Protein AF-A0A9D7N0B2-F1 (afdb_monomer)

Mean predicted aligned error: 19.79 Å

Structure (mmCIF, N/CA/C/O backbone):
data_AF-A0A9D7N0B2-F1
#
_entry.id   AF-A0A9D7N0B2-F1
#
loop_
_atom_site.group_PDB
_atom_site.id
_atom_site.type_symbol
_atom_site.label_atom_id
_atom_site.label_alt_id
_atom_site.label_comp_id
_atom_site.label_asym_id
_atom_site.label_entity_id
_atom_site.label_seq_id
_atom_site.pdbx_PDB_ins_code
_atom_site.Cartn_x
_atom_site.Cartn_y
_atom_site.Cartn_z
_atom_site.occupancy
_atom_site.B_iso_or_equiv
_atom_site.auth_seq_id
_atom_site.auth_comp_id
_atom_site.auth_asym_id
_atom_site.auth_atom_id
_atom_site.pdbx_PDB_model_num
ATOM 1 N N . MET A 1 1 ? 35.897 -63.608 -64.713 1.00 40.75 1 MET A N 1
ATOM 2 C CA . MET A 1 1 ? 35.285 -63.707 -63.374 1.00 40.75 1 MET A CA 1
ATOM 3 C C . MET A 1 1 ? 35.822 -62.547 -62.561 1.00 40.75 1 MET A C 1
ATOM 5 O O . MET A 1 1 ? 36.974 -62.600 -62.170 1.00 40.75 1 MET A O 1
ATOM 9 N N . ASN A 1 2 ? 35.048 -61.471 -62.440 1.00 35.47 2 ASN A N 1
ATOM 10 C CA . ASN A 1 2 ? 35.310 -60.375 -61.511 1.00 35.47 2 ASN A CA 1
ATOM 11 C C . ASN A 1 2 ? 33.965 -60.043 -60.868 1.00 35.47 2 ASN A C 1
ATOM 13 O O . ASN A 1 2 ? 33.025 -59.672 -61.572 1.00 35.47 2 ASN A O 1
ATOM 17 N N . ASP A 1 3 ? 33.890 -60.266 -59.560 1.00 38.62 3 ASP A N 1
ATOM 18 C CA . ASP A 1 3 ? 32.718 -60.034 -58.727 1.00 38.62 3 ASP A CA 1
ATOM 19 C C . ASP A 1 3 ? 32.386 -58.541 -58.666 1.00 38.62 3 ASP A C 1
ATOM 21 O O . ASP A 1 3 ? 33.162 -57.717 -58.181 1.00 38.62 3 ASP A O 1
ATOM 25 N N . LEU A 1 4 ? 31.195 -58.195 -59.150 1.00 36.88 4 LEU A N 1
ATOM 26 C CA . LEU A 1 4 ? 30.564 -56.902 -58.924 1.00 36.88 4 LEU A CA 1
ATOM 27 C C . LEU A 1 4 ? 29.876 -56.945 -57.556 1.00 36.88 4 LEU A C 1
ATOM 29 O O . LEU A 1 4 ? 28.749 -57.423 -57.440 1.00 36.88 4 LEU A O 1
ATOM 33 N N . GLN A 1 5 ? 30.536 -56.434 -56.515 1.00 37.59 5 GLN A N 1
ATOM 34 C CA . GLN A 1 5 ? 29.836 -56.126 -55.267 1.00 37.59 5 GLN A CA 1
ATOM 35 C C . GLN A 1 5 ? 28.959 -54.870 -55.433 1.00 37.59 5 GLN A C 1
ATOM 37 O O . GLN A 1 5 ? 29.428 -53.858 -55.968 1.00 37.59 5 GLN A O 1
ATOM 42 N N . PRO A 1 6 ? 27.703 -54.885 -54.947 1.00 41.22 6 PRO A N 1
ATOM 43 C CA . PRO A 1 6 ? 26.848 -53.707 -54.957 1.00 41.22 6 PRO A CA 1
ATOM 44 C C . PRO A 1 6 ? 27.367 -52.672 -53.949 1.00 41.22 6 PRO A C 1
ATOM 46 O O . PRO A 1 6 ? 27.469 -52.936 -52.752 1.00 41.22 6 PRO A O 1
ATOM 49 N N . ARG A 1 7 ? 27.694 -51.464 -54.426 1.00 41.88 7 ARG A N 1
ATOM 50 C CA . ARG A 1 7 ? 27.991 -50.320 -53.549 1.00 41.88 7 ARG A CA 1
ATOM 51 C C . ARG A 1 7 ? 26.720 -49.926 -52.778 1.00 41.88 7 ARG A C 1
ATOM 53 O O . ARG A 1 7 ? 25.690 -49.723 -53.422 1.00 41.88 7 ARG A O 1
ATOM 60 N N . PRO A 1 8 ? 26.773 -49.745 -51.446 1.00 41.94 8 PRO A N 1
ATOM 61 C CA . PRO A 1 8 ? 25.618 -49.284 -50.688 1.00 41.94 8 PRO A CA 1
ATOM 62 C C . PRO A 1 8 ? 25.255 -47.847 -51.085 1.00 41.94 8 PRO A C 1
ATOM 64 O O . PRO A 1 8 ? 26.123 -46.984 -51.260 1.00 41.94 8 PRO A O 1
ATOM 67 N N . ALA A 1 9 ? 23.956 -47.603 -51.250 1.00 43.56 9 ALA A N 1
ATOM 68 C CA . ALA A 1 9 ? 23.396 -46.310 -51.612 1.00 43.56 9 ALA A CA 1
ATOM 69 C C . ALA A 1 9 ? 23.718 -45.260 -50.532 1.00 43.56 9 ALA A C 1
ATOM 71 O O . ALA A 1 9 ? 23.203 -45.308 -49.419 1.00 43.56 9 ALA A O 1
ATOM 72 N N . ARG A 1 10 ? 24.572 -44.283 -50.870 1.00 46.19 10 ARG A N 1
ATOM 73 C CA . ARG A 1 10 ? 24.994 -43.177 -49.985 1.00 46.19 10 ARG A CA 1
ATOM 74 C C . ARG A 1 10 ? 23.886 -42.157 -49.676 1.00 46.19 10 ARG A C 1
ATOM 76 O O . ARG A 1 10 ? 24.123 -41.240 -48.897 1.00 46.19 10 ARG A O 1
ATOM 83 N N . SER A 1 11 ? 22.687 -42.310 -50.243 1.00 44.72 11 SER A N 1
ATOM 84 C CA . SER A 1 11 ? 21.535 -41.453 -49.935 1.00 44.72 11 SER A CA 1
ATOM 85 C C . SER A 1 11 ? 20.990 -41.659 -48.517 1.00 44.72 11 SER A C 1
ATOM 87 O O . SER A 1 11 ? 20.357 -40.751 -47.995 1.00 44.72 11 SER A O 1
ATOM 89 N N . SER A 1 12 ? 21.275 -42.788 -47.852 1.00 46.91 12 SER A N 1
ATOM 90 C CA . SER A 1 12 ? 20.785 -43.052 -46.487 1.00 46.91 12 SER A CA 1
ATOM 91 C C . SER A 1 12 ? 21.533 -42.285 -45.385 1.00 46.91 12 SER A C 1
ATOM 93 O O . SER A 1 12 ? 20.970 -42.046 -44.319 1.00 46.91 12 SER A O 1
ATOM 95 N N . LEU A 1 13 ? 22.779 -41.858 -45.627 1.00 47.47 13 LEU A N 1
ATOM 96 C CA . LEU A 1 13 ? 23.629 -41.209 -44.615 1.00 47.47 13 LEU A CA 1
ATOM 97 C C . LEU A 1 13 ? 23.282 -39.730 -44.391 1.00 47.47 13 LEU A C 1
ATOM 99 O O . LEU A 1 13 ? 23.236 -39.285 -43.248 1.00 47.47 13 LEU A O 1
ATOM 103 N N . LEU A 1 14 ? 22.971 -38.986 -45.458 1.00 48.66 14 LEU A N 1
ATOM 104 C CA . LEU A 1 14 ? 22.492 -37.598 -45.354 1.00 48.66 14 LEU A CA 1
ATOM 105 C C . LEU A 1 14 ? 21.114 -37.531 -44.684 1.00 48.66 14 LEU A C 1
ATOM 107 O O . LEU A 1 14 ? 20.872 -36.653 -43.861 1.00 48.66 14 LEU A O 1
ATOM 111 N N . SER A 1 15 ? 20.242 -38.505 -44.962 1.00 49.19 15 SER A N 1
ATOM 112 C CA . SER A 1 15 ? 18.968 -38.646 -44.252 1.00 49.19 15 SER A CA 1
ATOM 113 C C . SER A 1 15 ? 19.166 -38.938 -42.761 1.00 49.19 15 SER A C 1
ATOM 115 O O . SER A 1 15 ? 18.426 -38.399 -41.947 1.00 49.19 15 SER A O 1
ATOM 117 N N . GLY A 1 16 ? 20.183 -39.724 -42.386 1.00 46.81 16 GLY A N 1
ATOM 118 C CA . GLY A 1 16 ? 20.489 -40.038 -40.986 1.00 46.81 16 GLY A CA 1
ATOM 119 C C . GLY A 1 16 ? 20.983 -38.842 -40.161 1.00 46.81 16 GLY A C 1
ATOM 120 O O . GLY A 1 16 ? 20.564 -38.685 -39.019 1.00 46.81 16 GLY A O 1
ATOM 121 N N . ILE A 1 17 ? 21.820 -37.970 -40.735 1.00 52.50 17 ILE A N 1
ATOM 122 C CA . ILE A 1 17 ? 22.352 -36.779 -40.041 1.00 52.50 17 ILE A CA 1
ATOM 123 C C . ILE A 1 17 ? 21.248 -35.741 -39.807 1.00 52.50 17 ILE A C 1
ATOM 125 O O . ILE A 1 17 ? 21.120 -35.210 -38.705 1.00 52.50 17 ILE A O 1
ATOM 129 N N . VAL A 1 18 ? 20.401 -35.506 -40.815 1.00 53.38 18 VAL A N 1
ATOM 130 C CA . VAL A 1 18 ? 19.249 -34.597 -40.694 1.00 53.38 18 VAL A CA 1
ATOM 131 C C . VAL A 1 18 ? 18.245 -35.124 -39.663 1.00 53.38 18 VAL A C 1
ATOM 133 O O . VAL A 1 18 ? 17.747 -34.353 -38.846 1.00 53.38 18 VAL A O 1
ATOM 136 N N . LEU A 1 19 ? 17.992 -36.437 -39.640 1.00 49.47 19 LEU A N 1
ATOM 137 C CA . LEU A 1 19 ? 17.089 -37.054 -38.664 1.00 49.47 19 LEU A CA 1
ATOM 138 C C . LEU A 1 19 ? 17.655 -37.003 -37.232 1.00 49.47 19 LEU A C 1
ATOM 140 O O . LEU A 1 19 ? 16.914 -36.725 -36.293 1.00 49.47 19 LEU A O 1
ATOM 144 N N . GLY A 1 20 ? 18.964 -37.214 -37.061 1.00 49.22 20 GLY A N 1
ATOM 145 C CA . GLY A 1 20 ? 19.634 -37.122 -35.760 1.00 49.22 20 GLY A CA 1
ATOM 146 C C . GLY A 1 20 ? 19.585 -35.713 -35.159 1.00 49.22 20 GLY A C 1
ATOM 147 O O . GLY A 1 20 ? 19.283 -35.558 -33.976 1.00 49.22 20 GLY A O 1
ATOM 148 N N . PHE A 1 21 ? 19.797 -34.679 -35.981 1.00 54.00 21 PHE A N 1
ATOM 149 C CA . PHE A 1 21 ? 19.705 -33.284 -35.537 1.00 54.00 21 PHE A CA 1
ATOM 150 C C . PHE A 1 21 ? 18.267 -32.864 -35.191 1.00 54.00 21 PHE A C 1
ATOM 152 O O . PHE A 1 21 ? 18.066 -32.190 -34.182 1.00 54.00 21 PHE A O 1
ATOM 159 N N . LEU A 1 22 ? 17.270 -33.321 -35.962 1.00 51.69 22 LEU A N 1
ATOM 160 C CA . LEU A 1 22 ? 15.845 -33.091 -35.673 1.00 51.69 22 LEU A CA 1
ATOM 161 C C . LEU A 1 22 ? 15.399 -33.742 -34.354 1.00 51.69 22 LEU A C 1
ATOM 163 O O . LEU A 1 22 ? 14.592 -33.169 -33.618 1.00 51.69 22 LEU A O 1
ATOM 167 N N . CYS A 1 23 ? 15.937 -34.917 -34.017 1.00 50.69 23 CYS A N 1
ATOM 168 C CA . CYS A 1 23 ? 15.671 -35.558 -32.729 1.00 50.69 23 CYS A CA 1
ATOM 169 C C . CYS A 1 23 ? 16.274 -34.768 -31.555 1.00 50.69 23 CYS A C 1
ATOM 171 O O . CYS A 1 23 ? 15.611 -34.604 -30.532 1.00 50.69 23 CYS A O 1
ATOM 173 N N . ALA A 1 24 ? 17.492 -34.234 -31.695 1.00 50.62 24 ALA A N 1
ATOM 174 C CA . ALA A 1 24 ? 18.149 -33.467 -30.633 1.00 50.62 24 ALA A CA 1
ATOM 175 C C . ALA A 1 24 ? 17.425 -32.142 -30.319 1.00 50.62 24 ALA A C 1
ATOM 177 O O . ALA A 1 24 ? 17.219 -31.814 -29.148 1.00 50.62 24 ALA A O 1
ATOM 178 N N . THR A 1 25 ? 16.971 -31.409 -31.343 1.00 56.22 25 THR A N 1
ATOM 179 C CA . THR A 1 25 ? 16.183 -30.178 -31.155 1.00 56.22 25 THR A CA 1
ATOM 180 C C . THR A 1 25 ? 14.800 -30.462 -30.569 1.00 56.22 25 THR A C 1
ATOM 182 O O . THR A 1 25 ? 14.360 -29.737 -29.677 1.00 56.22 25 THR A O 1
ATOM 185 N N . SER A 1 26 ? 14.156 -31.562 -30.973 1.00 52.78 26 SER A N 1
ATOM 186 C CA . SER A 1 26 ? 12.862 -31.990 -30.415 1.00 52.78 26 SER A CA 1
ATOM 187 C C . SER A 1 26 ? 12.951 -32.357 -28.927 1.00 52.78 26 SER A C 1
ATOM 189 O O . SER A 1 26 ? 12.040 -32.058 -28.158 1.00 52.78 26 SER A O 1
ATOM 191 N N . ILE A 1 27 ? 14.060 -32.964 -28.486 1.00 58.53 27 ILE A N 1
ATOM 192 C CA . ILE A 1 27 ? 14.282 -33.307 -27.070 1.00 58.53 27 ILE A CA 1
ATOM 193 C C . ILE A 1 27 ? 14.502 -32.043 -26.224 1.00 58.53 27 ILE A C 1
ATOM 195 O O . ILE A 1 27 ? 13.954 -31.943 -25.124 1.00 58.53 27 ILE A O 1
ATOM 199 N N . ALA A 1 28 ? 15.248 -31.059 -26.735 1.00 57.25 28 ALA A N 1
ATOM 200 C CA . ALA A 1 28 ? 15.424 -29.771 -26.061 1.00 57.25 28 ALA A CA 1
ATOM 201 C C . ALA A 1 28 ? 14.095 -28.998 -25.954 1.00 57.25 28 ALA A C 1
ATOM 203 O O . ALA A 1 28 ? 13.775 -28.466 -24.890 1.00 57.25 28 ALA A O 1
ATOM 204 N N . ALA A 1 29 ? 13.281 -29.012 -27.014 1.00 57.47 29 ALA A N 1
ATOM 205 C CA . ALA A 1 29 ? 11.943 -28.424 -27.017 1.00 57.47 29 ALA A CA 1
ATOM 206 C C . ALA A 1 29 ? 11.010 -29.106 -26.000 1.00 57.47 29 ALA A C 1
ATOM 208 O O . ALA A 1 29 ? 10.336 -28.427 -25.226 1.00 57.47 29 ALA A O 1
ATOM 209 N N . ALA A 1 30 ? 11.027 -30.442 -25.923 1.00 59.38 30 ALA A N 1
ATOM 210 C CA . ALA A 1 30 ? 10.241 -31.197 -24.948 1.00 59.38 30 ALA A CA 1
ATOM 211 C C . ALA A 1 30 ? 10.636 -30.878 -23.492 1.00 59.38 30 ALA A C 1
ATOM 213 O O . ALA A 1 30 ? 9.767 -30.804 -22.623 1.00 59.38 30 ALA A O 1
ATOM 214 N N . GLY A 1 31 ? 11.924 -30.633 -23.223 1.00 64.19 31 GLY A N 1
ATOM 215 C CA . GLY A 1 31 ? 12.406 -30.200 -21.907 1.00 64.19 31 GLY A CA 1
ATOM 216 C C . GLY A 1 31 ? 11.875 -28.823 -21.494 1.00 64.19 31 GLY A C 1
ATOM 217 O O . GLY A 1 31 ? 11.436 -28.648 -20.358 1.00 64.19 31 GLY A O 1
ATOM 218 N N . VAL A 1 32 ? 11.843 -27.866 -22.427 1.00 60.53 32 VAL A N 1
ATOM 219 C CA . VAL A 1 32 ? 11.310 -26.512 -22.190 1.00 60.53 32 VAL A CA 1
ATOM 220 C C . VAL A 1 32 ? 9.793 -26.537 -21.979 1.00 60.53 32 VAL A C 1
ATOM 222 O O . VAL A 1 32 ? 9.297 -25.874 -21.071 1.00 60.53 32 VAL A O 1
ATOM 225 N N . VAL A 1 33 ? 9.060 -27.348 -22.749 1.00 61.97 33 VAL A N 1
ATOM 226 C CA . VAL A 1 33 ? 7.603 -27.519 -22.595 1.00 61.97 33 VAL A CA 1
ATOM 227 C C . VAL A 1 33 ? 7.253 -28.204 -21.270 1.00 61.97 33 VAL A C 1
ATOM 229 O O . VAL A 1 33 ? 6.319 -27.788 -20.591 1.00 61.97 33 VAL A O 1
ATOM 232 N N . ALA A 1 34 ? 8.018 -29.216 -20.848 1.00 59.62 34 ALA A N 1
ATOM 233 C CA . ALA A 1 34 ? 7.812 -29.859 -19.549 1.00 59.62 34 ALA A CA 1
ATOM 234 C C . ALA A 1 34 ? 8.101 -28.906 -18.374 1.00 59.62 34 ALA A C 1
ATOM 236 O O . ALA A 1 34 ? 7.413 -28.951 -17.354 1.00 59.62 34 ALA A O 1
ATOM 237 N N . TRP A 1 35 ? 9.091 -28.019 -18.522 1.00 58.81 35 TRP A N 1
ATOM 238 C CA . TRP A 1 35 ? 9.401 -26.992 -17.528 1.00 58.81 35 TRP A CA 1
ATOM 239 C C . TRP A 1 35 ? 8.330 -25.891 -17.474 1.00 58.81 35 TRP A C 1
ATOM 241 O O . TRP A 1 35 ? 7.915 -25.504 -16.380 1.00 58.81 35 TRP A O 1
ATOM 251 N N . SER A 1 36 ? 7.805 -25.446 -18.625 1.00 51.31 36 SER A N 1
ATOM 252 C CA . SER A 1 36 ? 6.712 -24.462 -18.662 1.00 51.31 36 SER A CA 1
ATOM 253 C C . SER A 1 36 ? 5.400 -25.034 -18.116 1.00 51.31 36 SER A C 1
ATOM 255 O O . SER A 1 36 ? 4.722 -24.354 -17.351 1.00 51.31 36 SER A O 1
ATOM 257 N N . ALA A 1 37 ? 5.084 -26.304 -18.396 1.00 58.19 37 ALA A N 1
ATOM 258 C CA . ALA A 1 37 ? 3.922 -26.987 -17.824 1.00 58.19 37 ALA A CA 1
ATOM 259 C C . ALA A 1 37 ? 4.006 -27.093 -16.289 1.00 58.19 37 ALA A C 1
ATOM 261 O O . ALA A 1 37 ? 2.995 -26.933 -15.606 1.00 58.19 37 ALA A O 1
ATOM 262 N N . GLY A 1 38 ? 5.209 -27.299 -15.737 1.00 58.12 38 GLY A N 1
ATOM 263 C CA . GLY A 1 38 ? 5.448 -27.276 -14.291 1.00 58.12 38 GLY A CA 1
ATOM 264 C C . GLY A 1 38 ? 5.229 -25.896 -13.659 1.00 58.12 38 GLY A C 1
ATOM 265 O O . GLY A 1 38 ? 4.615 -25.799 -12.600 1.00 58.12 38 GLY A O 1
ATOM 266 N N . LEU A 1 39 ? 5.664 -24.823 -14.329 1.00 51.84 39 LEU A N 1
ATOM 267 C CA . LEU A 1 39 ? 5.427 -23.439 -13.891 1.00 51.84 39 LEU A CA 1
ATOM 268 C C . LEU A 1 39 ? 3.943 -23.050 -13.976 1.00 51.84 39 LEU A C 1
ATOM 270 O O . LEU A 1 39 ? 3.420 -22.401 -13.071 1.00 51.84 39 LEU A O 1
ATOM 274 N N . HIS A 1 40 ? 3.245 -23.517 -15.013 1.00 49.47 40 HIS A N 1
ATOM 275 C CA . HIS A 1 40 ? 1.824 -23.249 -15.219 1.00 49.47 40 HIS A CA 1
ATOM 276 C C . HIS A 1 40 ? 0.934 -23.955 -14.178 1.00 49.47 40 HIS A C 1
ATOM 278 O O . HIS A 1 40 ? -0.111 -23.418 -13.803 1.00 49.47 40 HIS A O 1
ATOM 284 N N . TRP A 1 41 ? 1.354 -25.123 -13.669 1.00 51.00 41 TRP A N 1
ATOM 285 C CA . TRP A 1 41 ? 0.679 -25.834 -12.571 1.00 51.00 41 TRP A CA 1
ATOM 286 C C . TRP A 1 41 ? 0.817 -25.110 -11.218 1.00 51.00 41 TRP A C 1
ATOM 288 O O . TRP A 1 41 ? -0.034 -25.265 -10.348 1.00 51.00 41 TRP A O 1
ATOM 298 N N . LEU A 1 42 ? 1.845 -24.268 -11.061 1.00 51.69 42 LEU A N 1
ATOM 299 C CA . LEU A 1 42 ? 2.083 -23.433 -9.875 1.00 51.69 42 LEU A CA 1
ATOM 300 C C . LEU A 1 42 ? 1.391 -22.058 -9.940 1.00 51.69 42 LEU A C 1
ATOM 302 O O . LEU A 1 42 ? 1.614 -21.221 -9.069 1.00 51.69 42 LEU A O 1
ATOM 306 N N . GLY A 1 43 ? 0.572 -21.792 -10.965 1.00 41.06 43 GLY A N 1
ATOM 307 C CA . GLY A 1 43 ? -0.137 -20.515 -11.120 1.00 41.06 43 GLY A CA 1
ATOM 308 C C . GLY A 1 43 ? 0.766 -19.317 -11.442 1.00 41.06 43 GLY A C 1
ATOM 309 O O . GLY A 1 43 ? 0.287 -18.185 -11.496 1.00 41.06 43 GLY A O 1
ATOM 310 N N . ALA A 1 44 ? 2.059 -19.544 -11.685 1.00 54.59 44 ALA A N 1
ATOM 311 C CA . ALA A 1 44 ? 2.965 -18.522 -12.182 1.00 54.59 44 ALA A CA 1
ATOM 312 C C . ALA A 1 44 ? 2.735 -18.369 -13.692 1.00 54.59 44 ALA A C 1
ATOM 314 O O . ALA A 1 44 ? 2.921 -19.322 -14.450 1.00 54.59 44 ALA A O 1
ATOM 315 N N . GLY A 1 45 ? 2.305 -17.184 -14.135 1.00 54.12 45 GLY A N 1
ATOM 316 C CA . GLY A 1 45 ? 2.208 -16.873 -15.564 1.00 54.12 45 GLY A CA 1
ATOM 317 C C . GLY A 1 45 ? 3.530 -17.156 -16.289 1.00 54.12 45 GLY A C 1
ATOM 318 O O . GLY A 1 45 ? 4.603 -17.072 -15.686 1.00 54.12 45 GLY A O 1
ATOM 319 N N . GLU A 1 46 ? 3.462 -17.514 -17.577 1.00 63.59 46 GLU A N 1
ATOM 320 C CA . GLU A 1 46 ? 4.660 -17.813 -18.369 1.00 63.59 46 GLU A CA 1
ATOM 321 C C . GLU A 1 46 ? 5.663 -16.650 -18.294 1.00 63.59 46 GLU A C 1
ATOM 323 O O . GLU A 1 46 ? 5.355 -15.506 -18.631 1.00 63.59 46 GLU A O 1
ATOM 328 N N . SER A 1 47 ? 6.883 -16.943 -17.835 1.00 66.75 47 SER A N 1
ATOM 329 C CA . SER A 1 47 ? 7.951 -15.946 -17.760 1.00 66.75 47 SER A CA 1
ATOM 330 C C . SER A 1 47 ? 8.252 -15.386 -19.161 1.00 66.75 47 SER A C 1
ATOM 332 O O . SER A 1 47 ? 8.386 -16.172 -20.104 1.00 66.75 47 SER A O 1
ATOM 334 N N . PRO A 1 48 ? 8.457 -14.063 -19.324 1.00 61.69 48 PRO A N 1
ATOM 335 C CA . PRO A 1 48 ? 8.819 -13.453 -20.608 1.00 61.69 48 PRO A CA 1
ATOM 336 C C . PRO A 1 48 ? 10.042 -14.099 -21.279 1.00 61.69 48 PRO A C 1
ATOM 338 O O . PRO A 1 48 ? 10.137 -14.129 -22.504 1.00 61.69 48 PRO A O 1
ATOM 341 N N . ALA A 1 49 ? 10.962 -14.659 -20.485 1.00 56.88 49 ALA A N 1
ATOM 342 C CA . ALA A 1 49 ? 12.120 -15.392 -20.991 1.00 56.88 49 ALA A CA 1
ATOM 343 C C . ALA A 1 49 ? 11.731 -16.717 -21.674 1.00 56.88 49 ALA A C 1
ATOM 345 O O . ALA A 1 49 ? 12.338 -17.087 -22.676 1.00 56.88 49 ALA A O 1
ATOM 346 N N . VAL A 1 50 ? 10.705 -17.411 -21.169 1.00 62.75 50 VAL A N 1
ATOM 347 C CA . VAL A 1 50 ? 10.172 -18.648 -21.768 1.00 62.75 50 VAL A CA 1
ATOM 348 C C . VAL A 1 50 ? 9.456 -18.334 -23.078 1.00 62.75 50 VAL A C 1
ATOM 350 O O . VAL A 1 50 ? 9.660 -19.036 -24.067 1.00 62.75 50 VAL A O 1
ATOM 353 N N . VAL A 1 51 ? 8.692 -17.238 -23.114 1.00 70.81 51 VAL A N 1
ATOM 354 C CA . VAL A 1 51 ? 8.014 -16.763 -24.329 1.00 70.81 51 VAL A CA 1
ATOM 355 C C . VAL A 1 51 ? 9.028 -16.396 -25.423 1.00 70.81 51 VAL A C 1
ATOM 357 O O . VAL A 1 51 ? 8.875 -16.827 -26.566 1.00 70.81 51 VAL A O 1
ATOM 360 N N . ASP A 1 52 ? 10.102 -15.665 -25.091 1.00 68.88 52 ASP A N 1
ATOM 361 C CA . ASP A 1 52 ? 11.145 -15.323 -26.073 1.00 68.88 52 ASP A CA 1
ATOM 362 C C . ASP A 1 52 ? 11.906 -16.564 -26.566 1.00 68.88 52 ASP A C 1
ATOM 364 O O . ASP A 1 52 ? 12.207 -16.682 -27.755 1.00 68.88 52 ASP A O 1
ATOM 368 N N . LEU A 1 53 ? 12.188 -17.522 -25.678 1.00 63.03 53 LEU A N 1
ATOM 369 C CA . LEU A 1 53 ? 12.904 -18.746 -26.036 1.00 63.03 53 LEU A CA 1
ATOM 370 C C . LEU A 1 53 ? 12.065 -19.651 -26.946 1.00 63.03 53 LEU A C 1
ATOM 372 O O . LEU A 1 53 ? 12.590 -20.172 -27.929 1.00 63.03 53 LEU A O 1
ATOM 376 N N . ARG A 1 54 ? 10.757 -19.764 -26.681 1.00 75.94 54 ARG A N 1
ATOM 377 C CA . ARG A 1 54 ? 9.803 -20.464 -27.550 1.00 75.94 54 ARG A CA 1
ATOM 378 C C . ARG A 1 54 ? 9.753 -19.841 -28.944 1.00 75.94 54 ARG A C 1
ATOM 380 O O . ARG A 1 54 ? 9.912 -20.557 -29.927 1.00 75.94 54 ARG A O 1
ATOM 387 N N . ARG A 1 55 ? 9.642 -18.511 -29.028 1.00 80.88 55 ARG A N 1
ATOM 388 C CA . ARG A 1 55 ? 9.650 -17.784 -30.307 1.00 80.88 55 ARG A CA 1
ATOM 389 C C . ARG A 1 55 ? 10.918 -18.062 -31.121 1.00 80.88 55 ARG A C 1
ATOM 391 O O . ARG A 1 55 ? 10.835 -18.340 -32.312 1.00 80.88 55 ARG A O 1
ATOM 398 N N . ARG A 1 56 ? 12.099 -18.035 -30.492 1.0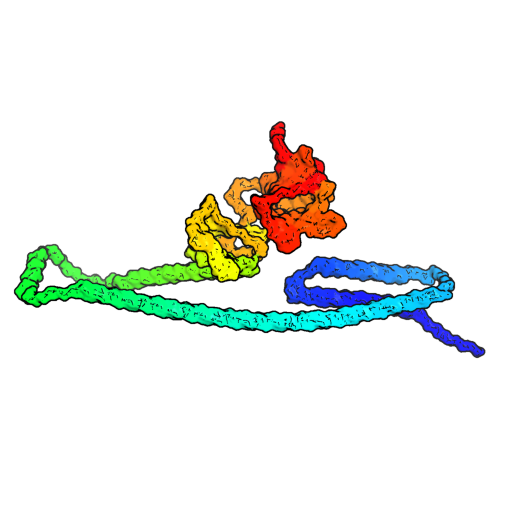0 73.06 56 ARG A N 1
ATOM 399 C CA . ARG A 1 56 ? 13.374 -18.335 -31.178 1.00 73.06 56 ARG A CA 1
ATOM 400 C C . ARG A 1 56 ? 13.449 -19.773 -31.688 1.00 73.06 56 ARG A C 1
ATOM 402 O O . ARG A 1 56 ? 14.117 -20.028 -32.689 1.00 73.06 56 ARG A O 1
ATOM 409 N N . LEU A 1 57 ? 12.809 -20.705 -30.986 1.00 71.94 57 LEU A N 1
ATOM 410 C CA . LEU A 1 57 ? 12.772 -22.114 -31.362 1.00 71.94 57 LEU A CA 1
ATOM 411 C C . LEU A 1 57 ? 11.842 -22.331 -32.565 1.00 71.94 57 LEU A C 1
ATOM 413 O O . LEU A 1 57 ? 12.245 -22.980 -33.526 1.00 71.94 57 LEU A O 1
ATOM 417 N N . GLU A 1 58 ? 10.678 -21.679 -32.573 1.00 79.19 58 GLU A N 1
ATOM 418 C CA . GLU A 1 58 ? 9.759 -21.646 -33.720 1.00 79.19 58 GLU A CA 1
ATOM 419 C C . GLU A 1 58 ? 10.424 -21.007 -34.960 1.00 79.19 58 GLU A C 1
ATOM 421 O O . GLU A 1 58 ? 10.366 -21.565 -36.057 1.00 79.19 58 GLU A O 1
ATOM 426 N N . GLU A 1 59 ? 11.155 -19.895 -34.796 1.00 79.88 59 GLU A N 1
ATOM 427 C CA . GLU A 1 59 ? 11.930 -19.266 -35.883 1.00 79.88 59 GLU A CA 1
ATOM 428 C C . GLU A 1 59 ? 13.035 -20.187 -36.436 1.00 79.88 59 GLU A C 1
ATOM 430 O O . GLU A 1 59 ? 13.299 -20.205 -37.642 1.00 79.88 59 GLU A O 1
ATOM 435 N N . GLN A 1 60 ? 13.701 -20.956 -35.568 1.00 74.62 60 GLN A N 1
ATOM 436 C CA . GLN A 1 60 ? 14.701 -21.948 -35.971 1.00 74.62 60 GLN A CA 1
ATOM 437 C C . GLN A 1 60 ? 14.061 -23.083 -36.774 1.00 74.62 60 GLN A C 1
ATOM 439 O O . GLN A 1 60 ? 14.547 -23.398 -37.860 1.00 74.62 60 GLN A O 1
ATOM 444 N N . GLU A 1 61 ? 12.969 -23.670 -36.283 1.00 78.12 61 GLU A N 1
ATOM 445 C CA . GLU A 1 61 ? 12.239 -24.730 -36.989 1.00 78.12 61 GLU A CA 1
ATOM 446 C C . GLU A 1 61 ? 11.776 -24.272 -38.375 1.00 78.12 61 GLU A C 1
ATOM 448 O O . GLU A 1 61 ? 11.939 -25.001 -39.358 1.00 78.12 61 GLU A O 1
ATOM 453 N N . GLN A 1 62 ? 11.287 -23.035 -38.482 1.00 80.81 62 GLN A N 1
ATOM 454 C CA . GLN A 1 62 ? 10.849 -22.458 -39.749 1.00 80.81 62 GLN A CA 1
ATOM 455 C C . GLN A 1 62 ? 12.009 -22.292 -40.743 1.00 80.81 62 GLN A C 1
ATOM 457 O O . GLN A 1 62 ? 11.892 -22.709 -41.897 1.00 80.81 62 GLN A O 1
ATOM 462 N N . ARG A 1 63 ? 13.173 -21.794 -40.295 1.00 75.38 63 ARG A N 1
ATOM 463 C CA . ARG A 1 63 ? 14.386 -21.720 -41.135 1.00 75.38 63 ARG A CA 1
ATOM 464 C C . ARG A 1 63 ? 14.837 -23.094 -41.625 1.00 75.38 63 ARG A C 1
ATOM 466 O O . ARG A 1 63 ? 15.244 -23.239 -42.776 1.00 75.38 63 ARG A O 1
ATOM 473 N N . TRP A 1 64 ? 14.761 -24.121 -40.781 1.00 74.00 64 TRP A N 1
ATOM 474 C CA . TRP A 1 64 ? 15.131 -25.480 -41.182 1.00 74.00 64 TRP A CA 1
ATOM 475 C C . TRP A 1 64 ? 14.139 -26.090 -42.171 1.00 74.00 64 TRP A C 1
ATOM 477 O O . TRP A 1 64 ? 14.558 -26.773 -43.110 1.00 74.00 64 TRP A O 1
ATOM 487 N N . ALA A 1 65 ? 12.845 -25.809 -42.017 1.00 75.88 65 ALA A N 1
ATOM 488 C CA . ALA A 1 65 ? 11.831 -26.200 -42.988 1.00 75.88 65 ALA A CA 1
ATOM 489 C C . ALA A 1 65 ? 12.092 -25.564 -44.367 1.00 75.88 65 ALA A C 1
ATOM 491 O O . ALA A 1 65 ? 12.000 -26.256 -45.384 1.00 75.88 65 ALA A O 1
ATOM 492 N N . GLU A 1 66 ? 12.499 -24.292 -44.409 1.00 76.62 66 GLU A N 1
ATOM 493 C CA . GLU A 1 66 ? 12.888 -23.595 -45.643 1.00 76.62 66 GLU A CA 1
ATOM 494 C C . GLU A 1 66 ? 14.129 -24.217 -46.298 1.00 76.62 66 GLU A C 1
ATOM 496 O O . GLU A 1 66 ? 14.117 -24.500 -47.498 1.00 76.62 66 GLU A O 1
ATOM 501 N N . VAL A 1 67 ? 15.175 -24.518 -45.520 1.00 72.56 67 VAL A N 1
ATOM 502 C CA . VAL A 1 67 ? 16.384 -25.199 -46.022 1.00 72.56 67 VAL A CA 1
ATOM 503 C C . VAL A 1 67 ? 16.045 -26.587 -46.576 1.00 72.56 67 VAL A C 1
ATOM 505 O O . VAL A 1 67 ? 16.511 -26.963 -47.654 1.00 72.56 67 VAL A O 1
ATOM 508 N N . ALA A 1 68 ? 15.189 -27.345 -45.887 1.00 71.19 68 ALA A N 1
ATOM 509 C CA . ALA A 1 68 ? 14.743 -28.657 -46.345 1.00 71.19 68 ALA A CA 1
ATOM 510 C C . ALA A 1 68 ? 13.876 -28.579 -47.615 1.00 71.19 68 ALA A C 1
ATOM 512 O O . ALA A 1 68 ? 13.929 -29.488 -48.446 1.00 71.19 68 ALA A O 1
ATOM 513 N N . ALA A 1 69 ? 13.081 -27.520 -47.789 1.00 72.88 69 ALA A N 1
ATOM 514 C CA . ALA A 1 69 ? 12.303 -27.279 -49.004 1.00 72.88 69 ALA A CA 1
ATOM 515 C C . ALA A 1 69 ? 13.198 -26.863 -50.188 1.00 72.88 69 ALA A C 1
ATOM 517 O O . ALA A 1 69 ? 13.035 -27.376 -51.300 1.00 72.88 69 ALA A O 1
ATOM 518 N N . ALA A 1 70 ? 14.197 -26.010 -49.943 1.00 70.94 70 ALA A N 1
ATOM 519 C CA . ALA A 1 70 ? 15.202 -25.624 -50.932 1.00 70.94 70 ALA A CA 1
ATOM 520 C C . ALA A 1 70 ? 16.030 -26.834 -51.404 1.00 70.94 70 ALA A C 1
ATOM 522 O O . ALA A 1 70 ? 16.249 -27.020 -52.599 1.00 70.94 70 ALA A O 1
ATOM 523 N N . ALA A 1 71 ? 16.410 -27.727 -50.487 1.00 68.25 71 ALA A N 1
ATOM 524 C CA . ALA A 1 71 ? 17.143 -28.947 -50.823 1.00 68.25 71 ALA A CA 1
ATOM 525 C C . ALA A 1 71 ? 16.342 -29.914 -51.718 1.00 68.25 71 ALA A C 1
ATOM 527 O O . ALA A 1 71 ? 16.926 -30.604 -52.550 1.00 68.25 71 ALA A O 1
ATOM 528 N N . ARG A 1 72 ? 15.006 -29.957 -51.589 1.00 73.12 72 ARG A N 1
ATOM 529 C CA . ARG A 1 72 ? 14.134 -30.799 -52.434 1.00 73.12 72 ARG A CA 1
ATOM 530 C C . ARG A 1 72 ? 13.930 -30.250 -53.844 1.00 73.12 72 ARG A C 1
ATOM 532 O O . ARG A 1 72 ? 13.566 -31.011 -54.734 1.00 73.12 72 ARG A O 1
ATOM 539 N N . THR A 1 73 ? 14.121 -28.947 -54.035 1.00 69.19 73 THR A N 1
ATOM 540 C CA . THR A 1 73 ? 13.896 -28.257 -55.316 1.00 69.19 73 THR A CA 1
ATOM 541 C C . THR A 1 73 ? 15.185 -28.029 -56.106 1.00 69.19 73 THR A C 1
ATOM 543 O O . THR A 1 73 ? 15.123 -27.622 -57.265 1.00 69.19 73 THR A O 1
ATOM 546 N N . ALA A 1 74 ? 16.347 -28.344 -55.525 1.00 59.50 74 ALA A N 1
ATOM 547 C CA . ALA A 1 74 ? 17.628 -28.274 -56.211 1.00 59.50 74 ALA A CA 1
ATOM 548 C C . ALA A 1 74 ? 17.698 -29.312 -57.360 1.00 59.50 74 ALA A C 1
ATOM 550 O O . ALA A 1 74 ? 17.570 -30.515 -57.111 1.00 59.50 74 ALA A O 1
ATOM 551 N N . PRO A 1 75 ? 17.898 -28.887 -58.623 1.00 51.75 75 PRO A N 1
ATOM 552 C CA . PRO A 1 75 ? 17.979 -29.795 -59.762 1.00 51.75 75 PRO A CA 1
ATOM 553 C C . PRO A 1 75 ? 19.209 -30.704 -59.647 1.00 51.75 75 PRO A C 1
ATOM 555 O O . PRO A 1 75 ? 20.319 -30.248 -59.385 1.00 51.75 75 PRO A O 1
ATOM 558 N N . ALA A 1 76 ? 19.015 -32.003 -59.888 1.00 54.53 76 ALA A N 1
ATOM 559 C CA . ALA A 1 76 ? 20.014 -33.070 -59.751 1.00 54.53 76 ALA A CA 1
ATOM 560 C C . ALA A 1 76 ? 21.174 -33.026 -60.778 1.00 54.53 76 ALA A C 1
ATOM 562 O O . ALA A 1 76 ? 21.822 -34.042 -61.030 1.00 54.53 76 ALA A O 1
ATOM 563 N N . SER A 1 77 ? 21.447 -31.876 -61.392 1.00 51.19 77 SER A N 1
ATOM 564 C CA . SER A 1 77 ? 22.416 -31.724 -62.475 1.00 51.19 77 SER A CA 1
ATOM 565 C C . SER A 1 77 ? 23.450 -30.646 -62.155 1.00 51.19 77 SER A C 1
ATOM 567 O O . SER A 1 77 ? 23.270 -29.486 -62.513 1.00 51.19 77 SER A O 1
ATOM 569 N N . ALA A 1 78 ? 24.550 -31.040 -61.518 1.00 46.19 78 ALA A N 1
ATOM 570 C CA . ALA A 1 78 ? 25.851 -30.397 -61.689 1.00 46.19 78 ALA A CA 1
ATOM 571 C C . ALA A 1 78 ? 26.942 -31.318 -61.122 1.00 46.19 78 ALA A C 1
ATOM 573 O O . ALA A 1 78 ? 26.988 -31.593 -59.928 1.00 46.19 78 ALA A O 1
ATOM 574 N N . GLU A 1 79 ? 27.738 -31.854 -62.044 1.00 47.88 79 GLU A N 1
ATOM 575 C CA . GLU A 1 79 ? 29.135 -32.286 -61.928 1.00 47.88 79 GLU A CA 1
ATOM 576 C C . GLU A 1 79 ? 29.670 -32.662 -60.535 1.00 47.88 79 GLU A C 1
ATOM 578 O O . GLU A 1 79 ? 29.905 -31.828 -59.666 1.00 47.88 79 GLU A O 1
ATOM 583 N N . ARG A 1 80 ? 29.972 -33.960 -60.380 1.00 49.28 80 ARG A N 1
ATOM 584 C CA . ARG A 1 80 ? 30.794 -34.508 -59.293 1.00 49.28 80 ARG A CA 1
ATOM 585 C C . ARG A 1 80 ? 32.162 -33.812 -59.258 1.00 49.28 80 ARG A C 1
ATOM 587 O O . ARG A 1 80 ? 32.952 -34.043 -60.172 1.00 49.28 80 ARG A O 1
ATOM 594 N N . PRO A 1 81 ? 32.521 -33.103 -58.177 1.00 45.94 81 PRO A N 1
ATOM 595 C CA . PRO A 1 81 ? 33.912 -32.823 -57.895 1.00 45.94 81 PRO A CA 1
ATOM 596 C C . PRO A 1 81 ? 34.510 -34.042 -57.184 1.00 45.94 81 PRO A C 1
ATOM 598 O O . PRO A 1 81 ? 34.055 -34.452 -56.113 1.00 45.94 81 PRO A O 1
ATOM 601 N N . GLU A 1 82 ? 35.552 -34.626 -57.769 1.00 50.84 82 GLU A N 1
ATOM 602 C CA . GLU A 1 82 ? 36.484 -35.503 -57.062 1.00 50.84 82 GLU A CA 1
ATOM 603 C C . GLU A 1 82 ? 37.186 -34.700 -55.951 1.00 50.84 82 GLU A C 1
ATOM 605 O O . GLU A 1 82 ? 38.258 -34.134 -56.129 1.00 50.84 82 GLU A O 1
ATOM 610 N N . ARG A 1 83 ? 36.552 -34.609 -54.779 1.00 49.25 83 ARG A N 1
ATOM 611 C CA . ARG A 1 83 ? 37.174 -34.165 -53.524 1.00 49.25 83 ARG A CA 1
ATOM 612 C C . ARG A 1 83 ? 37.012 -35.264 -52.475 1.00 49.25 83 ARG A C 1
ATOM 614 O O . ARG A 1 83 ? 36.180 -35.184 -51.580 1.00 49.25 83 ARG A O 1
ATOM 621 N N . ALA A 1 84 ? 37.807 -36.319 -52.611 1.00 56.53 84 ALA A N 1
ATOM 622 C CA . ALA A 1 84 ? 38.082 -37.300 -51.562 1.00 56.53 84 ALA A CA 1
ATOM 623 C C . ALA A 1 84 ? 39.538 -37.058 -51.136 1.00 56.53 84 ALA A C 1
ATOM 625 O O . ALA A 1 84 ? 40.415 -37.313 -51.960 1.00 56.53 84 ALA A O 1
ATOM 626 N N . PRO A 1 85 ? 39.814 -36.426 -49.971 1.00 52.72 85 PRO A N 1
ATOM 627 C CA . PRO A 1 85 ? 39.694 -37.080 -48.656 1.00 52.72 85 PRO A CA 1
ATOM 628 C C . PRO A 1 85 ? 39.242 -36.174 -47.476 1.00 52.72 85 PRO A C 1
ATOM 630 O O . PRO A 1 85 ? 39.153 -36.650 -46.350 1.00 52.72 85 PRO A O 1
ATOM 633 N N . LEU A 1 86 ? 38.921 -34.890 -47.693 1.00 52.94 86 LEU A N 1
ATOM 634 C CA . LEU A 1 86 ? 38.572 -33.943 -46.610 1.00 52.94 86 LEU A CA 1
ATOM 635 C C . LEU A 1 86 ? 37.224 -34.247 -45.927 1.00 52.94 86 LEU A C 1
ATOM 637 O O . LEU A 1 86 ? 37.037 -33.926 -44.757 1.00 52.94 86 LEU A O 1
ATOM 641 N N . ALA A 1 87 ? 36.323 -34.950 -46.619 1.00 59.91 87 ALA A N 1
ATOM 642 C CA . ALA A 1 87 ? 35.011 -35.318 -46.092 1.00 59.91 87 ALA A CA 1
ATOM 643 C C . ALA A 1 87 ? 35.059 -36.336 -44.936 1.00 59.91 87 ALA A C 1
ATOM 645 O O . ALA A 1 87 ? 34.091 -36.429 -44.186 1.00 59.91 87 ALA A O 1
ATOM 646 N N . SER A 1 88 ? 36.146 -37.108 -44.762 1.00 71.38 88 SER A N 1
ATOM 647 C CA . SER A 1 88 ? 36.219 -38.050 -43.632 1.00 71.38 88 SER A CA 1
ATOM 648 C C . SER A 1 88 ? 36.576 -37.344 -42.322 1.00 71.38 88 SER A C 1
ATOM 650 O O . SER A 1 88 ? 35.995 -37.672 -41.294 1.00 71.38 88 SER A O 1
ATOM 652 N N . ALA A 1 89 ? 37.461 -36.341 -42.363 1.00 77.31 89 ALA A N 1
ATOM 653 C CA . ALA A 1 89 ? 37.854 -35.569 -41.185 1.00 77.31 89 ALA A CA 1
ATOM 654 C C . ALA A 1 89 ? 36.700 -34.697 -40.665 1.00 77.31 89 ALA A C 1
ATOM 656 O O . ALA A 1 89 ? 36.488 -34.599 -39.458 1.00 77.31 89 ALA A O 1
ATOM 657 N N . GLU A 1 90 ? 35.916 -34.106 -41.569 1.00 79.69 90 GLU A N 1
ATOM 658 C CA . GLU A 1 90 ? 34.711 -33.355 -41.198 1.00 79.69 90 GLU A CA 1
ATOM 659 C C . GLU A 1 90 ? 33.645 -34.269 -40.579 1.00 79.69 90 GLU A C 1
ATOM 661 O O . GLU A 1 90 ? 33.078 -33.926 -39.544 1.00 79.69 90 GLU A O 1
ATOM 666 N N . LEU A 1 91 ? 33.438 -35.469 -41.134 1.00 80.75 91 LEU A N 1
ATOM 667 C CA . LEU A 1 91 ? 32.501 -36.453 -40.586 1.00 80.75 91 LEU A CA 1
ATOM 668 C C . LEU A 1 91 ? 32.927 -36.951 -39.194 1.00 80.75 91 LEU A C 1
ATOM 670 O O . LEU A 1 91 ? 32.089 -37.106 -38.306 1.00 80.75 91 LEU A O 1
ATOM 674 N N . GLU A 1 92 ? 34.220 -37.204 -38.982 1.00 85.44 92 GLU A N 1
ATOM 675 C CA . GLU A 1 92 ? 34.758 -37.572 -37.666 1.00 85.44 92 GLU A CA 1
ATOM 676 C C . GLU A 1 92 ? 34.620 -36.424 -36.658 1.00 85.44 92 GLU A C 1
ATOM 678 O O . GLU A 1 92 ? 34.228 -36.654 -35.512 1.00 85.44 92 GLU A O 1
ATOM 683 N N . ALA A 1 93 ? 34.854 -35.178 -37.085 1.00 84.81 93 ALA A N 1
ATOM 684 C CA . ALA A 1 93 ? 34.643 -34.003 -36.248 1.00 84.81 93 ALA A CA 1
ATOM 685 C C . ALA A 1 93 ? 33.162 -33.810 -35.879 1.00 84.81 93 ALA A C 1
ATOM 687 O O . ALA A 1 93 ? 32.862 -33.460 -34.737 1.00 84.81 93 ALA A O 1
ATOM 688 N N . GLU A 1 94 ? 32.231 -34.057 -36.803 1.00 82.62 94 GLU A N 1
ATOM 689 C CA . GLU A 1 94 ? 30.793 -34.012 -36.523 1.00 82.62 94 GLU A CA 1
ATOM 690 C C . GLU A 1 94 ? 30.349 -35.120 -35.569 1.00 82.62 94 GLU A C 1
ATOM 692 O O . GLU A 1 94 ? 29.625 -34.833 -34.618 1.00 82.62 94 GLU A O 1
ATOM 697 N N . ARG A 1 95 ? 30.840 -36.354 -35.739 1.00 87.81 95 ARG A N 1
ATOM 698 C CA . ARG A 1 95 ? 30.589 -37.444 -34.779 1.00 87.81 95 ARG A CA 1
ATOM 699 C C . ARG A 1 95 ? 31.099 -37.091 -33.386 1.00 87.81 95 ARG A C 1
ATOM 701 O O . ARG A 1 95 ? 30.357 -37.214 -32.419 1.00 87.81 95 ARG A O 1
ATOM 708 N N . ALA A 1 96 ? 32.312 -36.548 -33.287 1.00 89.25 96 ALA A N 1
ATOM 709 C CA . ALA A 1 96 ? 32.871 -36.109 -32.011 1.00 89.25 96 ALA A CA 1
ATOM 710 C C . ALA A 1 96 ? 32.089 -34.941 -31.376 1.00 89.25 96 ALA A C 1
ATOM 712 O O . ALA A 1 96 ? 32.083 -34.803 -30.152 1.00 89.25 96 ALA A O 1
ATOM 713 N N . ARG A 1 97 ? 31.447 -34.076 -32.177 1.00 88.56 97 ARG A N 1
ATOM 714 C CA . ARG A 1 97 ? 30.532 -33.036 -31.671 1.00 88.56 97 ARG A CA 1
ATOM 715 C C . ARG A 1 97 ? 29.212 -33.637 -31.192 1.00 88.56 97 ARG A C 1
ATOM 717 O O . ARG A 1 97 ? 28.740 -33.230 -30.136 1.00 88.56 97 ARG A O 1
ATOM 724 N N . ALA A 1 98 ? 28.656 -34.600 -31.926 1.00 82.88 98 ALA A N 1
ATOM 725 C CA . ALA A 1 98 ? 27.430 -35.298 -31.548 1.00 82.88 98 ALA A CA 1
ATOM 726 C C . ALA A 1 98 ? 27.605 -36.073 -30.233 1.00 82.88 98 ALA A C 1
ATOM 728 O O . ALA A 1 98 ? 26.809 -35.893 -29.321 1.00 82.88 98 ALA A O 1
ATOM 729 N N . GLU A 1 99 ? 28.700 -36.822 -30.078 1.00 92.12 99 GLU A N 1
ATOM 730 C CA . GLU A 1 99 ? 29.013 -37.537 -28.831 1.00 92.12 99 GLU A CA 1
ATOM 731 C C . GLU A 1 99 ? 29.200 -36.585 -27.639 1.00 92.12 99 GLU A C 1
ATOM 733 O O . GLU A 1 99 ? 28.780 -36.886 -26.524 1.00 92.12 99 GLU A O 1
ATOM 738 N N . ARG A 1 100 ? 29.815 -35.411 -27.850 1.00 91.56 100 ARG A N 1
ATOM 739 C CA . ARG A 1 100 ? 29.922 -34.384 -26.798 1.00 91.56 100 ARG A CA 1
ATOM 740 C C . ARG A 1 100 ? 28.563 -33.801 -26.424 1.00 91.56 100 ARG A C 1
ATOM 742 O O . ARG A 1 100 ? 28.323 -33.566 -25.245 1.00 91.56 100 ARG A O 1
ATOM 749 N N . ALA A 1 101 ? 27.700 -33.562 -27.409 1.00 83.25 101 ALA A N 1
ATOM 750 C CA . ALA A 1 101 ? 26.349 -33.074 -27.166 1.00 83.25 101 ALA A CA 1
ATOM 751 C C . ALA A 1 101 ? 25.509 -34.111 -26.404 1.00 83.25 101 ALA A C 1
ATOM 753 O O . ALA A 1 101 ? 24.814 -33.745 -25.465 1.00 83.25 101 ALA A O 1
ATOM 754 N N . GLU A 1 102 ? 25.623 -35.395 -26.750 1.00 89.00 102 GLU A N 1
ATOM 755 C CA . GLU A 1 102 ? 24.941 -36.490 -26.053 1.00 89.00 102 GLU A CA 1
ATOM 756 C C . GLU A 1 102 ? 25.386 -36.590 -24.587 1.00 89.00 102 GLU A C 1
ATOM 758 O O . GLU A 1 102 ? 24.541 -36.569 -23.694 1.00 89.00 102 GLU A O 1
ATOM 763 N N . ARG A 1 103 ? 26.700 -36.546 -24.314 1.00 93.00 103 ARG A N 1
ATOM 764 C CA . ARG A 1 103 ? 27.217 -36.509 -22.931 1.00 93.00 103 ARG A CA 1
ATOM 765 C C . ARG A 1 103 ? 26.714 -35.299 -22.146 1.00 93.00 103 ARG A C 1
ATOM 767 O O . ARG A 1 103 ? 26.315 -35.452 -21.000 1.00 93.00 103 ARG A O 1
ATOM 774 N N . ALA A 1 104 ? 26.687 -34.116 -22.761 1.00 86.06 104 ALA A N 1
ATOM 775 C CA . ALA A 1 104 ? 26.169 -32.913 -22.111 1.00 86.06 104 ALA A CA 1
ATOM 776 C C . ALA A 1 104 ? 24.666 -33.025 -21.785 1.00 86.06 104 ALA A C 1
ATOM 778 O O . ALA A 1 104 ? 24.218 -32.521 -20.757 1.00 86.06 104 ALA A O 1
ATOM 779 N N . VAL A 1 105 ? 23.882 -33.699 -22.636 1.00 87.00 105 VAL A N 1
ATOM 780 C CA . VAL A 1 105 ? 22.460 -33.975 -22.371 1.00 87.00 105 VAL A CA 1
ATOM 781 C C . VAL A 1 105 ? 22.297 -34.950 -21.206 1.00 87.00 105 VAL A C 1
ATOM 783 O O . VAL A 1 105 ? 21.432 -34.731 -20.358 1.00 87.00 105 VAL A O 1
ATOM 786 N N . ASP A 1 106 ? 23.118 -35.994 -21.132 1.00 90.94 106 ASP A N 1
ATOM 787 C CA . ASP A 1 106 ? 23.065 -36.956 -20.029 1.00 90.94 106 ASP A CA 1
ATOM 788 C C . ASP A 1 106 ? 23.516 -36.338 -18.695 1.00 90.94 106 ASP A C 1
ATOM 790 O O . ASP A 1 106 ? 22.857 -36.548 -17.675 1.00 90.94 106 ASP A O 1
ATOM 794 N N . GLU A 1 107 ? 24.552 -35.494 -18.698 1.00 90.81 107 GLU A N 1
ATOM 795 C CA . GLU A 1 107 ? 24.961 -34.698 -17.529 1.00 90.81 107 GLU A CA 1
ATOM 796 C C . GLU A 1 107 ? 23.838 -33.753 -17.072 1.00 90.81 107 GLU A C 1
ATOM 798 O O . GLU A 1 107 ? 23.499 -33.709 -15.888 1.00 90.81 107 GLU A O 1
ATOM 803 N N . ALA A 1 108 ? 23.194 -33.048 -18.009 1.00 82.25 108 ALA A N 1
ATOM 804 C CA . ALA A 1 108 ? 22.067 -32.170 -17.700 1.00 82.25 108 ALA A CA 1
ATOM 805 C C . ALA A 1 108 ? 20.857 -32.941 -17.143 1.00 82.25 108 ALA A C 1
ATOM 807 O O . ALA A 1 108 ? 20.168 -32.451 -16.247 1.00 82.25 108 ALA A O 1
ATOM 808 N N . ARG A 1 109 ? 20.598 -34.159 -17.638 1.00 89.56 109 ARG A N 1
ATOM 809 C CA . ARG A 1 109 ? 19.563 -35.048 -17.087 1.00 89.56 109 ARG A CA 1
ATOM 810 C C . ARG A 1 109 ? 19.898 -35.490 -15.668 1.00 89.56 109 ARG A C 1
ATOM 812 O O . ARG A 1 109 ? 18.999 -35.472 -14.832 1.00 89.56 109 ARG A O 1
ATOM 819 N N . GLY A 1 110 ? 21.156 -35.840 -15.395 1.00 93.56 110 GLY A N 1
ATOM 820 C CA . GLY A 1 110 ? 21.633 -36.167 -14.049 1.00 93.56 110 GLY A CA 1
ATOM 821 C C . GLY A 1 110 ? 21.396 -35.017 -13.068 1.00 93.56 110 GLY A C 1
ATOM 822 O O . GLY A 1 110 ? 20.690 -35.192 -12.078 1.00 93.56 110 GLY A O 1
ATOM 823 N N . ALA A 1 111 ? 21.860 -33.813 -13.413 1.00 87.12 111 ALA A N 1
ATOM 824 C CA . ALA A 1 111 ? 21.654 -32.613 -12.599 1.00 87.12 111 ALA A CA 1
ATOM 825 C C . ALA A 1 111 ? 20.161 -32.288 -12.383 1.00 87.12 111 ALA A C 1
ATOM 827 O O . ALA A 1 111 ? 19.753 -31.868 -11.302 1.00 87.12 111 ALA A O 1
ATOM 828 N N . ALA A 1 112 ? 19.310 -32.511 -13.391 1.00 83.19 112 ALA A N 1
ATOM 829 C CA . ALA A 1 112 ? 17.869 -32.300 -13.261 1.00 83.19 112 ALA A CA 1
ATOM 830 C C . ALA A 1 112 ? 17.195 -33.293 -12.295 1.00 83.19 112 ALA A C 1
ATOM 832 O O . ALA A 1 112 ? 16.203 -32.937 -11.655 1.00 83.19 112 ALA A O 1
ATOM 833 N N . VAL A 1 113 ? 17.697 -34.527 -12.189 1.00 94.38 113 VAL A N 1
ATOM 834 C CA . VAL A 1 113 ? 17.219 -35.506 -11.198 1.00 94.38 113 VAL A CA 1
ATOM 835 C C . VAL A 1 113 ? 17.643 -35.084 -9.792 1.00 94.38 113 VAL A C 1
ATOM 837 O O . VAL A 1 113 ? 16.786 -35.022 -8.913 1.00 94.38 113 VAL A O 1
ATOM 840 N N . GLU A 1 114 ? 18.905 -34.692 -9.601 1.00 92.31 114 GLU A N 1
ATOM 841 C CA . GLU A 1 114 ? 19.412 -34.204 -8.308 1.00 92.31 114 GLU A CA 1
ATOM 842 C C . GLU A 1 114 ? 18.616 -32.990 -7.802 1.00 92.31 114 GLU A C 1
ATOM 844 O O . GLU A 1 114 ? 18.140 -32.983 -6.665 1.00 92.31 114 GLU A O 1
ATOM 849 N N . LEU A 1 115 ? 18.363 -32.003 -8.670 1.00 88.88 115 LEU A N 1
ATOM 850 C CA . LEU A 1 115 ? 17.553 -30.829 -8.329 1.00 88.88 115 LEU A CA 1
ATOM 851 C C . LEU A 1 115 ? 16.106 -31.192 -7.962 1.00 88.88 115 LEU A C 1
ATOM 853 O O . LEU A 1 115 ? 15.509 -30.553 -7.095 1.00 88.88 115 LEU A O 1
ATOM 857 N N . ARG A 1 116 ? 15.517 -32.218 -8.592 1.00 90.44 116 ARG A N 1
ATOM 858 C CA . ARG A 1 116 ? 14.174 -32.702 -8.225 1.00 90.44 116 ARG A CA 1
ATOM 859 C C . ARG A 1 116 ? 14.165 -33.371 -6.856 1.00 90.44 116 ARG A C 1
ATOM 861 O O . ARG A 1 116 ? 13.208 -33.181 -6.108 1.00 90.44 116 ARG A O 1
ATOM 868 N N . GLU A 1 117 ? 15.205 -34.122 -6.516 1.00 95.50 117 GLU A N 1
ATOM 869 C CA . GLU A 1 117 ? 15.347 -34.735 -5.192 1.00 95.50 117 GLU A CA 1
ATOM 870 C C . GLU A 1 117 ? 15.600 -33.688 -4.098 1.00 95.50 117 GLU A C 1
ATOM 872 O O . GLU A 1 117 ? 15.055 -33.790 -2.999 1.00 95.50 117 GLU A O 1
ATOM 877 N N . GLU A 1 118 ? 16.383 -32.644 -4.378 1.00 92.44 118 GLU A N 1
ATOM 878 C CA . GLU A 1 118 ? 16.530 -31.487 -3.485 1.00 92.44 118 GLU A CA 1
ATOM 879 C C . GLU A 1 118 ? 15.216 -30.721 -3.300 1.00 92.44 118 GLU A C 1
ATOM 881 O O . GLU A 1 118 ? 14.847 -30.387 -2.172 1.00 92.44 118 GLU A O 1
ATOM 886 N N . LEU A 1 119 ? 14.458 -30.503 -4.377 1.00 89.94 119 LEU A N 1
ATOM 887 C CA . LEU A 1 119 ? 13.141 -29.873 -4.301 1.00 89.94 119 LEU A CA 1
ATOM 888 C C . LEU A 1 119 ? 12.154 -30.716 -3.477 1.00 89.94 119 LEU A C 1
ATOM 890 O O . LEU A 1 119 ? 11.401 -30.176 -2.672 1.00 89.94 119 LEU A O 1
ATOM 894 N N . ALA A 1 120 ? 12.171 -32.041 -3.634 1.00 92.56 120 ALA A N 1
ATOM 895 C CA . ALA A 1 120 ? 11.339 -32.937 -2.835 1.00 92.56 120 ALA A CA 1
ATOM 896 C C . ALA A 1 120 ? 11.717 -32.892 -1.343 1.00 92.56 120 ALA A C 1
ATOM 898 O O . ALA A 1 120 ? 10.831 -32.851 -0.490 1.00 92.56 120 ALA A O 1
ATOM 899 N N . ARG A 1 121 ? 13.018 -32.837 -1.024 1.00 95.56 121 ARG A N 1
ATOM 900 C CA . ARG A 1 121 ? 13.512 -32.704 0.358 1.00 95.56 121 ARG A CA 1
ATOM 901 C C . ARG A 1 121 ? 13.116 -31.376 0.994 1.00 95.56 121 ARG A C 1
ATOM 903 O O . ARG A 1 121 ? 12.619 -31.372 2.114 1.00 95.56 121 ARG A O 1
ATOM 910 N N . THR A 1 122 ? 13.298 -30.264 0.285 1.00 89.00 122 THR A N 1
ATOM 911 C CA . THR A 1 122 ? 12.913 -28.937 0.796 1.00 89.00 122 THR A CA 1
ATOM 912 C C . THR A 1 122 ? 11.401 -28.816 0.959 1.00 89.00 122 THR A C 1
ATOM 914 O O . THR A 1 122 ? 10.941 -28.249 1.945 1.00 89.00 122 THR A O 1
ATOM 917 N N . LYS A 1 123 ? 10.612 -29.417 0.060 1.00 90.38 123 LYS A N 1
ATOM 918 C CA . LYS A 1 123 ? 9.156 -29.491 0.214 1.00 90.38 123 LYS A CA 1
ATOM 919 C C . LYS A 1 123 ? 8.743 -30.268 1.468 1.00 90.38 123 LYS A C 1
ATOM 921 O O . LYS A 1 123 ? 7.913 -29.769 2.216 1.00 90.38 123 LYS A O 1
ATOM 926 N N . ALA A 1 124 ? 9.342 -31.433 1.723 1.00 93.38 124 ALA A N 1
ATOM 927 C CA . ALA A 1 124 ? 9.070 -32.201 2.940 1.00 93.38 124 ALA A CA 1
ATOM 928 C C . ALA A 1 124 ? 9.433 -31.409 4.211 1.00 93.38 124 ALA A C 1
ATOM 930 O O . ALA A 1 124 ? 8.648 -31.360 5.148 1.00 93.38 124 ALA A O 1
ATOM 931 N N . GLN A 1 125 ? 10.568 -30.699 4.209 1.00 93.62 125 GLN A N 1
ATOM 932 C CA . GLN A 1 125 ? 10.954 -29.820 5.322 1.00 93.62 125 GLN A CA 1
ATOM 933 C C . GLN A 1 125 ? 9.952 -28.682 5.562 1.00 93.62 125 GLN A C 1
ATOM 935 O O . GLN A 1 125 ? 9.696 -28.324 6.707 1.00 93.62 125 GLN A O 1
ATOM 940 N N . LEU A 1 126 ? 9.387 -28.100 4.499 1.00 88.19 126 LEU A N 1
ATOM 941 C CA . LEU A 1 126 ? 8.352 -27.072 4.627 1.00 88.19 126 LEU A CA 1
ATOM 942 C C . LEU A 1 126 ? 7.040 -27.640 5.179 1.00 88.19 126 LEU A C 1
ATOM 944 O O . LEU A 1 126 ? 6.384 -26.964 5.965 1.00 88.19 126 LEU A O 1
ATOM 948 N N . GLU A 1 127 ? 6.664 -28.861 4.792 1.00 92.31 127 GLU A N 1
ATOM 949 C CA . GLU A 1 127 ? 5.487 -29.552 5.338 1.00 92.31 127 GLU A CA 1
ATOM 950 C C . GLU A 1 127 ? 5.663 -29.862 6.836 1.00 92.31 127 GLU A C 1
ATOM 952 O O . GLU A 1 127 ? 4.743 -29.610 7.614 1.00 92.31 127 GLU A O 1
ATOM 957 N N . ASP A 1 128 ? 6.855 -30.299 7.258 1.00 94.81 128 ASP A N 1
ATOM 958 C CA . ASP A 1 128 ? 7.182 -30.518 8.675 1.00 94.81 128 ASP A CA 1
ATOM 959 C C . ASP A 1 128 ? 7.124 -29.206 9.484 1.00 94.81 128 ASP A C 1
ATOM 961 O O . ASP A 1 128 ? 6.463 -29.143 10.522 1.00 94.81 128 ASP A O 1
ATOM 965 N N . LEU A 1 129 ? 7.746 -28.127 8.986 1.00 91.56 129 LEU A N 1
ATOM 966 C CA . LEU A 1 129 ? 7.711 -26.807 9.635 1.00 91.56 129 LEU A CA 1
ATOM 967 C C . LEU A 1 129 ? 6.292 -26.233 9.722 1.00 91.56 129 LEU A C 1
ATOM 969 O O . LEU A 1 129 ? 5.947 -25.584 10.708 1.00 91.56 129 LEU A O 1
ATOM 973 N N . GLN A 1 130 ? 5.455 -26.468 8.709 1.00 89.38 130 GLN A N 1
ATOM 974 C CA . GLN A 1 130 ? 4.050 -26.068 8.754 1.00 89.38 130 GLN A CA 1
ATOM 975 C C . GLN A 1 130 ? 3.301 -26.811 9.870 1.00 89.38 130 GLN A C 1
ATOM 977 O O . GLN A 1 130 ? 2.515 -26.189 10.585 1.00 89.38 130 GLN A O 1
ATOM 982 N N . GLY A 1 131 ? 3.588 -28.102 10.069 1.00 93.12 131 GLY A N 1
ATOM 983 C CA . GLY A 1 131 ? 3.057 -28.879 11.190 1.00 93.12 131 GLY A CA 1
ATOM 984 C C . GLY A 1 131 ? 3.448 -28.297 12.553 1.00 93.12 131 GLY A C 1
ATOM 985 O O . GLY A 1 131 ? 2.585 -28.122 13.413 1.00 93.12 131 GLY A O 1
ATOM 986 N N . GLU A 1 132 ? 4.715 -27.913 12.736 1.00 95.25 132 GLU A N 1
ATOM 987 C CA . GLU A 1 132 ? 5.183 -27.253 13.968 1.00 95.25 132 GLU A CA 1
ATOM 988 C C . GLU A 1 132 ? 4.478 -25.905 14.210 1.00 95.25 132 GLU A C 1
ATOM 990 O O . GLU A 1 132 ? 4.075 -25.595 15.337 1.00 95.25 132 GLU A O 1
ATOM 995 N N . ILE A 1 133 ? 4.286 -25.100 13.158 1.00 87.12 133 ILE A N 1
ATOM 996 C CA . ILE A 1 133 ? 3.556 -23.825 13.243 1.00 87.12 133 ILE A CA 1
ATOM 997 C C . ILE A 1 133 ? 2.111 -24.065 13.694 1.00 87.12 133 ILE A C 1
ATOM 999 O O . ILE A 1 133 ? 1.637 -23.383 14.607 1.00 87.12 133 ILE A O 1
ATOM 1003 N N . ASP A 1 134 ? 1.422 -25.042 13.106 1.00 88.56 134 ASP A N 1
ATOM 1004 C CA . ASP A 1 134 ? 0.037 -25.365 13.452 1.00 88.56 134 ASP A CA 1
ATOM 1005 C C . ASP A 1 134 ? -0.082 -25.835 14.917 1.00 88.56 134 ASP A C 1
ATOM 1007 O O . ASP A 1 134 ? -0.987 -25.405 15.645 1.00 88.56 134 ASP A O 1
ATOM 1011 N N . GLU A 1 135 ? 0.872 -26.637 15.406 1.00 94.06 135 GLU A N 1
ATOM 1012 C CA . GLU A 1 135 ? 0.955 -27.028 16.820 1.00 94.06 135 GLU A CA 1
ATOM 1013 C C . GLU A 1 135 ? 1.141 -25.818 17.748 1.00 94.06 135 GLU A C 1
ATOM 1015 O O . GLU A 1 135 ? 0.449 -25.697 18.770 1.00 94.06 135 GLU A O 1
ATOM 1020 N N . HIS A 1 136 ? 2.023 -24.881 17.385 1.00 90.75 136 HIS A N 1
ATOM 1021 C CA . HIS A 1 136 ? 2.242 -23.650 18.144 1.00 90.75 136 HIS A CA 1
ATOM 1022 C C . HIS A 1 136 ? 1.012 -22.735 18.161 1.00 90.75 136 HIS A C 1
ATOM 1024 O O . HIS A 1 136 ? 0.701 -22.152 19.206 1.00 90.75 136 HIS A O 1
ATOM 1030 N N . VAL A 1 137 ? 0.273 -22.637 17.053 1.00 86.81 137 VAL A N 1
ATOM 1031 C CA . VAL A 1 137 ? -0.984 -21.876 16.978 1.00 86.81 137 VAL A CA 1
ATOM 1032 C C . VAL A 1 137 ? -2.030 -22.472 17.923 1.00 86.81 137 VAL A C 1
ATOM 1034 O O . VAL A 1 137 ? -2.645 -21.740 18.706 1.00 86.81 137 VAL A O 1
ATOM 1037 N N . VAL A 1 138 ? -2.189 -23.799 17.937 1.00 92.00 138 VAL A N 1
ATOM 1038 C CA . VAL A 1 138 ? -3.106 -24.483 18.864 1.00 92.00 138 VAL A CA 1
ATOM 1039 C C . VAL A 1 138 ? -2.671 -24.297 20.321 1.00 92.00 138 VAL A C 1
ATOM 1041 O O . VAL A 1 138 ? -3.510 -24.049 21.194 1.00 92.00 138 VAL A O 1
ATOM 1044 N N . ALA A 1 139 ? -1.371 -24.392 20.612 1.00 92.12 139 ALA A N 1
ATOM 1045 C CA . ALA A 1 139 ? -0.836 -24.165 21.953 1.00 92.12 139 ALA A CA 1
ATOM 1046 C C . ALA A 1 139 ? -1.091 -22.727 22.435 1.00 92.12 139 ALA A C 1
ATOM 1048 O O . ALA A 1 139 ? -1.513 -22.524 23.577 1.00 92.12 139 ALA A O 1
ATOM 1049 N N . ARG A 1 140 ? -0.912 -21.734 21.557 1.00 92.81 140 ARG A N 1
ATOM 1050 C CA . ARG A 1 140 ? -1.195 -20.326 21.850 1.00 92.81 140 ARG A CA 1
ATOM 1051 C C . ARG A 1 140 ? -2.679 -20.081 22.112 1.00 92.81 140 ARG A C 1
ATOM 1053 O O . ARG A 1 140 ? -3.006 -19.452 23.113 1.00 92.81 140 ARG A O 1
ATOM 1060 N N . ALA A 1 141 ? -3.574 -20.639 21.296 1.00 86.94 141 ALA A N 1
ATOM 1061 C CA . ALA A 1 141 ? -5.017 -20.519 21.512 1.00 86.94 141 ALA A CA 1
ATOM 1062 C C . ALA A 1 141 ? -5.453 -21.112 22.869 1.00 86.94 141 ALA A C 1
ATOM 1064 O O . ALA A 1 141 ? -6.276 -20.531 23.582 1.00 86.94 141 ALA A O 1
ATOM 1065 N N . LYS A 1 142 ? -4.857 -22.244 23.280 1.00 92.25 142 LYS A N 1
ATOM 1066 C CA . LYS A 1 142 ? -5.076 -22.830 24.617 1.00 92.25 142 LYS A CA 1
ATOM 1067 C C . LYS A 1 142 ? -4.566 -21.920 25.736 1.00 92.25 142 LYS A C 1
ATOM 1069 O O . LYS A 1 142 ? -5.244 -21.782 26.754 1.00 92.25 142 LYS A O 1
ATOM 1074 N N . LEU A 1 143 ? -3.400 -21.296 25.556 1.00 94.31 143 LEU A N 1
ATOM 1075 C CA . LEU A 1 143 ? -2.849 -20.344 26.521 1.00 94.31 143 LEU A CA 1
ATOM 1076 C C . LEU A 1 143 ? -3.770 -19.126 26.6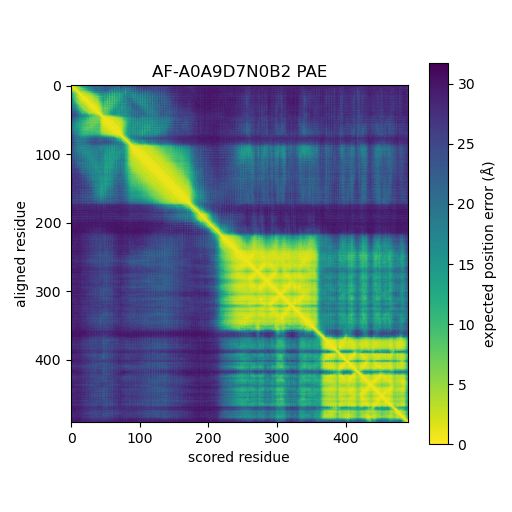75 1.00 94.31 143 LEU A C 1
ATOM 1078 O O . LEU A 1 143 ? -4.126 -18.784 27.801 1.00 94.31 143 LEU A O 1
ATOM 1082 N N . GLU A 1 144 ? -4.202 -18.520 25.570 1.00 88.94 144 GLU A N 1
ATOM 1083 C CA . GLU A 1 144 ? -5.103 -17.361 25.563 1.00 88.94 144 GLU A CA 1
ATOM 1084 C C . GLU A 1 144 ? -6.443 -17.697 26.237 1.00 88.94 144 GLU A C 1
ATOM 1086 O O . GLU A 1 144 ? -6.876 -16.975 27.134 1.00 88.94 144 GLU A O 1
ATOM 1091 N N . SER A 1 145 ? -7.035 -18.859 25.932 1.00 91.25 145 SER A N 1
ATOM 1092 C CA . SER A 1 145 ? -8.235 -19.353 26.625 1.00 91.25 145 SER A CA 1
ATOM 1093 C C . SER A 1 145 ? -8.017 -19.517 28.137 1.00 91.25 145 SER A C 1
ATOM 1095 O O . SER A 1 145 ? -8.865 -19.115 28.939 1.00 91.25 145 SER A O 1
ATOM 1097 N N . SER A 1 146 ? -6.862 -20.048 28.554 1.00 93.88 146 SER A N 1
ATOM 1098 C CA . SER A 1 146 ? -6.530 -20.192 29.977 1.00 93.88 146 SER A CA 1
ATOM 1099 C C . SER A 1 146 ? -6.339 -18.840 30.682 1.00 93.88 146 SER A C 1
ATOM 1101 O O . SER A 1 146 ? -6.756 -18.687 31.833 1.00 93.88 146 SER A O 1
ATOM 1103 N N . GLN A 1 147 ? -5.770 -17.844 29.992 1.00 93.00 147 GLN A N 1
ATOM 1104 C CA . GLN A 1 147 ? -5.592 -16.485 30.504 1.00 93.00 147 GLN A CA 1
ATOM 1105 C C . GLN A 1 147 ? -6.934 -15.764 30.646 1.00 93.00 147 GLN A C 1
ATOM 1107 O O . GLN A 1 147 ? -7.188 -15.175 31.696 1.00 93.00 147 GLN A O 1
ATOM 1112 N N . SER A 1 148 ? -7.825 -15.872 29.657 1.00 89.44 148 SER A N 1
ATOM 1113 C CA . SER A 1 148 ? -9.189 -15.339 29.743 1.00 89.44 148 SER A CA 1
ATOM 1114 C C . SER A 1 148 ? -9.954 -15.945 30.921 1.00 89.44 148 SER A C 1
ATOM 1116 O O . SER A 1 148 ? -10.502 -15.207 31.736 1.00 89.44 148 SER A O 1
ATOM 1118 N N . ALA A 1 149 ? -9.902 -17.270 31.098 1.00 92.00 149 ALA A N 1
ATOM 1119 C CA . ALA A 1 149 ? -10.541 -17.934 32.235 1.00 92.00 149 ALA A CA 1
ATOM 1120 C C . ALA A 1 149 ? -9.947 -17.501 33.593 1.00 92.00 149 ALA A C 1
ATOM 1122 O O . ALA A 1 149 ? -10.658 -17.438 34.598 1.00 92.00 149 ALA A O 1
ATOM 1123 N N . MET A 1 150 ? -8.644 -17.202 33.652 1.00 94.81 150 MET A N 1
ATOM 1124 C CA . MET A 1 150 ? -8.001 -16.672 34.858 1.00 94.81 150 MET A CA 1
ATOM 1125 C C . MET A 1 150 ? -8.462 -15.240 35.162 1.00 94.81 150 MET A C 1
ATOM 1127 O O . MET A 1 150 ? -8.776 -14.942 36.315 1.00 94.81 150 MET A O 1
ATOM 1131 N N . LEU A 1 151 ? -8.553 -14.381 34.143 1.00 92.56 151 LEU A N 1
ATOM 1132 C CA . LEU A 1 151 ? -9.041 -13.006 34.274 1.00 92.56 151 LEU A CA 1
ATOM 1133 C C . LEU A 1 151 ? -10.511 -12.963 34.703 1.00 92.56 151 LEU A C 1
ATOM 1135 O O . LEU A 1 151 ? -10.853 -12.212 35.612 1.00 92.56 151 LEU A O 1
ATOM 1139 N N . GLU A 1 152 ? -11.367 -13.814 34.135 1.00 93.38 152 GLU A N 1
ATOM 1140 C CA . GLU A 1 152 ? -12.771 -13.934 34.550 1.00 93.38 152 GLU A CA 1
ATOM 1141 C C . GLU A 1 152 ? -12.900 -14.358 36.018 1.00 93.38 152 GLU A C 1
ATOM 1143 O O . GLU A 1 152 ? -13.707 -13.801 36.764 1.00 93.38 152 GLU A O 1
ATOM 1148 N N . ARG A 1 153 ? -12.071 -15.309 36.472 1.00 96.56 153 ARG A N 1
ATOM 1149 C CA . ARG A 1 153 ? -12.036 -15.718 37.885 1.00 96.56 153 ARG A CA 1
ATOM 1150 C C . ARG A 1 153 ? -11.556 -14.593 38.798 1.00 96.56 153 ARG A C 1
ATOM 1152 O O . ARG A 1 153 ? -12.117 -14.439 39.882 1.00 96.56 153 ARG A O 1
ATOM 1159 N N . ALA A 1 154 ? -10.547 -13.829 38.380 1.00 93.69 154 ALA A N 1
ATOM 1160 C CA . ALA A 1 154 ? -10.038 -12.689 39.137 1.00 93.69 154 ALA A CA 1
ATOM 1161 C C . ALA A 1 154 ? -11.098 -11.585 39.261 1.00 93.69 154 ALA A C 1
ATOM 1163 O O . ALA A 1 154 ? -11.383 -11.140 40.371 1.00 93.69 154 ALA A O 1
ATOM 1164 N N . LEU A 1 155 ? -11.762 -11.234 38.155 1.00 93.44 155 LEU A N 1
ATOM 1165 C CA . LEU A 1 155 ? -12.839 -10.245 38.135 1.00 93.44 155 LEU A CA 1
ATOM 1166 C C . LEU A 1 155 ? -14.031 -10.688 38.997 1.00 93.44 155 LEU A C 1
ATOM 1168 O O . LEU A 1 155 ? -14.555 -9.912 39.792 1.00 93.44 155 LEU A O 1
ATOM 1172 N N . ALA A 1 156 ? -14.437 -11.958 38.902 1.00 93.88 156 ALA A N 1
ATOM 1173 C CA . ALA A 1 156 ? -15.503 -12.502 39.739 1.00 93.88 156 ALA A CA 1
ATOM 1174 C C . ALA A 1 156 ? -15.135 -12.495 41.234 1.00 93.88 156 ALA A C 1
ATOM 1176 O O . ALA A 1 156 ? -16.006 -12.294 42.083 1.00 93.88 156 ALA A O 1
ATOM 1177 N N . ALA A 1 157 ? -13.863 -12.717 41.578 1.00 94.81 157 ALA A N 1
ATOM 1178 C CA . ALA A 1 157 ? -13.384 -12.619 42.954 1.00 94.81 157 ALA A CA 1
ATOM 1179 C C . ALA A 1 157 ? -13.406 -11.169 43.464 1.00 94.81 157 ALA A C 1
ATOM 1181 O O . ALA A 1 157 ? -13.871 -10.932 44.578 1.00 94.81 157 ALA A O 1
ATOM 1182 N N . GLU A 1 158 ? -12.983 -10.210 42.640 1.00 96.56 158 GLU A N 1
ATOM 1183 C CA . GLU A 1 158 ? -13.025 -8.779 42.953 1.00 96.56 158 GLU A CA 1
ATOM 1184 C C . GLU A 1 158 ? -14.464 -8.283 43.152 1.00 96.56 158 GLU A C 1
ATOM 1186 O O . GLU A 1 158 ? -14.762 -7.626 44.148 1.00 96.56 158 GLU A O 1
ATOM 1191 N N . MET A 1 159 ? -15.397 -8.677 42.278 1.00 94.12 159 MET A N 1
ATOM 1192 C CA . MET A 1 159 ? -16.817 -8.345 42.433 1.00 94.12 159 MET A CA 1
ATOM 1193 C C . MET A 1 159 ? -17.400 -8.874 43.749 1.00 94.12 159 MET A C 1
ATOM 1195 O O . MET A 1 159 ? -18.101 -8.140 44.443 1.00 94.12 159 MET A O 1
ATOM 1199 N N . ARG A 1 160 ? -17.081 -10.121 44.127 1.00 96.69 160 ARG A N 1
ATOM 1200 C CA . ARG A 1 160 ? -17.514 -10.692 45.416 1.00 96.69 160 ARG A CA 1
ATOM 1201 C C . ARG A 1 160 ? -16.912 -9.952 46.607 1.00 96.69 160 ARG A C 1
ATOM 1203 O O . ARG A 1 160 ? -17.573 -9.841 47.636 1.00 96.69 160 ARG A O 1
ATOM 1210 N N . GLN A 1 161 ? -15.671 -9.481 46.492 1.00 94.50 161 GLN A N 1
ATOM 1211 C CA . GLN A 1 161 ? -15.029 -8.700 47.545 1.00 94.50 161 GLN A CA 1
ATOM 1212 C C . GLN A 1 161 ? -15.703 -7.333 47.697 1.00 94.50 161 GLN A C 1
ATOM 1214 O O . GLN A 1 161 ? -16.130 -6.996 48.796 1.00 94.50 161 GLN A O 1
ATOM 1219 N N . ASN A 1 162 ? -15.927 -6.619 46.592 1.00 93.00 162 ASN A N 1
ATOM 1220 C CA . ASN A 1 162 ? -16.650 -5.346 46.590 1.00 93.00 162 ASN A CA 1
ATOM 1221 C C . ASN A 1 162 ? -18.071 -5.480 47.161 1.00 93.00 162 ASN A C 1
ATOM 1223 O O . ASN A 1 162 ? -18.541 -4.604 47.885 1.00 93.00 162 ASN A O 1
ATOM 1227 N N . GLU A 1 163 ? -18.768 -6.579 46.860 1.00 95.19 163 GLU A N 1
ATOM 1228 C CA . GLU A 1 163 ? -20.093 -6.853 47.418 1.00 95.19 163 GLU A CA 1
ATOM 1229 C C . GLU A 1 163 ? -20.040 -7.104 48.932 1.00 95.19 163 GLU A C 1
ATOM 1231 O O . GLU A 1 163 ? -20.860 -6.558 49.671 1.00 95.19 163 GLU A O 1
ATOM 1236 N N . ARG A 1 164 ? -19.044 -7.860 49.416 1.00 95.81 164 ARG A N 1
ATOM 1237 C CA . ARG A 1 164 ? -18.810 -8.037 50.859 1.00 95.81 164 ARG A CA 1
ATOM 1238 C C . ARG A 1 164 ? -18.505 -6.719 51.555 1.00 95.81 164 ARG A C 1
ATOM 1240 O O . ARG A 1 164 ? -19.096 -6.458 52.598 1.00 95.81 164 ARG A O 1
ATOM 1247 N N . ASP A 1 165 ? -17.640 -5.893 50.978 1.00 94.19 165 ASP A N 1
ATOM 1248 C CA . ASP A 1 165 ? -17.262 -4.599 51.549 1.00 94.19 165 ASP A CA 1
ATOM 1249 C C . ASP A 1 165 ? -18.474 -3.657 51.601 1.00 94.19 165 ASP A C 1
ATOM 1251 O O . ASP A 1 165 ? -18.717 -2.992 52.609 1.00 94.19 165 ASP A O 1
ATOM 1255 N N . ARG A 1 166 ? -19.317 -3.673 50.559 1.00 94.38 166 ARG A N 1
ATOM 1256 C CA . ARG A 1 166 ? -20.579 -2.924 50.522 1.00 94.38 166 ARG A CA 1
ATOM 1257 C C . ARG A 1 166 ? -21.572 -3.400 51.584 1.00 94.38 166 ARG A C 1
ATOM 1259 O O . ARG A 1 166 ? -22.181 -2.565 52.250 1.00 94.38 166 ARG A O 1
ATOM 1266 N N . LEU A 1 167 ? -21.746 -4.712 51.749 1.00 93.31 167 LEU A N 1
ATOM 1267 C CA . LEU A 1 167 ? -22.604 -5.276 52.797 1.00 93.31 167 LEU A CA 1
ATOM 1268 C C . LEU A 1 167 ? -22.063 -4.957 54.199 1.00 93.31 167 LEU A C 1
ATOM 1270 O O . LEU A 1 167 ? -22.849 -4.630 55.086 1.00 93.31 167 LEU A O 1
ATOM 1274 N N . GLY A 1 168 ? -20.740 -4.981 54.381 1.00 92.81 168 GLY A N 1
ATOM 1275 C CA . GLY A 1 168 ? -20.070 -4.547 55.607 1.00 92.81 168 GLY A CA 1
ATOM 1276 C C . GLY A 1 168 ? -20.378 -3.086 55.937 1.00 92.81 168 GLY A C 1
ATOM 1277 O O . GLY A 1 168 ? -20.900 -2.801 57.013 1.00 92.81 168 GLY A O 1
ATOM 1278 N N . ALA A 1 169 ? -20.184 -2.180 54.976 1.00 90.12 169 ALA A N 1
ATOM 1279 C CA . ALA A 1 169 ? -20.493 -0.759 55.133 1.00 90.12 169 ALA A CA 1
ATOM 1280 C C . ALA A 1 169 ? -21.985 -0.499 55.416 1.00 90.12 169 ALA A C 1
ATOM 1282 O O . ALA A 1 169 ? -22.320 0.341 56.249 1.00 90.12 169 ALA A O 1
ATOM 1283 N N . MET A 1 170 ? -22.896 -1.241 54.770 1.00 87.62 170 MET A N 1
ATOM 1284 C CA . MET A 1 170 ? -24.331 -1.166 55.079 1.00 87.62 170 MET A CA 1
ATOM 1285 C C . MET A 1 170 ? -24.640 -1.663 56.496 1.00 87.62 170 MET A C 1
ATOM 1287 O O . MET A 1 170 ? -25.488 -1.081 57.165 1.00 87.62 170 MET A O 1
ATOM 1291 N N . SER A 1 171 ? -23.960 -2.709 56.974 1.00 86.62 171 SER A N 1
ATOM 1292 C CA . SER A 1 171 ? -24.142 -3.205 58.344 1.00 86.62 171 SER A CA 1
ATOM 1293 C C . SER A 1 171 ? -23.637 -2.216 59.400 1.00 86.62 171 SER A C 1
ATOM 1295 O O . SER A 1 171 ? -24.277 -2.071 60.437 1.00 86.62 171 SER A O 1
ATOM 1297 N N . GLU A 1 172 ? -22.560 -1.476 59.114 1.00 83.38 172 GLU A N 1
ATOM 1298 C CA . GLU A 1 172 ? -22.054 -0.407 59.986 1.00 83.38 172 GLU A CA 1
ATOM 1299 C C . GLU A 1 172 ? -22.931 0.854 59.943 1.00 83.38 172 GLU A C 1
ATOM 1301 O O . GLU A 1 172 ? -23.087 1.525 60.964 1.00 83.38 172 GLU A O 1
ATOM 1306 N N . SER A 1 173 ? -23.550 1.176 58.797 1.00 75.31 173 SER A N 1
ATOM 1307 C CA . SER A 1 173 ? -24.461 2.327 58.692 1.00 75.31 173 SER A CA 1
ATOM 1308 C C . SER A 1 173 ? -25.815 2.084 59.359 1.00 75.31 173 SER A C 1
ATOM 1310 O O . SER A 1 173 ? -26.523 3.040 59.681 1.00 75.31 173 SER A O 1
ATOM 1312 N N . VAL A 1 174 ? -26.198 0.822 59.577 1.00 70.94 174 VAL A N 1
ATOM 1313 C CA . VAL A 1 174 ? -27.315 0.468 60.458 1.00 70.94 174 VAL A CA 1
ATOM 1314 C C . VAL A 1 174 ? -26.813 0.578 61.898 1.00 70.94 174 VAL A C 1
ATOM 1316 O O . VAL A 1 174 ? -26.540 -0.406 62.580 1.00 70.94 174 VAL A O 1
ATOM 1319 N N . ALA A 1 175 ? -26.684 1.819 62.371 1.00 56.53 175 ALA A N 1
ATOM 1320 C CA . ALA A 1 175 ? -26.560 2.088 63.794 1.00 56.53 175 ALA A CA 1
ATOM 1321 C C . ALA A 1 175 ? -27.695 1.357 64.539 1.00 56.53 175 ALA A C 1
ATOM 1323 O O . ALA A 1 175 ? -28.817 1.295 64.017 1.00 56.53 175 ALA A O 1
ATOM 1324 N N . PRO A 1 176 ? -27.450 0.809 65.744 1.00 52.34 176 PRO A N 1
ATOM 1325 C CA . PRO A 1 176 ? -28.513 0.209 66.531 1.00 52.34 176 PRO A CA 1
ATOM 1326 C C . PRO A 1 176 ? -29.575 1.281 66.752 1.00 52.34 176 PRO A C 1
ATOM 1328 O O . PRO A 1 176 ? -29.326 2.278 67.433 1.00 52.34 176 PRO A O 1
ATOM 1331 N N . ALA A 1 177 ? -30.745 1.093 66.135 1.00 47.09 177 ALA A N 1
ATOM 1332 C CA . ALA A 1 177 ? -31.904 1.918 66.415 1.00 47.09 177 ALA A CA 1
ATOM 1333 C C . ALA A 1 177 ? -32.039 1.995 67.945 1.00 47.09 177 ALA A C 1
ATOM 1335 O O . ALA A 1 177 ? -31.972 0.946 68.603 1.00 47.09 177 ALA A O 1
ATOM 1336 N N . PRO A 1 178 ? -32.143 3.201 68.536 1.00 46.66 178 PRO A N 1
ATOM 1337 C CA . PRO A 1 178 ? -32.302 3.323 69.973 1.00 46.66 178 PRO A CA 1
ATOM 1338 C C . PRO A 1 178 ? -33.483 2.447 70.379 1.00 46.66 178 PRO A C 1
ATOM 1340 O O . PRO A 1 178 ? -34.538 2.491 69.742 1.00 46.66 178 PRO A O 1
ATOM 1343 N N . ARG A 1 179 ? -33.254 1.592 71.385 1.00 45.78 179 ARG A N 1
ATOM 1344 C CA . ARG A 1 179 ? -34.253 0.694 71.969 1.00 45.78 179 ARG A CA 1
ATOM 1345 C C . ARG A 1 179 ? -35.607 1.394 72.002 1.00 45.78 179 ARG A C 1
ATOM 1347 O O . ARG A 1 179 ? -35.774 2.412 72.669 1.00 45.78 179 ARG A O 1
ATOM 1354 N N . VAL A 1 180 ? -36.553 0.830 71.263 1.00 45.12 180 VAL A N 1
ATOM 1355 C CA . VAL A 1 180 ? -37.947 1.255 71.236 1.00 45.12 180 VAL A CA 1
ATOM 1356 C C . VAL A 1 180 ? -38.573 0.885 72.582 1.00 45.12 180 VAL A C 1
ATOM 1358 O O . VAL A 1 180 ? -39.220 -0.144 72.722 1.00 45.12 180 VAL A O 1
ATOM 1361 N N . GLU A 1 181 ? -38.354 1.722 73.592 1.00 45.00 181 GLU A N 1
ATOM 1362 C CA . GLU A 1 181 ? -39.142 1.751 74.833 1.00 45.00 181 GLU A CA 1
ATOM 1363 C C . GLU A 1 181 ? -40.333 2.723 74.724 1.00 45.00 181 GLU A C 1
ATOM 1365 O O . GLU A 1 181 ? -40.980 3.056 75.710 1.00 45.00 181 GLU A O 1
ATOM 1370 N N . THR A 1 182 ? -40.684 3.176 73.516 1.00 48.22 182 THR A N 1
ATOM 1371 C CA . THR A 1 182 ? -41.756 4.165 73.301 1.00 48.22 182 THR A CA 1
ATOM 1372 C C . THR A 1 182 ? -42.700 3.756 72.164 1.00 48.22 182 THR A C 1
ATOM 1374 O O . THR A 1 182 ? -42.895 4.469 71.189 1.00 48.22 182 THR A O 1
ATOM 1377 N N . LEU A 1 183 ? -43.333 2.586 72.297 1.00 43.00 183 LEU A N 1
ATOM 1378 C CA . LEU A 1 183 ? -44.513 2.182 71.512 1.00 43.00 183 LEU A CA 1
ATOM 1379 C C . LEU A 1 183 ? -45.728 1.974 72.433 1.00 43.00 183 LEU A C 1
ATOM 1381 O O . LEU A 1 183 ? -46.329 0.908 72.482 1.00 43.00 183 LEU A O 1
ATOM 1385 N N . MET A 1 184 ? -46.093 3.024 73.172 1.00 47.12 184 MET A N 1
ATOM 1386 C CA . MET A 1 184 ? -47.418 3.167 73.803 1.00 47.12 184 MET A CA 1
ATOM 1387 C C . MET A 1 184 ? -48.102 4.503 73.442 1.00 47.12 184 MET A C 1
ATOM 1389 O O . MET A 1 184 ? -49.008 4.943 74.138 1.00 47.12 184 MET A O 1
ATOM 1393 N N . GLY A 1 185 ? -47.691 5.164 72.350 1.00 46.44 185 GLY A N 1
ATOM 1394 C CA . GLY A 1 185 ? -48.263 6.458 71.930 1.00 46.44 185 GLY A CA 1
ATOM 1395 C C . GLY A 1 185 ? -48.804 6.526 70.497 1.00 46.44 185 GLY A C 1
ATOM 1396 O O . GLY A 1 185 ? -49.523 7.457 70.161 1.00 46.44 185 GLY A O 1
ATOM 1397 N N . SER A 1 186 ? -48.508 5.552 69.635 1.00 46.66 186 SER A N 1
ATOM 1398 C CA . SER A 1 186 ? -48.740 5.639 68.179 1.00 46.66 186 SER A CA 1
ATOM 1399 C C . SER A 1 186 ? -50.151 5.254 67.713 1.00 46.66 186 SER A C 1
ATOM 1401 O O . SER A 1 186 ? -50.370 5.081 66.517 1.00 46.66 186 SER A O 1
ATOM 1403 N N . SER A 1 187 ? -51.120 5.139 68.626 1.00 50.88 187 SER A N 1
ATOM 1404 C CA . SER A 1 187 ? -52.532 4.941 68.261 1.00 50.88 187 SER A CA 1
ATOM 1405 C C . SER A 1 187 ? -53.230 6.250 67.874 1.00 50.88 187 SER A C 1
ATOM 1407 O O . SER A 1 187 ? -54.197 6.203 67.123 1.00 50.88 187 SER A O 1
ATOM 1409 N N . SER A 1 188 ? -52.760 7.413 68.342 1.00 53.09 188 SER A N 1
ATOM 1410 C CA . SER A 1 188 ? -53.434 8.694 68.074 1.00 53.09 188 SER A CA 1
ATOM 1411 C C . SER A 1 188 ? -53.086 9.294 66.708 1.00 53.09 188 SER A C 1
ATOM 1413 O O . SER A 1 188 ? -53.905 9.990 66.117 1.00 53.09 188 SER A O 1
ATOM 1415 N N . PHE A 1 189 ? -51.909 8.984 66.157 1.00 52.97 189 PHE A N 1
ATOM 1416 C CA . PHE A 1 189 ? -51.448 9.566 64.891 1.00 52.97 189 PHE A CA 1
ATOM 1417 C C . PHE A 1 189 ? -52.174 8.987 63.662 1.00 52.97 189 PHE A C 1
ATOM 1419 O O . PHE A 1 189 ? -52.465 9.709 62.712 1.00 52.97 189 PHE A O 1
ATOM 1426 N N . LEU A 1 190 ? -52.544 7.700 63.692 1.00 55.47 190 LEU A N 1
ATOM 1427 C CA . LEU A 1 190 ? -53.381 7.099 62.642 1.00 55.47 190 LEU A CA 1
ATOM 1428 C C . LEU A 1 190 ? -54.851 7.550 62.738 1.00 55.47 190 LEU A C 1
ATOM 1430 O O . LEU A 1 190 ? -55.543 7.602 61.723 1.00 55.47 190 LEU A O 1
ATOM 1434 N N . GLU A 1 191 ? -55.312 7.944 63.928 1.00 56.16 191 GLU A N 1
ATOM 1435 C CA . GLU A 1 191 ? -56.661 8.482 64.155 1.00 56.16 191 GLU A CA 1
ATOM 1436 C C . GLU A 1 191 ? -56.793 9.950 63.699 1.00 56.16 191 GLU A C 1
ATOM 1438 O O . GLU A 1 191 ? -57.855 10.384 63.251 1.00 56.16 191 GLU A O 1
ATOM 1443 N N . GLU A 1 192 ? -55.698 10.713 63.748 1.00 55.50 192 GLU A N 1
ATOM 1444 C CA . GLU A 1 192 ? -55.636 12.113 63.313 1.00 55.50 192 GLU A CA 1
ATOM 1445 C C . GLU A 1 192 ? -55.521 12.260 61.783 1.00 55.50 192 GLU A C 1
ATOM 1447 O O . GLU A 1 192 ? -56.068 13.201 61.202 1.00 55.50 192 GLU A O 1
ATOM 1452 N N . ILE A 1 193 ? -54.918 11.278 61.099 1.00 58.62 193 ILE A N 1
ATOM 1453 C CA . ILE A 1 193 ? -54.916 11.200 59.627 1.00 58.62 193 ILE A CA 1
ATOM 1454 C C . ILE A 1 193 ? -56.311 10.822 59.094 1.00 58.62 193 ILE A C 1
ATOM 1456 O O . ILE A 1 193 ? -56.742 11.354 58.072 1.00 58.62 193 ILE A O 1
ATOM 1460 N N . ALA A 1 194 ? -57.067 9.984 59.812 1.00 57.78 194 ALA A N 1
ATOM 1461 C CA . ALA A 1 194 ? -58.429 9.603 59.425 1.00 57.78 194 ALA A CA 1
ATOM 1462 C C . ALA A 1 194 ? -59.463 10.744 59.563 1.00 57.78 194 ALA A C 1
ATOM 1464 O O . ALA A 1 194 ? -60.481 10.728 58.874 1.00 57.78 194 ALA A O 1
ATOM 1465 N N . LYS A 1 195 ? -59.211 11.755 60.410 1.00 56.94 195 LYS A N 1
ATOM 1466 C CA . LYS A 1 195 ? -60.121 12.902 60.627 1.00 56.94 195 LYS A CA 1
ATOM 1467 C C . LYS A 1 195 ? -59.966 14.052 59.627 1.00 56.94 195 LYS A C 1
ATOM 1469 O O . LYS A 1 195 ? -60.855 14.894 59.558 1.00 56.94 195 LYS A O 1
ATOM 1474 N N . ASN A 1 196 ? -58.880 14.090 58.854 1.00 56.00 196 ASN A N 1
ATOM 1475 C CA . ASN A 1 196 ? -58.570 15.196 57.937 1.00 56.00 196 ASN A CA 1
ATOM 1476 C C . ASN A 1 196 ? -58.822 14.877 56.451 1.00 56.00 196 ASN A C 1
ATOM 1478 O O . ASN A 1 196 ? -58.402 15.639 55.582 1.00 56.00 196 ASN A O 1
ATOM 1482 N N . ILE A 1 197 ? -59.526 13.782 56.139 1.00 55.34 197 ILE A N 1
ATOM 1483 C CA . ILE A 1 197 ? -59.978 13.484 54.773 1.00 55.34 197 ILE A CA 1
ATOM 1484 C C . ILE A 1 197 ? -61.392 14.072 54.593 1.00 55.34 197 ILE A C 1
ATOM 1486 O O . ILE A 1 197 ? -62.331 13.578 55.219 1.00 55.34 197 ILE A O 1
ATOM 1490 N N . PRO A 1 198 ? -61.583 15.127 53.777 1.00 53.53 198 PRO A N 1
ATOM 1491 C CA . PRO A 1 198 ? -62.898 15.723 53.553 1.00 53.53 198 PRO A CA 1
ATOM 1492 C C . PRO A 1 198 ? -63.845 14.749 52.814 1.00 53.53 198 PRO A C 1
ATOM 1494 O O . PRO A 1 198 ? -63.415 14.078 51.873 1.00 53.53 198 PRO A O 1
ATOM 1497 N N . PRO A 1 199 ? -65.140 14.679 53.186 1.00 51.62 199 PRO A N 1
ATOM 1498 C CA . PRO A 1 199 ? -66.083 13.661 52.702 1.00 51.62 199 PRO A CA 1
ATOM 1499 C C . PRO A 1 199 ? -66.570 13.821 51.243 1.00 51.62 199 PRO A C 1
ATOM 1501 O O . PRO A 1 199 ? -67.468 13.099 50.825 1.00 51.62 199 PRO A O 1
ATOM 1504 N N . GLU A 1 200 ? -65.981 14.709 50.437 1.00 50.50 200 GLU A N 1
ATOM 1505 C CA . GLU A 1 200 ? -66.451 15.019 49.070 1.00 50.50 200 GLU A CA 1
ATOM 1506 C C . GLU A 1 200 ? -65.564 14.462 47.938 1.00 50.50 200 GLU A C 1
ATOM 1508 O O . GLU A 1 200 ? -65.802 14.745 46.767 1.00 50.50 200 GLU A O 1
ATOM 1513 N N . VAL A 1 201 ? -64.578 13.610 48.247 1.00 50.59 201 VAL A N 1
ATOM 1514 C CA . VAL A 1 201 ? -63.703 12.961 47.237 1.00 50.59 201 VAL A CA 1
ATOM 1515 C C . VAL A 1 201 ? -64.058 11.478 47.015 1.00 50.59 201 VAL A C 1
ATOM 1517 O O . VAL A 1 201 ? -63.317 10.726 46.390 1.00 50.59 201 VAL A O 1
ATOM 1520 N N . LEU A 1 202 ? -65.223 11.032 47.491 1.00 45.75 202 LEU A N 1
ATOM 1521 C CA . LEU A 1 202 ? -65.782 9.714 47.177 1.00 45.75 202 LEU A CA 1
ATOM 1522 C C . LEU A 1 202 ? -66.900 9.882 46.146 1.00 45.75 202 LEU A C 1
ATOM 1524 O O . LEU A 1 202 ? -68.083 9.934 46.475 1.00 45.75 202 LEU A O 1
ATOM 1528 N N . GLY A 1 203 ? -66.502 9.997 44.878 1.00 50.03 203 GLY A N 1
ATOM 1529 C CA . GLY A 1 203 ? -67.427 9.857 43.757 1.00 50.03 203 GLY A CA 1
ATOM 1530 C C . GLY A 1 203 ? -68.126 8.487 43.784 1.00 50.03 203 GLY A C 1
ATOM 1531 O O . GLY A 1 203 ? -67.600 7.537 44.373 1.00 50.03 203 GLY A O 1
ATOM 1532 N N . PRO A 1 204 ? -69.315 8.366 43.167 1.00 55.34 204 PRO A N 1
ATOM 1533 C CA . PRO A 1 204 ? -70.059 7.114 43.144 1.00 55.34 204 PRO A CA 1
ATOM 1534 C C . PRO A 1 204 ? -69.204 5.993 42.534 1.00 55.34 204 PRO A C 1
ATOM 1536 O O . PRO A 1 204 ? -68.453 6.247 41.586 1.00 55.34 204 PRO A O 1
ATOM 1539 N N . PRO A 1 205 ? -69.306 4.756 43.056 1.00 52.97 205 PRO A N 1
ATOM 1540 C CA . PRO A 1 205 ? -68.559 3.631 42.519 1.00 52.97 2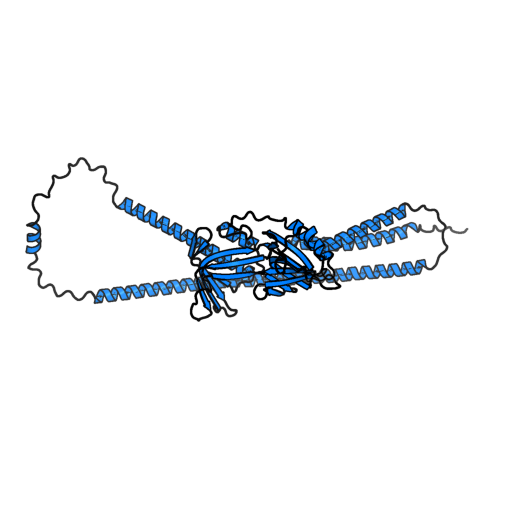05 PRO A CA 1
ATOM 1541 C C . PRO A 1 205 ? -68.888 3.475 41.028 1.00 52.97 205 PRO A C 1
ATOM 1543 O O . PRO A 1 205 ? -70.067 3.544 40.658 1.00 52.97 205 PRO A O 1
ATOM 1546 N N . PRO A 1 206 ? -67.884 3.285 40.154 1.00 51.25 206 PRO A N 1
ATOM 1547 C CA . PRO A 1 206 ? -68.145 3.021 38.752 1.00 51.25 206 PRO A CA 1
ATOM 1548 C C . PRO A 1 206 ? -69.017 1.770 38.643 1.00 51.25 206 PRO A C 1
ATOM 1550 O O . PRO A 1 206 ? -68.743 0.732 39.245 1.00 51.25 206 PRO A O 1
ATOM 1553 N N . SER A 1 207 ? -70.108 1.909 37.898 1.00 46.31 207 SER A N 1
ATOM 1554 C CA . SER A 1 207 ? -71.064 0.851 37.613 1.00 46.31 207 SER A CA 1
ATOM 1555 C C . SER A 1 207 ? -70.352 -0.386 37.056 1.00 46.31 207 SER A C 1
ATOM 1557 O O . SER A 1 207 ? -69.478 -0.280 36.194 1.00 46.31 207 SER A O 1
ATOM 1559 N N . ALA A 1 208 ? -70.763 -1.557 37.540 1.00 49.84 208 ALA A N 1
ATOM 1560 C CA . ALA A 1 208 ? -70.164 -2.870 37.302 1.00 49.84 208 ALA A CA 1
ATOM 1561 C C . ALA A 1 208 ? -70.253 -3.405 35.850 1.00 49.84 208 ALA A C 1
ATOM 1563 O O . ALA A 1 208 ? -69.977 -4.577 35.627 1.00 49.84 208 ALA A O 1
ATOM 1564 N N . ASP A 1 209 ? -70.561 -2.562 34.859 1.00 42.97 209 ASP A N 1
ATOM 1565 C CA . ASP A 1 209 ? -70.760 -2.955 33.451 1.00 42.97 209 ASP A CA 1
ATOM 1566 C C . ASP A 1 209 ? -69.649 -2.478 32.493 1.00 42.97 209 ASP A C 1
ATOM 1568 O O . ASP A 1 209 ? -69.788 -2.526 31.272 1.00 42.97 209 ASP A O 1
ATOM 1572 N N . ARG A 1 210 ? -68.493 -2.050 33.017 1.00 44.78 210 ARG A N 1
ATOM 1573 C CA . ARG A 1 210 ? -67.280 -1.771 32.216 1.00 44.78 210 ARG A CA 1
ATOM 1574 C C . ARG A 1 210 ? -66.054 -2.544 32.712 1.00 44.78 210 ARG A C 1
ATOM 1576 O O . ARG A 1 210 ? -64.969 -1.994 32.848 1.00 44.78 210 ARG A O 1
ATOM 1583 N N . ALA A 1 211 ? -66.223 -3.837 32.972 1.00 43.81 211 ALA A N 1
ATOM 1584 C CA . ALA A 1 211 ? -65.150 -4.738 33.403 1.00 43.81 211 ALA A CA 1
ATOM 1585 C C . ALA A 1 211 ? -64.675 -5.699 32.293 1.00 43.81 211 ALA A C 1
ATOM 1587 O O . ALA A 1 211 ? -64.349 -6.846 32.584 1.00 43.81 211 ALA A O 1
ATOM 1588 N N . VAL A 1 212 ? -64.648 -5.262 31.024 1.00 50.09 212 VAL A N 1
ATOM 1589 C CA . VAL A 1 212 ? -64.213 -6.131 29.905 1.00 50.09 212 VAL A CA 1
ATOM 1590 C C . VAL A 1 212 ? -63.032 -5.586 29.084 1.00 50.09 212 VAL A C 1
ATOM 1592 O O . VAL A 1 212 ? -62.415 -6.369 28.382 1.00 50.09 212 VAL A O 1
ATOM 1595 N N . ASP A 1 213 ? -62.590 -4.331 29.240 1.00 47.25 213 ASP A N 1
ATOM 1596 C CA . ASP A 1 213 ? -61.537 -3.768 28.356 1.00 47.25 213 ASP A CA 1
ATOM 1597 C C . ASP A 1 213 ? -60.280 -3.215 29.062 1.00 47.25 213 ASP A C 1
ATOM 1599 O O . ASP A 1 213 ? -59.549 -2.397 28.513 1.00 47.25 213 ASP A O 1
ATOM 1603 N N . ALA A 1 214 ? -59.976 -3.678 30.280 1.00 47.41 214 ALA A N 1
ATOM 1604 C CA . ALA A 1 214 ? -58.767 -3.281 31.024 1.00 47.41 214 ALA A CA 1
ATOM 1605 C C . ALA A 1 214 ? -57.776 -4.440 31.261 1.00 47.41 214 ALA A C 1
ATOM 1607 O O . ALA A 1 214 ? -57.026 -4.439 32.236 1.00 47.41 214 ALA A O 1
ATOM 1608 N N . SER A 1 215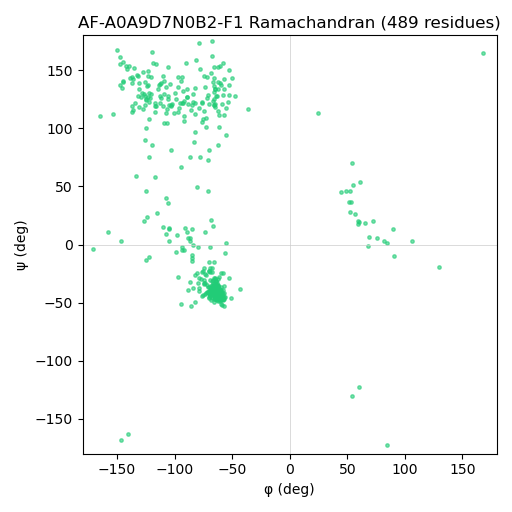 ? -57.760 -5.450 30.383 1.00 48.28 215 SER A N 1
ATOM 1609 C CA . SER A 1 215 ? -56.822 -6.583 30.465 1.00 48.28 215 SER A CA 1
ATOM 1610 C C . SER A 1 215 ? -55.471 -6.342 29.773 1.00 48.28 215 SER A C 1
ATOM 1612 O O . SER A 1 215 ? -54.623 -7.234 29.774 1.00 48.28 215 SER A O 1
ATOM 1614 N N . GLN A 1 216 ? -55.214 -5.152 29.220 1.00 53.12 216 GLN A N 1
ATOM 1615 C CA . GLN A 1 216 ? -53.869 -4.748 28.791 1.00 53.12 216 GLN A CA 1
ATOM 1616 C C . GLN A 1 216 ? -53.122 -4.125 29.975 1.00 53.12 216 GLN A C 1
ATOM 1618 O O . GLN A 1 216 ? -53.018 -2.913 30.119 1.00 53.12 216 GLN A O 1
ATOM 1623 N N . GLY A 1 217 ? -52.667 -4.981 30.890 1.00 49.81 217 GLY A N 1
ATOM 1624 C CA . GLY A 1 217 ? -51.935 -4.546 32.075 1.00 49.81 217 GLY A CA 1
ATOM 1625 C C . GLY A 1 217 ? -50.548 -3.953 31.754 1.00 49.81 217 GLY A C 1
ATOM 1626 O O . GLY A 1 217 ? -49.968 -4.270 30.712 1.00 49.81 217 GLY A O 1
ATOM 1627 N N . PRO A 1 218 ? -49.944 -3.202 32.698 1.00 56.69 218 PRO A N 1
ATOM 1628 C CA . PRO A 1 218 ? -48.593 -2.617 32.600 1.00 56.69 218 PRO A CA 1
ATOM 1629 C C . PRO A 1 218 ? -47.463 -3.634 32.332 1.00 56.69 218 PRO A C 1
ATOM 1631 O O . PRO A 1 218 ? -46.324 -3.259 32.068 1.00 56.69 218 PRO A O 1
ATOM 1634 N N . GLY A 1 219 ? -47.759 -4.937 32.366 1.00 58.56 219 GLY A N 1
ATOM 1635 C CA . GLY A 1 219 ? -46.845 -5.994 31.936 1.00 58.56 219 GLY A CA 1
ATOM 1636 C C . GLY A 1 219 ? -46.658 -6.094 30.417 1.00 58.56 219 GLY A C 1
ATOM 1637 O O . GLY A 1 219 ? -45.602 -6.548 29.990 1.00 58.56 219 GLY A O 1
ATOM 1638 N N . ALA A 1 220 ? -47.628 -5.671 29.596 1.00 65.50 220 ALA A N 1
ATOM 1639 C CA . ALA A 1 220 ? -47.496 -5.704 28.135 1.00 65.50 220 ALA A CA 1
ATOM 1640 C C . ALA A 1 220 ? -46.567 -4.589 27.623 1.00 65.50 220 ALA A C 1
ATOM 1642 O O . ALA A 1 220 ? -45.679 -4.854 26.818 1.00 65.50 220 ALA A O 1
ATOM 1643 N N . GLU A 1 221 ? -46.699 -3.372 28.159 1.00 71.31 221 GLU A N 1
ATOM 1644 C CA . GLU A 1 221 ? -45.803 -2.249 27.845 1.00 71.31 221 GLU A CA 1
ATOM 1645 C C . GLU A 1 221 ? -44.377 -2.498 28.344 1.00 71.31 221 GLU A C 1
ATOM 1647 O O . GLU A 1 221 ? -43.415 -2.212 27.634 1.00 71.31 221 GLU A O 1
ATOM 1652 N N . ARG A 1 222 ? -44.227 -3.095 29.534 1.00 73.44 222 ARG A N 1
ATOM 1653 C CA . ARG A 1 222 ? -42.914 -3.452 30.084 1.00 73.44 222 ARG A CA 1
ATOM 1654 C C . ARG A 1 222 ? -42.225 -4.554 29.275 1.00 73.44 222 ARG A C 1
ATOM 1656 O O . ARG A 1 222 ? -41.046 -4.414 28.983 1.00 73.44 222 ARG A O 1
ATOM 1663 N N . ARG A 1 223 ? -42.962 -5.583 28.834 1.00 74.44 223 ARG A N 1
ATOM 1664 C CA . ARG A 1 223 ? -42.435 -6.612 27.918 1.00 74.44 223 ARG A CA 1
ATOM 1665 C C . ARG A 1 223 ? -42.048 -6.028 26.562 1.00 74.44 223 ARG A C 1
ATOM 1667 O O . ARG A 1 223 ? -40.972 -6.337 26.079 1.00 74.44 223 ARG A O 1
ATOM 1674 N N . ALA A 1 224 ? -42.866 -5.143 25.990 1.00 76.69 224 ALA A N 1
ATOM 1675 C CA . ALA A 1 224 ? -42.535 -4.476 24.730 1.00 76.69 224 ALA A CA 1
ATOM 1676 C C . ALA A 1 224 ? -41.309 -3.549 24.860 1.00 76.69 224 ALA A C 1
ATOM 1678 O O . ALA A 1 224 ? -40.524 -3.432 23.924 1.00 76.69 224 ALA A O 1
ATOM 1679 N N . ALA A 1 225 ? -41.122 -2.890 26.008 1.00 77.75 225 ALA A N 1
ATOM 1680 C CA . ALA A 1 225 ? -39.931 -2.088 26.281 1.00 77.75 225 ALA A CA 1
ATOM 1681 C C . ALA A 1 225 ? -38.676 -2.956 26.484 1.00 77.75 225 ALA A C 1
ATOM 1683 O O . ALA A 1 225 ? -37.616 -2.616 25.965 1.00 77.75 225 ALA A O 1
ATOM 1684 N N . GLU A 1 226 ? -38.795 -4.079 27.196 1.00 85.00 226 GLU A N 1
ATOM 1685 C CA . GLU A 1 226 ? -37.716 -5.061 27.373 1.00 85.00 226 GLU A CA 1
ATOM 1686 C C . GLU A 1 226 ? -37.325 -5.720 26.042 1.00 85.00 226 GLU A C 1
ATOM 1688 O O . GLU A 1 226 ? -36.139 -5.876 25.770 1.00 85.00 226 GLU A O 1
ATOM 1693 N N . GLU A 1 227 ? -38.297 -6.037 25.185 1.00 84.44 227 GLU A N 1
ATOM 1694 C CA . GLU A 1 227 ? -38.073 -6.595 23.848 1.00 84.44 227 GLU A CA 1
ATOM 1695 C C . GLU A 1 227 ? -37.368 -5.586 22.932 1.00 84.44 227 GLU A C 1
ATOM 1697 O O . GLU A 1 227 ? -36.339 -5.919 22.353 1.00 84.44 227 GLU A O 1
ATOM 1702 N N . ARG A 1 228 ? -37.807 -4.318 22.903 1.00 83.31 228 ARG A N 1
ATOM 1703 C CA . ARG A 1 228 ? -37.093 -3.251 22.172 1.00 83.31 228 ARG A CA 1
ATOM 1704 C C . ARG A 1 228 ? -35.672 -3.035 22.691 1.00 83.31 228 ARG A C 1
ATOM 1706 O O . ARG A 1 228 ? -34.758 -2.859 21.894 1.00 83.31 228 ARG A O 1
ATOM 1713 N N . ALA A 1 229 ? -35.470 -3.059 24.010 1.00 81.81 229 ALA A N 1
ATOM 1714 C CA . ALA A 1 229 ? -34.142 -2.922 24.603 1.00 81.81 229 ALA A CA 1
ATOM 1715 C C . ALA A 1 229 ? -33.241 -4.126 24.275 1.00 81.81 229 ALA A C 1
ATOM 1717 O O . ALA A 1 229 ? -32.045 -3.953 24.041 1.00 81.81 229 ALA A O 1
ATOM 1718 N N . ALA A 1 230 ? -33.802 -5.338 24.227 1.00 80.12 230 ALA A N 1
ATOM 1719 C CA . ALA A 1 230 ? -33.087 -6.545 23.827 1.00 80.12 230 ALA A CA 1
ATOM 1720 C C . ALA A 1 230 ? -32.731 -6.531 22.332 1.00 80.12 230 ALA A C 1
ATOM 1722 O O . ALA A 1 230 ? -31.599 -6.861 21.977 1.00 80.12 230 ALA A O 1
ATOM 1723 N N . GLU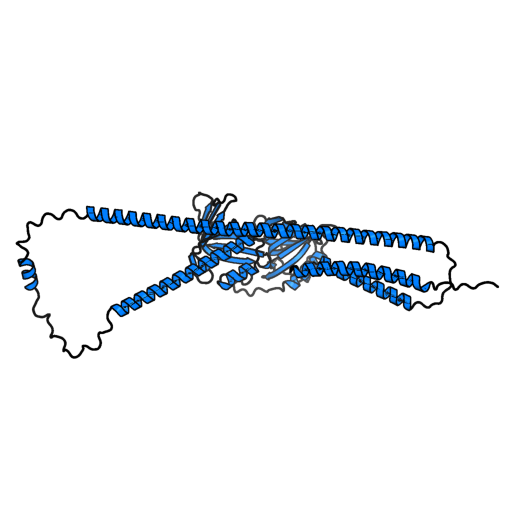 A 1 231 ? -33.650 -6.099 21.465 1.00 83.06 231 GLU A N 1
ATOM 1724 C CA . GLU A 1 231 ? -33.399 -5.898 20.034 1.00 83.06 231 GLU A CA 1
ATOM 1725 C C . GLU A 1 231 ? -32.319 -4.835 19.797 1.00 83.06 231 GLU A C 1
ATOM 1727 O O . GLU A 1 231 ? -31.396 -5.049 19.010 1.00 83.06 231 GLU A O 1
ATOM 1732 N N . GLU A 1 232 ? -32.377 -3.715 20.519 1.00 82.19 232 GLU A N 1
ATOM 1733 C CA . GLU A 1 232 ? -31.368 -2.659 20.448 1.00 82.19 232 GLU A CA 1
ATOM 1734 C C . GLU A 1 232 ? -29.999 -3.155 20.939 1.00 82.19 232 GLU A C 1
ATOM 1736 O O . GLU A 1 232 ? -28.983 -2.940 20.273 1.00 82.19 232 GLU A O 1
ATOM 1741 N N . ALA A 1 233 ? -29.956 -3.895 22.051 1.00 78.56 233 ALA A N 1
ATOM 1742 C CA . ALA A 1 233 ? -28.730 -4.503 22.560 1.00 78.56 233 ALA A CA 1
ATOM 1743 C C . ALA A 1 233 ? -28.139 -5.524 21.573 1.00 78.56 233 ALA A C 1
ATOM 1745 O O . ALA A 1 233 ? -26.926 -5.522 21.344 1.00 78.56 233 ALA A O 1
ATOM 1746 N N . ALA A 1 234 ? -28.978 -6.355 20.946 1.00 80.25 234 ALA A N 1
ATOM 1747 C CA . ALA A 1 234 ? -28.559 -7.306 19.920 1.00 80.25 234 ALA A CA 1
ATOM 1748 C C . ALA A 1 234 ? -28.028 -6.590 18.667 1.00 80.25 234 ALA A C 1
ATOM 1750 O O . ALA A 1 234 ? -26.989 -6.978 18.129 1.00 80.25 234 ALA A O 1
ATOM 1751 N N . ALA A 1 235 ? -28.671 -5.500 18.241 1.00 79.31 235 ALA A N 1
ATOM 1752 C CA . ALA A 1 235 ? -28.205 -4.679 17.128 1.00 79.31 235 ALA A CA 1
ATOM 1753 C C . ALA A 1 235 ? -26.852 -4.010 17.430 1.00 79.31 235 ALA A C 1
ATOM 1755 O O . ALA A 1 235 ? -25.969 -3.974 16.569 1.00 79.31 235 ALA A O 1
ATOM 1756 N N . ILE A 1 236 ? -26.650 -3.512 18.654 1.00 79.25 236 ILE A N 1
ATOM 1757 C CA . ILE A 1 236 ? -25.367 -2.947 19.099 1.00 79.25 236 ILE A CA 1
ATOM 1758 C C . ILE A 1 236 ? -24.282 -4.032 19.145 1.00 79.25 236 ILE A C 1
ATOM 1760 O O . ILE A 1 236 ? -23.165 -3.796 18.678 1.00 79.25 236 ILE A O 1
ATOM 1764 N N . ALA A 1 237 ? -24.594 -5.220 19.670 1.00 80.06 237 ALA A N 1
ATOM 1765 C CA . ALA A 1 237 ? -23.664 -6.346 19.725 1.00 80.06 237 ALA A CA 1
ATOM 1766 C C . ALA A 1 237 ? -23.250 -6.813 18.320 1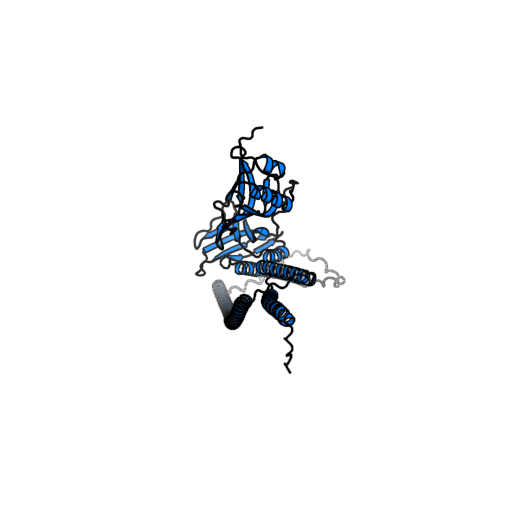.00 80.06 237 ALA A C 1
ATOM 1768 O O . ALA A 1 237 ? -22.059 -6.980 18.058 1.00 80.06 237 ALA A O 1
ATOM 1769 N N . GLY A 1 238 ? -24.209 -6.930 17.396 1.00 81.88 238 GLY A N 1
ATOM 1770 C CA . GLY A 1 238 ? -23.943 -7.269 15.997 1.00 81.88 238 GLY A CA 1
ATOM 1771 C C . GLY A 1 238 ? -23.034 -6.246 15.310 1.00 81.88 238 GLY A C 1
ATOM 1772 O O . GLY A 1 238 ? -22.063 -6.623 14.655 1.00 81.88 238 GLY A O 1
ATOM 1773 N N . LYS A 1 239 ? -23.273 -4.945 15.531 1.00 84.94 239 LYS A N 1
ATOM 1774 C CA . LYS A 1 239 ? -22.400 -3.876 15.012 1.00 84.94 239 LYS A CA 1
ATOM 1775 C C . LYS A 1 239 ? -20.980 -3.961 15.570 1.00 84.94 239 LYS A C 1
ATOM 1777 O O . LYS A 1 239 ? -20.031 -3.815 14.808 1.00 84.94 239 LYS A O 1
ATOM 1782 N N . ARG A 1 240 ? -20.817 -4.216 16.873 1.00 85.88 240 ARG A N 1
ATOM 1783 C CA . ARG A 1 240 ? -19.486 -4.389 17.484 1.00 85.88 240 ARG A CA 1
ATOM 1784 C C . ARG A 1 240 ? -18.739 -5.581 16.889 1.00 85.88 240 ARG A C 1
ATOM 1786 O O . ARG A 1 240 ? -17.584 -5.421 16.515 1.00 85.88 240 ARG A O 1
ATOM 1793 N N . SER A 1 241 ? -19.417 -6.717 16.711 1.00 85.44 241 SER A N 1
ATOM 1794 C CA . SER A 1 241 ? -18.826 -7.907 16.087 1.00 85.44 241 SER A CA 1
ATOM 1795 C C . SER A 1 241 ? -18.301 -7.622 14.677 1.00 85.44 241 SER A C 1
ATOM 1797 O O . SER A 1 241 ? -17.201 -8.049 14.342 1.00 85.44 241 SER A O 1
ATOM 1799 N N . ALA A 1 242 ? -19.047 -6.865 13.865 1.00 87.69 242 ALA A N 1
ATOM 1800 C CA . ALA A 1 242 ? -18.614 -6.496 12.517 1.00 87.69 242 ALA A CA 1
ATOM 1801 C C . ALA A 1 242 ? -17.363 -5.593 12.522 1.00 87.69 242 ALA A C 1
ATOM 1803 O O . ALA A 1 242 ? -16.476 -5.749 11.684 1.00 87.69 242 ALA A O 1
ATOM 1804 N N . LEU A 1 243 ? -17.255 -4.668 13.483 1.00 91.19 243 LEU A N 1
ATOM 1805 C CA . LEU A 1 243 ? -16.076 -3.803 13.623 1.00 91.19 243 LEU A CA 1
ATOM 1806 C C . LEU A 1 243 ? -14.849 -4.574 14.127 1.00 91.19 243 LEU A C 1
ATOM 1808 O O . LEU A 1 243 ? -13.732 -4.305 13.683 1.00 91.19 243 LEU A O 1
ATOM 1812 N N . ASP A 1 244 ? -15.045 -5.540 15.025 1.00 91.25 244 ASP A N 1
ATOM 1813 C CA . ASP A 1 244 ? -13.977 -6.429 15.485 1.00 91.25 244 ASP A CA 1
ATOM 1814 C C . ASP A 1 244 ? -13.465 -7.330 14.353 1.00 91.25 244 ASP A C 1
ATOM 1816 O O . ASP A 1 244 ? -12.253 -7.524 14.228 1.00 91.25 244 ASP A O 1
ATOM 1820 N N . GLU A 1 245 ? -14.363 -7.826 13.498 1.00 92.25 245 GLU A N 1
ATOM 1821 C CA . GLU A 1 245 ? -14.004 -8.597 12.306 1.00 92.25 245 GLU A CA 1
ATOM 1822 C C . GLU A 1 245 ? -13.231 -7.742 11.295 1.00 92.25 245 GLU A C 1
ATOM 1824 O O . GLU A 1 245 ? -12.161 -8.151 10.842 1.00 92.25 245 GLU A O 1
ATOM 1829 N N . LEU A 1 246 ? -13.698 -6.520 11.014 1.00 92.50 246 LEU A N 1
ATOM 1830 C CA . LEU A 1 246 ? -12.978 -5.560 10.172 1.00 92.50 246 LEU A CA 1
ATOM 1831 C C . LEU A 1 246 ? -11.570 -5.290 10.712 1.00 92.50 246 LEU A C 1
ATOM 1833 O O . LEU A 1 246 ? -10.601 -5.306 9.954 1.00 92.50 246 LEU A O 1
ATOM 1837 N N . ARG A 1 247 ? -11.439 -5.075 12.026 1.00 95.12 247 ARG A N 1
ATOM 1838 C CA . ARG A 1 247 ? -10.138 -4.885 12.678 1.00 95.12 247 ARG A CA 1
ATOM 1839 C C . ARG A 1 247 ? -9.232 -6.100 12.476 1.00 95.12 247 ARG A C 1
ATOM 1841 O O . ARG A 1 247 ? -8.064 -5.933 12.132 1.00 95.12 247 ARG A O 1
ATOM 1848 N N . ALA A 1 248 ? -9.752 -7.309 12.689 1.00 94.31 248 ALA A N 1
ATOM 1849 C CA . ALA A 1 248 ? -8.988 -8.542 12.519 1.00 94.31 248 ALA A CA 1
ATOM 1850 C C . ALA A 1 248 ? -8.528 -8.733 11.064 1.00 94.31 248 ALA A C 1
ATOM 1852 O O . ALA A 1 248 ? -7.362 -9.043 10.821 1.00 94.31 248 ALA A O 1
ATOM 1853 N N . GLN A 1 249 ? -9.414 -8.487 10.096 1.00 95.62 249 GLN A N 1
ATOM 1854 C CA . GLN A 1 249 ? -9.106 -8.587 8.670 1.00 95.62 249 GLN A CA 1
ATOM 1855 C C . GLN A 1 249 ? -8.084 -7.529 8.231 1.00 95.62 249 GLN A C 1
ATOM 1857 O O . GLN A 1 249 ? -7.117 -7.873 7.555 1.00 95.62 249 GLN A O 1
ATOM 1862 N N . ALA A 1 250 ? -8.229 -6.273 8.667 1.00 94.75 250 ALA A N 1
ATOM 1863 C CA . ALA A 1 250 ? -7.268 -5.209 8.372 1.00 94.75 250 ALA A CA 1
ATOM 1864 C C . ALA A 1 250 ? -5.870 -5.526 8.929 1.00 94.75 250 ALA A C 1
ATOM 1866 O O . ALA A 1 250 ? -4.880 -5.379 8.217 1.00 94.75 250 ALA A O 1
ATOM 1867 N N . ASN A 1 251 ? -5.780 -6.022 10.168 1.00 96.94 251 ASN A N 1
ATOM 1868 C CA . ASN A 1 251 ? -4.500 -6.420 10.765 1.00 96.94 251 ASN A CA 1
ATOM 1869 C C . ASN A 1 251 ? -3.857 -7.600 10.033 1.00 96.94 251 ASN A C 1
ATOM 1871 O O . ASN A 1 251 ? -2.648 -7.595 9.823 1.00 96.94 251 ASN A O 1
ATOM 1875 N N . ARG A 1 252 ? -4.658 -8.574 9.587 1.00 95.62 252 ARG A N 1
ATOM 1876 C CA . ARG A 1 252 ? -4.164 -9.681 8.762 1.00 95.62 252 ARG A CA 1
ATOM 1877 C C . ARG A 1 252 ? -3.595 -9.184 7.431 1.00 95.62 252 ARG A C 1
ATOM 1879 O O . ARG A 1 252 ? -2.566 -9.683 6.993 1.00 95.62 252 ARG A O 1
ATOM 1886 N N . LEU A 1 253 ? -4.248 -8.217 6.782 1.00 94.62 253 LEU A N 1
ATOM 1887 C CA . LEU A 1 253 ? -3.732 -7.632 5.541 1.00 94.62 253 LEU A CA 1
ATOM 1888 C C . LEU A 1 253 ? -2.435 -6.855 5.774 1.00 94.62 253 LEU A C 1
ATOM 1890 O O . LEU A 1 253 ? -1.493 -7.041 5.011 1.00 94.62 253 LEU A O 1
ATOM 1894 N N . LEU A 1 254 ? -2.358 -6.057 6.846 1.00 95.38 254 LEU A N 1
ATOM 1895 C CA . LEU A 1 254 ? -1.123 -5.368 7.234 1.00 95.38 254 LEU A CA 1
ATOM 1896 C C . LEU A 1 254 ? 0.025 -6.360 7.452 1.00 95.38 254 LEU A C 1
ATOM 1898 O O . LEU A 1 254 ? 1.100 -6.166 6.898 1.00 95.38 254 LEU A O 1
ATOM 1902 N N . GLU A 1 255 ? -0.210 -7.445 8.191 1.00 94.56 255 GLU A N 1
ATOM 1903 C CA . GLU A 1 255 ? 0.788 -8.492 8.430 1.00 94.56 255 GLU A CA 1
ATOM 1904 C C . GLU A 1 255 ? 1.260 -9.153 7.127 1.00 94.56 255 GLU A C 1
ATOM 1906 O O . GLU A 1 255 ? 2.463 -9.244 6.884 1.00 94.56 255 GLU A O 1
ATOM 1911 N N . LEU A 1 256 ? 0.328 -9.559 6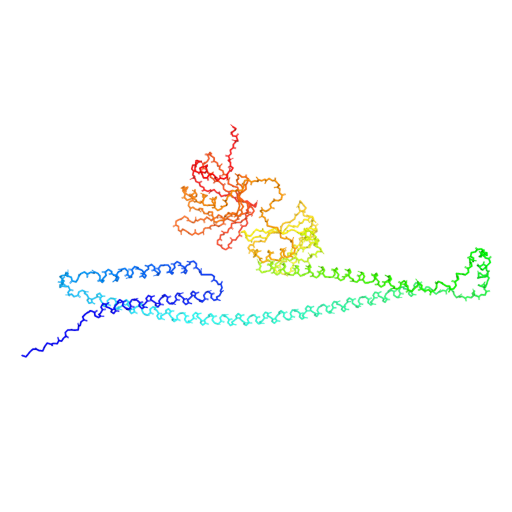.260 1.00 89.81 256 LEU A N 1
ATOM 1912 C CA . LEU A 1 256 ? 0.659 -10.183 4.976 1.00 89.81 256 LEU A CA 1
ATOM 1913 C C . LEU A 1 256 ? 1.401 -9.235 4.020 1.00 89.81 256 LEU A C 1
ATOM 1915 O O . LEU A 1 256 ? 2.178 -9.697 3.187 1.00 89.81 256 LEU A O 1
ATOM 1919 N N . ASP A 1 257 ? 1.163 -7.929 4.132 1.00 90.94 257 ASP A N 1
ATOM 1920 C CA . ASP A 1 257 ? 1.853 -6.900 3.352 1.00 90.94 257 ASP A CA 1
ATOM 1921 C C . ASP A 1 257 ? 3.178 -6.449 4.009 1.00 90.94 257 ASP A C 1
ATOM 1923 O O . ASP A 1 257 ? 3.838 -5.540 3.507 1.00 90.94 257 ASP A O 1
ATOM 1927 N N . GLY A 1 258 ? 3.600 -7.104 5.100 1.00 91.31 258 GLY A N 1
ATOM 1928 C CA . GLY A 1 258 ? 4.894 -6.890 5.752 1.00 91.31 258 GLY A CA 1
ATOM 1929 C C . GLY A 1 258 ? 4.912 -5.815 6.842 1.00 91.31 258 GLY A C 1
ATOM 1930 O O . GLY A 1 258 ? 5.993 -5.433 7.275 1.00 91.31 258 GLY A O 1
ATOM 1931 N N . TYR A 1 259 ? 3.745 -5.353 7.299 1.00 94.62 259 TYR A N 1
ATOM 1932 C CA . TYR A 1 259 ? 3.562 -4.318 8.326 1.00 94.62 259 TYR A CA 1
ATOM 1933 C C . TYR A 1 259 ? 3.056 -4.897 9.654 1.00 94.62 259 TYR A C 1
ATOM 1935 O O . TYR A 1 259 ? 2.187 -4.313 10.305 1.00 94.62 259 TYR A O 1
ATOM 1943 N N . ALA A 1 260 ? 3.570 -6.060 10.063 1.00 91.69 260 ALA A N 1
ATOM 1944 C CA . ALA A 1 260 ? 3.147 -6.761 11.282 1.00 91.69 260 ALA A CA 1
ATOM 1945 C C . ALA A 1 260 ? 3.344 -5.926 12.567 1.00 91.69 260 ALA A C 1
ATOM 1947 O O . ALA A 1 260 ? 2.651 -6.121 13.570 1.00 91.69 260 ALA A O 1
ATOM 1948 N N . GLU A 1 261 ? 4.274 -4.970 12.533 1.00 95.00 261 GLU A N 1
ATOM 1949 C CA . GLU A 1 261 ? 4.513 -3.995 13.588 1.00 95.00 261 GLU A CA 1
ATOM 1950 C C . GLU A 1 261 ? 3.366 -2.995 13.759 1.00 95.00 261 GLU A C 1
ATOM 1952 O O . GLU A 1 261 ? 3.216 -2.442 14.845 1.00 95.00 261 GLU A O 1
ATOM 1957 N N . THR A 1 262 ? 2.550 -2.754 12.732 1.00 97.31 262 THR A N 1
ATOM 1958 C CA . THR A 1 262 ? 1.466 -1.768 12.773 1.00 97.31 262 THR A CA 1
ATOM 1959 C C . THR A 1 262 ? 0.123 -2.464 12.937 1.00 97.31 262 THR A C 1
ATOM 1961 O O . THR A 1 262 ? -0.305 -3.240 12.092 1.00 97.31 262 THR A O 1
ATOM 1964 N N . GLN A 1 263 ? -0.578 -2.163 14.027 1.00 97.31 263 GLN A N 1
ATOM 1965 C CA . GLN A 1 263 ? -1.835 -2.817 14.384 1.00 97.31 263 GLN A CA 1
ATOM 1966 C C . GLN A 1 263 ? -2.939 -1.788 14.598 1.00 97.31 263 GLN A C 1
ATOM 1968 O O . GLN A 1 263 ? -2.799 -0.883 15.419 1.00 97.31 263 GLN A O 1
ATOM 1973 N N . LEU A 1 264 ? -4.073 -1.963 13.927 1.00 97.00 264 LEU A N 1
ATOM 1974 C CA . LEU A 1 264 ? -5.330 -1.315 14.279 1.00 97.00 264 LEU A CA 1
ATOM 1975 C C . LEU A 1 264 ? -5.861 -1.985 15.552 1.00 97.00 264 LEU A C 1
ATOM 1977 O O . LEU A 1 264 ? -6.277 -3.142 15.537 1.00 97.00 264 LEU A O 1
ATOM 1981 N N . VAL A 1 265 ? -5.814 -1.281 16.682 1.00 97.12 265 VAL A N 1
ATOM 1982 C CA . VAL A 1 265 ? -6.188 -1.830 17.997 1.00 97.12 265 VAL A CA 1
ATOM 1983 C C . VAL A 1 265 ? -7.623 -1.487 18.388 1.00 97.12 265 VAL A C 1
ATOM 1985 O O . VAL A 1 265 ? -8.270 -2.264 19.095 1.00 97.12 265 VAL A O 1
ATOM 1988 N N . ARG A 1 266 ? -8.153 -0.361 17.897 1.00 95.88 266 ARG A N 1
ATOM 1989 C CA . ARG A 1 266 ? -9.515 0.097 18.199 1.00 95.88 266 ARG A CA 1
ATOM 1990 C C . ARG A 1 266 ? -10.220 0.609 16.950 1.00 95.88 266 ARG A C 1
ATOM 1992 O O . ARG A 1 266 ? -9.626 1.355 16.176 1.00 95.88 266 ARG A O 1
ATOM 1999 N N . VAL A 1 267 ? -11.497 0.254 16.825 1.00 95.38 267 VAL A N 1
ATOM 2000 C CA . VAL A 1 267 ? -12.467 0.816 15.877 1.00 95.38 267 VAL A CA 1
ATOM 2001 C C . VAL A 1 267 ? -13.765 1.025 16.656 1.00 95.38 267 VAL A C 1
ATOM 2003 O O . VAL A 1 267 ? -14.327 0.055 17.157 1.00 95.38 267 VAL A O 1
ATOM 2006 N N . GLY A 1 268 ? -14.197 2.271 16.855 1.00 92.81 268 GLY A N 1
ATOM 2007 C CA . GLY A 1 268 ? -15.332 2.568 17.735 1.00 92.81 268 GLY A CA 1
ATOM 2008 C C . GLY A 1 268 ? -16.682 2.463 17.037 1.00 92.81 268 GLY A C 1
ATOM 2009 O O . GLY A 1 268 ? -17.579 1.764 17.506 1.00 92.81 268 GLY A O 1
ATOM 2010 N N . SER A 1 269 ? -16.838 3.161 15.914 1.00 91.62 269 SER A N 1
ATOM 2011 C CA . SER A 1 269 ? -18.063 3.124 15.110 1.00 91.62 269 SER A CA 1
ATOM 2012 C C . SER A 1 269 ? -17.771 3.350 13.628 1.00 91.62 269 SER A C 1
ATOM 2014 O O . SER A 1 269 ? -16.667 3.744 13.259 1.00 91.62 269 SER A O 1
ATOM 2016 N N . MET A 1 270 ? -18.759 3.086 12.774 1.00 88.88 270 MET A N 1
ATOM 2017 C CA . MET A 1 270 ? -18.699 3.365 11.341 1.00 88.88 270 MET A CA 1
ATOM 2018 C C . MET A 1 270 ? -19.948 4.145 10.934 1.00 88.88 270 MET A C 1
ATOM 2020 O O . MET A 1 270 ? -21.064 3.720 11.236 1.00 88.88 270 MET A O 1
ATOM 2024 N N . ALA A 1 271 ? -19.755 5.285 10.274 1.00 83.12 271 ALA A N 1
ATOM 2025 C CA . ALA A 1 271 ? -20.829 6.129 9.758 1.00 83.12 271 ALA A CA 1
ATOM 2026 C C . ALA A 1 271 ? -20.380 6.783 8.447 1.00 83.12 271 ALA A C 1
ATOM 2028 O O . ALA A 1 271 ? -19.253 7.266 8.363 1.00 83.12 271 ALA A O 1
ATOM 2029 N N . ASP A 1 272 ? -21.248 6.779 7.433 1.00 81.06 272 ASP A N 1
ATOM 2030 C CA . ASP A 1 272 ? -21.024 7.435 6.134 1.00 81.06 272 ASP A CA 1
ATOM 2031 C C . ASP A 1 272 ? -19.692 7.070 5.446 1.00 81.06 272 ASP A C 1
ATOM 2033 O O . ASP A 1 272 ? -19.037 7.911 4.829 1.00 81.06 272 ASP A O 1
ATOM 2037 N N . GLY A 1 273 ? -19.263 5.809 5.571 1.00 78.88 273 GLY A N 1
ATOM 2038 C CA . GLY A 1 273 ? -17.998 5.347 4.991 1.00 78.88 273 GLY A CA 1
ATOM 2039 C C . GLY A 1 273 ? -16.749 5.875 5.709 1.00 78.88 273 GLY A C 1
ATOM 2040 O O . GLY A 1 273 ? -15.663 5.882 5.133 1.00 78.88 273 GLY A O 1
ATOM 2041 N N . VAL A 1 274 ? -16.885 6.315 6.964 1.00 84.75 274 VAL A N 1
ATOM 2042 C CA . VAL A 1 274 ? -15.779 6.755 7.822 1.00 84.75 274 VAL A CA 1
ATOM 2043 C C . VAL A 1 274 ? -15.756 5.917 9.096 1.00 84.75 274 VAL A C 1
ATOM 2045 O O . VAL A 1 274 ? -16.775 5.763 9.777 1.00 84.75 274 VAL A O 1
ATOM 2048 N N . LEU A 1 275 ? -14.578 5.392 9.440 1.00 91.56 275 LEU A N 1
ATOM 2049 C CA . LEU A 1 275 ? -14.354 4.750 10.734 1.00 91.56 275 LEU A CA 1
ATOM 2050 C C . LEU A 1 275 ? -14.059 5.814 11.786 1.00 91.56 275 LEU A C 1
ATOM 2052 O O . LEU A 1 275 ? -13.255 6.715 11.551 1.00 91.56 275 LEU A O 1
ATOM 2056 N N . ARG A 1 276 ? -14.690 5.695 12.953 1.00 94.56 276 ARG A N 1
ATOM 2057 C CA . ARG A 1 276 ? -14.564 6.648 14.054 1.00 94.56 276 ARG A CA 1
ATOM 2058 C C . ARG A 1 276 ? -13.939 6.045 15.300 1.00 94.56 276 ARG A C 1
ATOM 2060 O O . ARG A 1 276 ? -14.016 4.835 15.527 1.00 94.56 276 ARG A O 1
ATOM 2067 N N . ASP A 1 277 ? -13.343 6.919 16.107 1.00 95.44 277 ASP A N 1
ATOM 2068 C CA . ASP A 1 277 ? -12.682 6.599 17.379 1.00 95.44 277 ASP A CA 1
ATOM 2069 C C . ASP A 1 277 ? -11.645 5.478 17.239 1.00 95.44 277 ASP A C 1
ATOM 2071 O O . ASP A 1 277 ? -11.584 4.517 18.015 1.00 95.44 277 ASP A O 1
ATOM 2075 N N . VAL A 1 278 ? -10.818 5.593 16.209 1.00 97.19 278 VAL A N 1
ATOM 2076 C CA . VAL A 1 278 ? -9.831 4.580 15.859 1.00 97.19 278 VAL A CA 1
ATOM 2077 C C . VAL A 1 278 ? -8.573 4.708 16.707 1.00 97.19 278 VAL A C 1
ATOM 2079 O O . VAL A 1 278 ? -8.282 5.770 17.271 1.00 97.19 278 VAL A O 1
ATOM 2082 N N . ALA A 1 279 ? -7.806 3.626 16.792 1.00 97.75 279 ALA A N 1
ATOM 2083 C CA . ALA A 1 279 ? -6.435 3.712 17.261 1.00 97.75 279 ALA A CA 1
ATOM 2084 C C . ALA A 1 279 ? -5.528 2.686 16.584 1.00 97.75 279 ALA A C 1
ATOM 2086 O O . ALA A 1 279 ? -5.894 1.516 16.471 1.00 97.75 279 ALA A O 1
ATOM 2087 N N . PHE A 1 280 ? -4.334 3.129 16.201 1.00 98.00 280 PHE A N 1
ATOM 2088 C CA . PHE A 1 280 ? -3.224 2.298 15.760 1.00 98.00 280 PHE A CA 1
ATOM 2089 C C . PHE A 1 280 ? -2.139 2.219 16.826 1.00 98.00 280 PHE A C 1
ATOM 2091 O O . PHE A 1 280 ? -1.933 3.141 17.618 1.00 98.00 280 PHE A O 1
ATOM 2098 N N . ARG A 1 281 ? -1.402 1.116 16.799 1.00 97.38 281 ARG A N 1
ATOM 2099 C CA . ARG A 1 281 ? -0.216 0.886 17.607 1.00 97.38 281 ARG A CA 1
ATOM 2100 C C . ARG A 1 281 ? 0.905 0.372 16.715 1.00 97.38 281 ARG A C 1
ATOM 2102 O O . ARG A 1 281 ? 0.706 -0.617 16.022 1.00 97.38 281 ARG A O 1
ATOM 2109 N N . GLU A 1 282 ? 2.066 1.011 16.782 1.00 96.94 282 GLU A N 1
ATOM 2110 C CA . GLU A 1 282 ? 3.309 0.515 16.192 1.00 96.94 282 GLU A CA 1
ATOM 2111 C C . GLU A 1 282 ? 4.143 -0.166 17.287 1.00 96.94 282 GLU A C 1
ATOM 2113 O O . GLU A 1 282 ? 4.427 0.421 18.342 1.00 96.94 282 GLU A O 1
ATOM 2118 N N . VAL A 1 283 ? 4.516 -1.416 17.044 1.00 96.06 283 VAL A N 1
ATOM 2119 C CA . VAL A 1 283 ? 5.199 -2.310 17.978 1.00 96.06 283 VAL A CA 1
ATOM 2120 C C . VAL A 1 283 ? 6.652 -2.484 17.542 1.00 96.06 283 VAL A C 1
ATOM 2122 O O . VAL A 1 283 ? 6.960 -2.638 16.367 1.00 96.06 283 VAL A O 1
ATOM 2125 N N . GLY A 1 284 ? 7.583 -2.419 18.484 1.00 93.25 284 GLY A N 1
ATOM 2126 C CA . GLY A 1 284 ? 8.988 -2.682 18.219 1.00 93.25 284 GLY A CA 1
ATOM 2127 C C . GLY A 1 284 ? 9.319 -4.174 18.124 1.00 93.25 284 GLY A C 1
ATOM 2128 O O . GLY A 1 284 ? 8.487 -5.031 18.421 1.00 93.25 284 GLY A O 1
ATOM 2129 N N . PRO A 1 285 ? 10.564 -4.511 17.754 1.00 88.06 285 PRO A N 1
ATOM 2130 C CA . PRO A 1 285 ? 11.014 -5.890 17.609 1.00 88.06 285 PRO A CA 1
ATOM 2131 C C . PRO A 1 285 ? 11.052 -6.671 18.933 1.00 88.06 285 PRO A C 1
ATOM 2133 O O . PRO A 1 285 ? 11.131 -7.893 18.892 1.00 88.06 285 PRO A O 1
ATOM 2136 N N . LEU A 1 286 ? 10.985 -6.008 20.099 1.00 92.19 286 LEU A N 1
ATOM 2137 C CA . LEU A 1 286 ? 10.884 -6.670 21.407 1.00 92.19 286 LEU A CA 1
ATOM 2138 C C . LEU A 1 286 ? 9.433 -6.732 21.919 1.00 92.19 286 LEU A C 1
ATOM 2140 O O . LEU A 1 286 ? 9.202 -7.104 23.069 1.00 92.19 286 LEU A O 1
ATOM 2144 N N . GLY A 1 287 ? 8.450 -6.363 21.091 1.00 91.31 287 GLY A N 1
ATOM 2145 C CA . GLY A 1 287 ? 7.038 -6.312 21.474 1.00 91.31 287 GLY A CA 1
ATOM 2146 C C . GLY A 1 287 ? 6.636 -5.038 22.229 1.00 91.31 287 GLY A C 1
ATOM 2147 O O . GLY A 1 287 ? 5.486 -4.906 22.652 1.00 91.31 287 GLY A O 1
ATOM 2148 N N . GLU A 1 288 ? 7.549 -4.084 22.410 1.00 93.44 288 GLU A N 1
ATOM 2149 C CA . GLU A 1 288 ? 7.274 -2.824 23.091 1.00 93.44 288 GLU A CA 1
ATOM 2150 C C . GLU A 1 288 ? 6.443 -1.875 22.218 1.00 93.44 288 GLU A C 1
ATOM 2152 O O . GLU A 1 288 ? 6.616 -1.810 21.005 1.00 93.44 288 GLU A O 1
ATOM 2157 N N . THR A 1 289 ? 5.552 -1.082 22.816 1.00 95.50 289 THR A N 1
ATOM 2158 C CA . THR A 1 289 ? 4.835 -0.047 22.052 1.00 95.50 289 THR A CA 1
ATOM 2159 C C . THR A 1 289 ? 5.775 1.117 21.755 1.00 95.50 289 THR A C 1
ATOM 2161 O O . THR A 1 289 ? 6.207 1.813 22.672 1.00 95.50 289 THR A O 1
ATOM 2164 N N . ARG A 1 290 ? 6.080 1.348 20.475 1.00 96.00 290 ARG A N 1
ATOM 2165 C CA . ARG A 1 290 ? 6.909 2.476 20.022 1.00 96.00 290 ARG A CA 1
ATOM 2166 C C . ARG A 1 290 ? 6.079 3.718 19.762 1.00 96.00 290 ARG A C 1
ATOM 2168 O O . ARG A 1 290 ? 6.499 4.822 20.107 1.00 96.00 290 ARG A O 1
ATOM 2175 N N . ARG A 1 291 ? 4.897 3.530 19.183 1.00 97.12 291 ARG A N 1
ATOM 2176 C CA . ARG A 1 291 ? 3.993 4.613 18.811 1.00 97.12 291 ARG A CA 1
ATOM 2177 C C . ARG A 1 291 ? 2.553 4.176 19.015 1.00 97.12 291 ARG A C 1
ATOM 2179 O O . ARG A 1 291 ? 2.190 3.045 18.707 1.00 97.12 291 ARG A O 1
ATOM 2186 N N . PHE A 1 292 ? 1.730 5.077 19.519 1.00 97.62 292 PHE A N 1
ATOM 2187 C CA . PHE A 1 292 ? 0.292 4.907 19.620 1.00 97.62 292 PHE A CA 1
ATOM 2188 C C . PHE A 1 292 ? -0.381 6.126 18.999 1.00 97.62 292 PHE A C 1
ATOM 2190 O O . PHE A 1 292 ? -0.020 7.262 19.303 1.00 97.62 292 PHE A O 1
ATOM 2197 N N . LEU A 1 293 ? -1.334 5.889 18.110 1.00 98.00 293 LEU A N 1
ATOM 2198 C CA . LEU A 1 293 ? -2.034 6.916 17.351 1.00 98.00 293 LEU A CA 1
ATOM 2199 C C . LEU A 1 293 ? -3.521 6.724 17.581 1.00 98.00 293 LEU A C 1
ATOM 2201 O O . LEU A 1 293 ? -4.043 5.669 17.243 1.00 98.00 293 LEU A O 1
ATOM 2205 N N . ALA A 1 294 ? -4.217 7.714 18.125 1.00 97.88 294 ALA A N 1
ATOM 2206 C CA . ALA A 1 294 ? -5.669 7.665 18.274 1.00 97.88 294 ALA A CA 1
ATOM 2207 C C . ALA A 1 294 ? -6.301 8.858 17.572 1.00 97.88 294 ALA A C 1
ATOM 2209 O O . ALA A 1 294 ? -5.796 9.970 17.690 1.00 97.88 294 ALA A O 1
ATOM 2210 N N . ALA A 1 295 ? -7.400 8.631 16.859 1.00 97.88 295 ALA A N 1
ATOM 2211 C CA . ALA A 1 295 ? -8.046 9.649 16.039 1.00 97.88 295 ALA A CA 1
ATOM 2212 C C . ALA A 1 295 ? -9.566 9.524 16.091 1.00 97.88 295 ALA A C 1
ATOM 2214 O O . ALA A 1 295 ? -10.099 8.432 16.309 1.00 97.88 295 ALA A O 1
ATOM 2215 N N . LYS A 1 296 ? -10.265 10.639 15.873 1.00 96.06 296 LYS A N 1
ATOM 2216 C CA . LYS A 1 296 ? -11.727 10.637 15.771 1.00 96.06 296 LYS A CA 1
ATOM 2217 C C . LYS A 1 296 ? -12.211 10.058 14.458 1.00 96.06 296 LYS A C 1
ATOM 2219 O O . LYS A 1 296 ? -13.263 9.435 14.459 1.00 96.06 296 LYS A O 1
ATOM 2224 N N . GLU A 1 297 ? -11.462 10.244 13.374 1.00 94.44 297 GLU A N 1
ATOM 2225 C CA . GLU A 1 297 ? -11.800 9.709 12.057 1.00 94.44 297 GLU A CA 1
ATOM 2226 C C . GLU A 1 297 ? -10.600 9.019 11.408 1.00 94.44 297 GLU A C 1
ATOM 2228 O O . GLU A 1 297 ? -9.453 9.446 11.558 1.00 94.44 297 GLU A O 1
ATOM 2233 N N . LEU A 1 298 ? -10.891 7.966 10.649 1.00 93.94 298 LEU A N 1
ATOM 2234 C CA . LEU A 1 298 ? -9.951 7.256 9.799 1.00 93.94 298 LEU A CA 1
ATOM 2235 C C . LEU A 1 298 ? -10.512 7.182 8.387 1.00 93.94 298 LEU A C 1
ATOM 2237 O O . LEU A 1 298 ? -11.650 6.750 8.180 1.00 93.94 298 LEU A O 1
ATOM 2241 N N . ARG A 1 299 ? -9.687 7.576 7.418 1.00 89.31 299 ARG A N 1
ATOM 2242 C CA . ARG A 1 299 ? -9.986 7.433 5.993 1.00 89.31 299 ARG A CA 1
ATOM 2243 C C . ARG A 1 299 ? -8.892 6.643 5.300 1.00 89.31 299 ARG A C 1
ATOM 2245 O O . ARG A 1 299 ? -7.709 6.876 5.541 1.00 89.31 299 ARG A O 1
ATOM 2252 N N . PHE A 1 300 ? -9.307 5.728 4.438 1.00 88.38 300 PHE A N 1
ATOM 2253 C CA . PHE A 1 300 ? -8.407 4.980 3.578 1.00 88.38 300 PHE A CA 1
ATOM 2254 C C . PHE A 1 300 ? -8.366 5.632 2.206 1.00 88.38 300 PHE A C 1
ATOM 2256 O O . PHE A 1 300 ? -9.399 5.987 1.640 1.00 88.38 300 PHE A O 1
ATOM 2263 N N . GLU A 1 301 ? -7.165 5.762 1.673 1.00 82.50 301 GLU A N 1
ATOM 2264 C CA . GLU A 1 301 ? -6.929 6.227 0.321 1.00 82.50 301 GLU A CA 1
ATOM 2265 C C . GLU A 1 301 ? -5.961 5.261 -0.344 1.00 82.50 301 GLU A C 1
ATOM 2267 O O . GLU A 1 301 ? -4.846 5.040 0.128 1.00 82.50 301 GLU A O 1
ATOM 2272 N N . ALA A 1 302 ? -6.412 4.627 -1.414 1.00 78.38 302 ALA A N 1
ATOM 2273 C CA . ALA A 1 302 ? -5.647 3.601 -2.087 1.00 78.38 302 ALA A CA 1
ATOM 2274 C C . ALA A 1 302 ? -5.157 4.104 -3.431 1.00 78.38 302 ALA A C 1
ATOM 2276 O O . ALA A 1 302 ? -5.889 4.736 -4.187 1.00 78.38 302 ALA A O 1
ATOM 2277 N N . PHE A 1 303 ? -3.928 3.727 -3.747 1.00 71.75 303 PHE A N 1
ATOM 2278 C CA . PHE A 1 303 ? -3.266 4.058 -4.993 1.00 71.75 303 PHE A CA 1
ATOM 2279 C C . PHE A 1 303 ? -2.929 2.743 -5.693 1.00 71.75 303 PHE A C 1
ATOM 2281 O O . PHE A 1 303 ? -1.822 2.224 -5.509 1.00 71.75 303 PHE A O 1
ATOM 2288 N N . PRO A 1 304 ? -3.880 2.172 -6.462 1.00 69.06 304 PRO A N 1
ATOM 2289 C CA . PRO A 1 304 ? -3.728 0.863 -7.089 1.00 69.06 304 PRO A CA 1
ATOM 2290 C C . PRO A 1 304 ? -2.440 0.735 -7.876 1.00 69.06 304 PRO A C 1
ATOM 2292 O O . PRO A 1 304 ? -1.686 -0.218 -7.693 1.00 69.06 304 PRO A O 1
ATOM 2295 N N . GLY A 1 305 ? -2.134 1.747 -8.680 1.00 62.38 305 GLY A N 1
ATOM 2296 C CA . GLY A 1 305 ? -0.940 1.704 -9.487 1.00 62.38 305 GLY A CA 1
ATOM 2297 C C . GLY A 1 305 ? 0.353 1.770 -8.657 1.00 62.38 305 GLY A C 1
ATOM 2298 O O . GLY A 1 305 ? 1.307 1.067 -8.962 1.00 62.38 305 GLY A O 1
ATOM 2299 N N . LEU A 1 306 ? 0.421 2.549 -7.573 1.00 63.06 306 LEU A N 1
ATOM 2300 C CA . LEU A 1 306 ? 1.619 2.589 -6.709 1.00 63.06 306 LEU A CA 1
ATOM 2301 C C . LEU A 1 306 ? 1.714 1.417 -5.727 1.00 63.06 306 LEU A C 1
ATOM 2303 O O . LEU A 1 306 ? 2.654 1.357 -4.921 1.00 63.06 306 LEU A O 1
ATOM 2307 N N . ARG A 1 307 ? 0.700 0.540 -5.740 1.00 77.75 307 ARG A N 1
ATOM 2308 C CA . ARG A 1 307 ? 0.485 -0.487 -4.723 1.00 77.75 307 ARG A CA 1
ATOM 2309 C C . ARG A 1 307 ? 0.666 0.089 -3.325 1.00 77.75 307 ARG A C 1
ATOM 2311 O O . ARG A 1 307 ? 1.396 -0.460 -2.509 1.00 77.75 307 ARG A O 1
ATOM 2318 N N . SER A 1 308 ? 0.083 1.259 -3.075 1.00 79.19 308 SER A N 1
ATOM 2319 C CA . SER A 1 308 ? 0.215 1.936 -1.788 1.00 79.19 308 SER A CA 1
ATOM 2320 C C . SER A 1 308 ? -1.140 2.263 -1.190 1.00 79.19 308 SER A C 1
ATOM 2322 O O . SER A 1 308 ? -2.041 2.710 -1.899 1.00 79.19 308 SER A O 1
ATOM 2324 N N . LEU A 1 309 ? -1.262 2.081 0.117 1.00 87.00 309 LEU A N 1
ATOM 2325 C CA . LEU A 1 309 ? -2.415 2.471 0.910 1.00 87.00 309 LEU A CA 1
ATOM 2326 C C . LEU A 1 309 ? -1.994 3.589 1.855 1.00 87.00 309 LEU A C 1
ATOM 2328 O O . LEU A 1 309 ? -1.025 3.449 2.599 1.00 87.00 309 LEU A O 1
ATOM 2332 N N . ARG A 1 310 ? -2.734 4.689 1.851 1.00 88.56 310 ARG A N 1
ATOM 2333 C CA . ARG A 1 310 ? -2.635 5.730 2.865 1.00 88.56 310 ARG A CA 1
ATOM 2334 C C . ARG A 1 310 ? -3.794 5.641 3.826 1.00 88.56 310 ARG A C 1
ATOM 2336 O O . ARG A 1 310 ? -4.944 5.446 3.435 1.00 88.56 310 ARG A O 1
ATOM 2343 N N . VAL A 1 311 ? -3.468 5.822 5.093 1.00 93.00 311 VAL A N 1
ATOM 2344 C CA . VAL A 1 311 ? -4.432 5.923 6.174 1.00 93.00 311 VAL A CA 1
ATOM 2345 C C . VAL A 1 311 ? -4.304 7.303 6.785 1.00 93.00 311 VAL A C 1
ATOM 2347 O O . VAL A 1 311 ? -3.283 7.647 7.380 1.00 93.00 311 VAL A O 1
ATOM 2350 N N . HIS A 1 312 ? -5.362 8.085 6.621 1.00 91.94 312 HIS A N 1
ATOM 2351 C CA . HIS A 1 312 ? -5.490 9.422 7.175 1.00 91.94 312 HIS A CA 1
ATOM 2352 C C . HIS A 1 312 ? -6.206 9.340 8.514 1.00 91.94 312 HIS A C 1
ATOM 2354 O O . HIS A 1 312 ? -7.335 8.855 8.589 1.00 91.94 312 HIS A O 1
ATOM 2360 N N . LEU A 1 313 ? -5.549 9.824 9.558 1.00 95.88 313 LEU A N 1
ATOM 2361 C CA . LEU A 1 313 ? -6.039 9.893 10.927 1.00 95.88 313 LEU A CA 1
ATOM 2362 C C . LEU A 1 313 ? -6.339 11.355 11.252 1.00 95.88 313 LEU A C 1
ATOM 2364 O O . LEU A 1 313 ? -5.417 12.161 11.312 1.00 95.88 313 LEU A O 1
ATOM 2368 N N . ILE A 1 314 ? -7.608 11.706 11.451 1.00 95.38 314 ILE A N 1
ATOM 2369 C CA . ILE A 1 314 ? -8.054 13.101 11.603 1.00 95.38 314 ILE A CA 1
ATOM 2370 C C . ILE A 1 314 ? -8.536 13.345 13.036 1.00 95.38 314 ILE A C 1
ATOM 2372 O O . ILE A 1 314 ? -9.209 12.500 13.634 1.00 95.38 314 ILE A O 1
ATOM 2376 N N . ASP A 1 315 ? -8.183 14.512 13.573 1.00 95.06 315 ASP A N 1
ATOM 2377 C CA . ASP A 1 315 ? -8.517 15.001 14.909 1.00 95.06 315 ASP A CA 1
ATOM 2378 C C . ASP A 1 315 ? -8.119 14.015 16.008 1.00 95.06 315 ASP A C 1
ATOM 2380 O O . ASP A 1 315 ? -8.952 13.374 16.657 1.00 95.06 315 ASP A O 1
ATOM 2384 N N . GLY A 1 316 ? -6.811 13.878 16.210 1.00 96.81 316 GLY A N 1
ATOM 2385 C CA . GLY A 1 316 ? -6.254 12.880 17.108 1.00 96.81 316 GLY A CA 1
ATOM 2386 C C . GLY A 1 316 ? -4.980 13.300 17.820 1.00 96.81 316 GLY A C 1
ATOM 2387 O O . GLY A 1 316 ? -4.593 14.471 17.836 1.00 96.81 316 GLY A O 1
ATOM 2388 N N . TYR A 1 317 ? -4.343 12.316 18.441 1.00 97.81 317 TYR A N 1
ATOM 2389 C CA . TYR A 1 317 ? -3.086 12.477 19.150 1.00 97.81 317 TYR A CA 1
ATOM 2390 C C . TYR A 1 317 ? -2.149 11.297 18.902 1.00 97.81 317 TYR A C 1
ATOM 2392 O O . TYR A 1 317 ? -2.564 10.166 18.637 1.00 97.81 317 TYR A O 1
ATOM 2400 N N . GLU A 1 318 ? -0.864 11.587 19.031 1.00 97.56 318 GLU A N 1
ATOM 2401 C CA . GLU A 1 318 ? 0.235 10.646 18.971 1.00 97.56 318 GLU A CA 1
ATOM 2402 C C . GLU A 1 318 ? 0.904 10.545 20.342 1.00 97.56 318 GLU A C 1
ATOM 2404 O O . GLU A 1 318 ? 1.154 11.546 21.012 1.00 97.56 318 GLU A O 1
ATOM 2409 N N . GLN A 1 319 ? 1.238 9.326 20.744 1.00 97.31 319 GLN A N 1
ATOM 2410 C CA . GLN A 1 319 ? 2.056 9.041 21.912 1.00 97.31 319 GLN A CA 1
ATOM 2411 C C . GLN A 1 319 ? 3.252 8.186 21.481 1.00 97.31 319 GLN A C 1
ATOM 2413 O O . GLN A 1 319 ? 3.078 7.134 20.867 1.00 97.31 319 GLN A O 1
ATOM 2418 N N . ARG A 1 320 ? 4.477 8.632 21.784 1.00 95.31 320 ARG A N 1
ATOM 2419 C CA . ARG A 1 320 ? 5.718 7.898 21.476 1.00 95.31 320 ARG A CA 1
ATOM 2420 C C . ARG A 1 320 ? 6.264 7.235 22.736 1.00 95.31 320 ARG A C 1
ATOM 2422 O O . ARG A 1 320 ? 6.588 7.928 23.700 1.00 95.31 320 ARG A O 1
ATOM 2429 N N . GLY A 1 321 ? 6.380 5.909 22.726 1.00 90.38 321 GLY A N 1
ATOM 2430 C CA . GLY A 1 321 ? 6.775 5.114 23.891 1.00 90.38 321 GLY A CA 1
ATOM 2431 C C . GLY A 1 321 ? 5.890 5.402 25.109 1.00 90.38 321 GLY A C 1
ATOM 2432 O O . GLY A 1 321 ? 4.668 5.440 25.006 1.00 90.38 321 GLY A O 1
ATOM 2433 N N . SER A 1 322 ? 6.517 5.657 26.260 1.00 86.75 322 SER A N 1
ATOM 2434 C CA . SER A 1 322 ? 5.855 6.103 27.498 1.00 86.75 322 SER A CA 1
ATOM 2435 C C . SER A 1 322 ? 5.728 7.630 27.623 1.00 86.75 322 SER A C 1
ATOM 2437 O O . SER A 1 322 ? 5.413 8.136 28.699 1.00 86.75 322 SER A O 1
ATOM 2439 N N . GLY A 1 323 ? 6.006 8.376 26.550 1.00 91.19 323 GLY A N 1
ATOM 2440 C CA . GLY A 1 323 ? 5.965 9.836 26.541 1.00 91.19 323 GLY A CA 1
ATOM 2441 C C . GLY A 1 323 ? 4.556 10.416 26.699 1.00 91.19 323 GLY A C 1
ATOM 2442 O O . GLY A 1 323 ? 3.555 9.698 26.721 1.00 91.19 323 GLY A O 1
ATOM 2443 N N . ALA A 1 324 ? 4.485 11.745 26.794 1.00 93.50 324 ALA A N 1
ATOM 2444 C CA . ALA A 1 324 ? 3.221 12.475 26.806 1.00 93.50 324 ALA A CA 1
ATOM 2445 C C . ALA A 1 324 ? 2.512 12.388 25.443 1.00 93.50 324 ALA A C 1
ATOM 2447 O O . ALA A 1 324 ? 3.161 12.358 24.396 1.00 93.50 324 ALA A O 1
ATOM 2448 N N . SER A 1 325 ? 1.179 12.385 25.463 1.00 95.62 325 SER A N 1
ATOM 2449 C CA . SER A 1 325 ? 0.365 12.493 24.253 1.00 95.62 325 SER A CA 1
ATOM 2450 C C . SER A 1 325 ? 0.452 13.904 23.675 1.00 95.62 325 SER A C 1
ATOM 2452 O O . SER A 1 325 ? 0.199 14.881 24.382 1.00 95.62 325 SER A O 1
ATOM 2454 N N . ALA A 1 326 ? 0.766 14.008 22.388 1.00 95.94 326 ALA A N 1
ATOM 2455 C CA . ALA A 1 326 ? 0.770 15.256 21.637 1.00 95.94 326 ALA A CA 1
ATOM 2456 C C . ALA A 1 326 ? -0.340 15.224 20.576 1.00 95.94 326 ALA A C 1
ATOM 2458 O O . ALA A 1 326 ? -0.510 14.194 19.924 1.00 95.94 326 ALA A O 1
ATOM 2459 N N . PRO A 1 327 ? -1.110 16.308 20.378 1.00 96.31 327 PRO A N 1
ATOM 2460 C CA . PRO A 1 327 ? -2.072 16.363 19.281 1.00 96.31 327 PRO A CA 1
ATOM 2461 C C . PRO A 1 327 ? -1.356 16.229 17.931 1.00 96.31 327 PRO A C 1
ATOM 2463 O O . PRO A 1 327 ? -0.186 16.594 17.805 1.00 96.31 327 PRO A O 1
ATOM 2466 N N . PHE A 1 328 ? -2.058 15.722 16.917 1.00 95.62 328 PHE A N 1
ATOM 2467 C CA . PHE A 1 328 ? -1.504 15.664 15.566 1.00 95.62 328 PHE A CA 1
ATOM 2468 C C . PHE A 1 328 ? -1.164 17.058 15.035 1.00 95.62 328 PHE A C 1
ATOM 2470 O O . PHE A 1 328 ? -1.928 18.014 15.199 1.00 95.62 328 PHE A O 1
ATOM 2477 N N . GLU A 1 329 ? -0.026 17.160 14.355 1.00 87.94 329 GLU A N 1
ATOM 2478 C CA . GLU A 1 329 ? 0.379 18.385 13.676 1.00 87.94 329 GLU A CA 1
ATOM 2479 C C . GLU A 1 329 ? -0.638 18.713 12.573 1.00 87.94 329 GLU A C 1
ATOM 2481 O O . GLU A 1 329 ? -0.993 17.859 11.765 1.00 87.94 329 GLU A O 1
ATOM 2486 N N . ASN A 1 330 ? -1.171 19.938 12.568 1.00 87.25 330 ASN A N 1
ATOM 2487 C CA . ASN A 1 330 ? -2.264 20.358 11.677 1.00 87.25 330 ASN A CA 1
ATOM 2488 C C . ASN A 1 330 ? -3.570 19.546 11.820 1.00 87.25 330 ASN A C 1
ATOM 2490 O O . ASN A 1 330 ? -4.397 19.546 10.911 1.00 87.25 330 ASN A O 1
ATOM 2494 N N . GLY A 1 331 ? -3.772 18.860 12.951 1.00 89.94 331 GLY A N 1
ATOM 2495 C CA . GLY A 1 331 ? -4.990 18.092 13.219 1.00 89.94 331 GLY A CA 1
ATOM 2496 C C . GLY A 1 331 ? -5.085 16.759 12.471 1.00 89.94 331 GLY A C 1
ATOM 2497 O O . GLY A 1 331 ? -6.104 16.086 12.591 1.00 89.94 331 GLY A O 1
ATOM 2498 N N . ALA A 1 332 ? -4.048 16.335 11.741 1.00 91.56 332 ALA A N 1
ATOM 2499 C CA . ALA A 1 332 ? -4.057 15.064 11.022 1.00 91.56 332 ALA A CA 1
ATOM 2500 C C . ALA A 1 332 ? -2.704 14.340 11.063 1.00 91.56 332 ALA A C 1
ATOM 2502 O O . ALA A 1 332 ? -1.643 14.955 11.135 1.00 91.56 332 ALA A O 1
ATOM 2503 N N . SER A 1 333 ? -2.741 13.011 10.998 1.00 93.19 333 SER A N 1
ATOM 2504 C CA . SER A 1 333 ? -1.568 12.156 10.821 1.00 93.19 333 SER A CA 1
ATOM 2505 C C . SER A 1 333 ? -1.790 11.211 9.645 1.00 93.19 333 SER A C 1
ATOM 2507 O O . SER A 1 333 ? -2.916 10.802 9.369 1.00 93.19 333 SER A O 1
ATOM 2509 N N . GLU A 1 334 ? -0.715 10.865 8.949 1.00 91.81 334 GLU A N 1
ATOM 2510 C CA . GLU A 1 334 ? -0.750 10.026 7.753 1.00 91.81 334 GLU A CA 1
ATOM 2511 C C . GLU A 1 334 ? 0.154 8.810 7.970 1.00 91.81 334 GLU A C 1
ATOM 2513 O O . GLU A 1 334 ? 1.333 8.954 8.306 1.00 91.81 334 GLU A O 1
ATOM 2518 N N . LEU A 1 335 ? -0.395 7.614 7.762 1.00 91.44 335 LEU A N 1
ATOM 2519 C CA . LEU A 1 335 ? 0.369 6.375 7.643 1.00 91.44 335 LEU A CA 1
ATOM 2520 C C . LEU A 1 335 ? 0.378 5.959 6.175 1.00 91.44 335 LEU A C 1
ATOM 2522 O O . LEU A 1 335 ? -0.677 5.882 5.550 1.00 91.44 335 LEU A O 1
ATOM 2526 N N . THR A 1 336 ? 1.560 5.698 5.621 1.00 86.56 336 THR A N 1
ATOM 2527 C CA . THR A 1 336 ? 1.711 5.214 4.245 1.00 86.56 336 THR A CA 1
ATOM 2528 C C . THR A 1 336 ? 2.249 3.792 4.264 1.00 86.56 336 THR A C 1
ATOM 2530 O O . THR A 1 336 ? 3.352 3.554 4.750 1.00 86.56 336 THR A O 1
ATOM 2533 N N . PHE A 1 337 ? 1.491 2.878 3.671 1.00 89.06 337 PHE A N 1
ATOM 2534 C CA . PHE A 1 337 ? 1.857 1.485 3.459 1.00 89.06 337 PHE A CA 1
ATOM 2535 C C . PHE A 1 337 ? 2.174 1.283 1.979 1.00 89.06 337 PHE A C 1
ATOM 2537 O O . PHE A 1 337 ? 1.331 1.486 1.108 1.00 89.06 337 PHE A O 1
ATOM 2544 N N . ALA A 1 338 ? 3.416 0.933 1.690 1.00 81.88 338 ALA A N 1
ATOM 2545 C CA . ALA A 1 338 ? 3.946 0.630 0.369 1.00 81.88 338 ALA A CA 1
ATOM 2546 C C . ALA A 1 338 ? 3.812 -0.867 0.018 1.00 81.88 338 ALA A C 1
ATOM 2548 O O . ALA A 1 338 ? 3.765 -1.712 0.902 1.00 81.88 338 ALA A O 1
ATOM 2549 N N . ASP A 1 339 ? 3.800 -1.200 -1.273 1.00 82.38 339 ASP A N 1
ATOM 2550 C CA . ASP A 1 339 ? 3.784 -2.579 -1.804 1.00 82.38 339 ASP A CA 1
ATOM 2551 C C . ASP A 1 339 ? 2.593 -3.459 -1.377 1.00 82.38 339 ASP A C 1
ATOM 2553 O O . ASP A 1 339 ? 2.600 -4.676 -1.584 1.00 82.38 339 ASP A O 1
ATOM 2557 N N . VAL A 1 340 ? 1.517 -2.848 -0.885 1.00 86.50 340 VAL A N 1
ATOM 2558 C CA . VAL A 1 340 ? 0.314 -3.553 -0.438 1.00 86.50 340 VAL A CA 1
ATOM 2559 C C . VAL A 1 340 ? -0.410 -4.247 -1.594 1.00 86.50 340 VAL A C 1
ATOM 2561 O O . VAL A 1 340 ? -0.350 -3.831 -2.762 1.00 86.50 340 VAL A O 1
ATOM 2564 N N . ARG A 1 341 ? -1.137 -5.319 -1.278 1.00 88.38 341 ARG A N 1
ATOM 2565 C CA . ARG A 1 341 ? -2.014 -6.002 -2.238 1.00 88.38 341 ARG A CA 1
ATOM 2566 C C . ARG A 1 341 ? -3.353 -5.275 -2.296 1.00 88.38 341 ARG A C 1
ATOM 2568 O O . ARG A 1 341 ? -4.282 -5.566 -1.551 1.00 88.38 341 ARG A O 1
ATOM 2575 N N . ILE A 1 342 ? -3.418 -4.276 -3.175 1.00 84.38 342 ILE A N 1
ATOM 2576 C CA . ILE A 1 342 ? -4.544 -3.338 -3.264 1.00 84.38 342 ILE A CA 1
ATOM 2577 C C . ILE A 1 342 ? -5.885 -4.038 -3.497 1.00 84.38 342 ILE A C 1
ATOM 2579 O O . ILE A 1 342 ? -6.876 -3.597 -2.928 1.00 84.38 342 ILE A O 1
ATOM 2583 N N . ASP A 1 343 ? -5.934 -5.128 -4.259 1.00 84.75 343 ASP A N 1
ATOM 2584 C CA . ASP A 1 343 ? -7.190 -5.845 -4.521 1.00 84.75 343 ASP A CA 1
ATOM 2585 C C . ASP A 1 343 ? -7.786 -6.485 -3.255 1.00 84.75 343 ASP A C 1
ATOM 2587 O O . ASP A 1 343 ? -9.006 -6.449 -3.053 1.00 84.75 343 ASP A O 1
ATOM 2591 N N . ASP A 1 344 ? -6.936 -6.986 -2.355 1.00 89.75 344 ASP A N 1
ATOM 2592 C CA . ASP A 1 344 ? -7.365 -7.548 -1.071 1.00 89.75 344 ASP A CA 1
ATOM 2593 C C . ASP A 1 344 ? -7.933 -6.437 -0.170 1.00 89.75 344 ASP A C 1
ATOM 2595 O O . ASP A 1 344 ? -9.030 -6.559 0.385 1.00 89.75 344 ASP A O 1
ATOM 2599 N N . TRP A 1 345 ? -7.228 -5.303 -0.095 1.00 89.19 345 TRP A N 1
ATOM 2600 C CA . TRP A 1 345 ? -7.689 -4.112 0.625 1.00 89.19 345 TRP A CA 1
ATOM 2601 C C . TRP A 1 345 ? -8.973 -3.531 0.040 1.00 89.19 345 TRP A C 1
ATOM 2603 O O . TRP A 1 345 ? -9.880 -3.163 0.785 1.00 89.19 345 TRP A O 1
ATOM 2613 N N . LYS A 1 346 ? -9.078 -3.474 -1.288 1.00 84.69 346 LYS A N 1
ATOM 2614 C CA . LYS A 1 346 ? -10.262 -2.997 -2.001 1.00 84.69 346 LYS A CA 1
ATOM 2615 C C . LYS A 1 346 ? -11.463 -3.859 -1.662 1.00 84.69 346 LYS A C 1
ATOM 2617 O O . LYS A 1 346 ? -12.510 -3.319 -1.329 1.00 84.69 346 LYS A O 1
ATOM 2622 N N . THR A 1 347 ? -11.307 -5.179 -1.686 1.00 84.44 347 THR A N 1
ATOM 2623 C CA . THR A 1 347 ? -12.382 -6.115 -1.335 1.00 84.44 347 THR A CA 1
ATOM 2624 C C . THR A 1 347 ? -12.887 -5.865 0.085 1.00 84.44 347 THR A C 1
ATOM 2626 O O . THR A 1 347 ? -14.092 -5.708 0.288 1.00 84.44 347 THR A O 1
ATOM 2629 N N . LEU A 1 348 ? -11.969 -5.740 1.050 1.00 86.56 348 LEU A N 1
ATOM 2630 C CA . LEU A 1 348 ? -12.301 -5.443 2.443 1.00 86.56 348 LEU A CA 1
ATOM 2631 C C . LEU A 1 348 ? -13.037 -4.103 2.589 1.00 86.56 348 LEU A C 1
ATOM 2633 O O . LEU A 1 348 ? -14.087 -4.021 3.221 1.00 86.56 348 LEU A O 1
ATOM 2637 N N . LEU A 1 349 ? -12.485 -3.040 2.011 1.00 85.25 349 LEU A N 1
ATOM 2638 C CA . LEU A 1 349 ? -12.952 -1.676 2.243 1.00 85.25 349 LEU A CA 1
ATOM 2639 C C . LEU A 1 349 ? -14.203 -1.330 1.426 1.00 85.25 349 LEU A C 1
ATOM 2641 O O . LEU A 1 349 ? -15.057 -0.596 1.921 1.00 85.25 349 LEU A O 1
ATOM 2645 N N . VAL A 1 350 ? -14.363 -1.876 0.216 1.00 81.25 350 VAL A N 1
ATOM 2646 C CA . VAL A 1 350 ? -15.589 -1.724 -0.589 1.00 81.25 350 VAL A CA 1
ATOM 2647 C C . VAL A 1 350 ? -16.766 -2.401 0.105 1.00 81.25 350 VAL A C 1
ATOM 2649 O O . VAL A 1 350 ? -17.833 -1.796 0.187 1.00 81.25 350 VAL A O 1
ATOM 2652 N N . ALA A 1 351 ? -16.572 -3.600 0.669 1.00 65.31 351 ALA A N 1
ATOM 2653 C CA . ALA A 1 351 ? -17.618 -4.301 1.419 1.00 65.31 351 ALA A CA 1
ATOM 2654 C C . ALA A 1 351 ? -18.155 -3.480 2.608 1.00 65.31 351 ALA A C 1
ATOM 2656 O O . ALA A 1 351 ? -19.296 -3.670 3.020 1.00 65.31 351 ALA A O 1
ATOM 2657 N N . GLN A 1 352 ? -17.354 -2.541 3.123 1.00 75.06 352 GLN A N 1
ATOM 2658 C CA . GLN A 1 352 ? -17.700 -1.667 4.247 1.00 75.06 352 GLN A CA 1
ATOM 2659 C C . GLN A 1 352 ? -18.027 -0.222 3.829 1.00 75.06 352 GLN A C 1
ATOM 2661 O O . GLN A 1 352 ? -18.260 0.632 4.682 1.00 75.06 352 GLN A O 1
ATOM 2666 N N . GLY A 1 353 ? -18.024 0.091 2.527 1.00 73.50 353 GLY A N 1
ATOM 2667 C CA . GLY A 1 353 ? -18.233 1.456 2.028 1.00 73.50 353 GLY A CA 1
ATOM 2668 C C . GLY A 1 353 ? -17.125 2.450 2.413 1.00 73.50 353 GLY A C 1
ATOM 2669 O O . GLY A 1 353 ? -17.347 3.656 2.369 1.00 73.50 353 GLY A O 1
ATOM 2670 N N . LEU A 1 354 ? -15.943 1.958 2.795 1.00 77.25 354 LEU A N 1
ATOM 2671 C CA . LEU A 1 354 ? -14.779 2.747 3.223 1.00 77.25 354 LEU A CA 1
ATOM 2672 C C . LEU A 1 354 ? -13.821 3.077 2.065 1.00 77.25 354 LEU A C 1
ATOM 2674 O O . LEU A 1 354 ? -12.822 3.767 2.262 1.00 77.25 354 LEU A O 1
ATOM 2678 N N . TRP A 1 355 ? -14.082 2.546 0.869 1.00 76.44 355 TRP A N 1
ATOM 2679 C CA . TRP A 1 355 ? -13.199 2.686 -0.285 1.00 76.44 355 TRP A CA 1
ATOM 2680 C C . TRP A 1 355 ? -13.517 3.932 -1.107 1.00 76.44 355 TRP A C 1
ATOM 2682 O O . TRP A 1 355 ? -14.640 4.109 -1.582 1.00 76.44 355 TRP A O 1
ATOM 2692 N N . ARG A 1 356 ? -12.499 4.761 -1.347 1.00 66.25 356 ARG A N 1
ATOM 2693 C CA . ARG A 1 356 ? -12.524 5.808 -2.371 1.00 66.25 356 ARG A CA 1
ATOM 2694 C C . ARG A 1 356 ? -11.327 5.619 -3.290 1.00 66.25 356 ARG A C 1
ATOM 2696 O O . ARG A 1 356 ? -10.194 5.578 -2.822 1.00 66.25 356 ARG A O 1
ATOM 2703 N N . GLU A 1 357 ? -11.587 5.493 -4.588 1.00 58.53 357 GLU A N 1
ATOM 2704 C CA . GLU A 1 357 ? -10.523 5.496 -5.593 1.00 58.53 357 GLU A CA 1
ATOM 2705 C C . GLU A 1 357 ? -10.034 6.929 -5.798 1.00 58.53 357 GLU A C 1
ATOM 2707 O O . GLU A 1 357 ? -10.815 7.830 -6.127 1.00 58.53 357 GLU A O 1
ATOM 2712 N N . THR A 1 358 ? -8.739 7.150 -5.590 1.00 55.66 358 THR A N 1
ATOM 2713 C CA . THR A 1 358 ? -8.108 8.426 -5.912 1.00 55.66 358 THR A CA 1
ATOM 2714 C C . THR A 1 358 ? -8.131 8.623 -7.430 1.00 55.66 358 THR A C 1
ATOM 2716 O O . THR A 1 358 ? -7.677 7.757 -8.171 1.00 55.66 358 THR A O 1
ATOM 2719 N N . GLY A 1 359 ? -8.721 9.736 -7.888 1.00 46.38 359 GLY A N 1
ATOM 2720 C CA . GLY A 1 359 ? -9.073 10.007 -9.299 1.00 46.38 359 GLY A CA 1
ATOM 2721 C C . GLY A 1 359 ? -10.533 10.464 -9.479 1.00 46.38 359 GLY A C 1
ATOM 2722 O O . GLY A 1 359 ? -10.887 11.141 -10.447 1.00 46.38 359 GLY A O 1
ATOM 2723 N N . ALA A 1 360 ? -11.385 10.187 -8.487 1.00 40.44 360 ALA A N 1
ATOM 2724 C CA . ALA A 1 360 ? -12.713 10.782 -8.357 1.00 40.44 360 ALA A CA 1
ATOM 2725 C C . ALA A 1 360 ? -12.663 12.017 -7.438 1.00 40.44 360 ALA A C 1
ATOM 2727 O O . ALA A 1 360 ? -13.202 12.013 -6.331 1.00 40.44 360 ALA A O 1
ATOM 2728 N N . THR A 1 361 ? -11.983 13.088 -7.852 1.00 39.62 361 THR A N 1
ATOM 2729 C CA . THR A 1 361 ? -12.096 14.371 -7.146 1.00 39.62 361 THR A CA 1
ATOM 2730 C C . THR A 1 361 ? -13.524 14.904 -7.263 1.00 39.62 361 THR A C 1
ATOM 2732 O O . THR A 1 361 ? -14.049 15.158 -8.343 1.00 39.62 361 THR A O 1
ATOM 2735 N N . SER A 1 362 ? -14.160 15.096 -6.108 1.00 35.62 362 SER A N 1
ATOM 2736 C CA . SER A 1 362 ? -15.447 15.767 -5.928 1.00 35.62 362 SER A CA 1
ATOM 2737 C C . SER A 1 362 ? -15.301 17.298 -5.935 1.00 35.62 362 SER A C 1
ATOM 2739 O O . SER A 1 362 ? -15.790 17.975 -5.032 1.00 35.62 362 SER A O 1
ATOM 2741 N N . SER A 1 363 ? -14.612 17.858 -6.930 1.00 36.38 363 SER A N 1
ATOM 2742 C CA . SER A 1 363 ? -14.562 19.306 -7.170 1.00 36.38 363 SER A CA 1
ATOM 2743 C C . SER A 1 363 ? -14.935 19.566 -8.623 1.00 36.38 363 SER A C 1
ATOM 2745 O O . SER A 1 363 ? -14.265 19.084 -9.529 1.00 36.38 363 SER A O 1
ATOM 2747 N N . GLY A 1 364 ? -16.046 20.271 -8.829 1.00 34.62 364 GLY A N 1
ATOM 2748 C CA . GLY A 1 364 ? -16.738 20.444 -10.107 1.00 34.62 364 GLY A CA 1
ATOM 2749 C C . GLY A 1 364 ? -16.039 21.319 -11.149 1.00 34.62 364 GLY A C 1
ATOM 2750 O O . GLY A 1 364 ? -16.705 22.138 -11.775 1.00 34.62 364 GLY A O 1
ATOM 2751 N N . GLU A 1 365 ? -14.743 21.132 -11.378 1.00 41.09 365 GLU A N 1
ATOM 2752 C CA . GLU A 1 365 ? -14.097 21.590 -12.603 1.00 41.09 365 GLU A CA 1
ATOM 2753 C C . GLU A 1 365 ? -14.033 20.417 -13.577 1.00 41.09 365 GLU A C 1
ATOM 2755 O O . GLU A 1 365 ? -13.435 19.377 -13.306 1.00 41.09 365 GLU A O 1
ATOM 2760 N N . VAL A 1 366 ? -14.713 20.568 -14.717 1.00 40.44 366 VAL A N 1
ATOM 2761 C CA . VAL A 1 366 ? -14.591 19.665 -15.866 1.00 40.44 366 VAL A CA 1
ATOM 2762 C C . VAL A 1 366 ? -13.213 19.912 -16.472 1.00 40.44 366 VAL A C 1
ATOM 2764 O O . VAL A 1 366 ? -13.067 20.577 -17.497 1.00 40.44 366 VAL A O 1
ATOM 2767 N N . ASP A 1 367 ? -12.186 19.440 -15.777 1.00 53.72 367 ASP A N 1
ATOM 2768 C CA . ASP A 1 367 ? -10.819 19.510 -16.245 1.00 53.72 367 ASP A CA 1
ATOM 2769 C C . ASP A 1 367 ? -10.692 18.645 -17.496 1.00 53.72 367 ASP A C 1
ATOM 2771 O O . ASP A 1 367 ? -11.197 17.518 -17.571 1.00 53.72 367 ASP A O 1
ATOM 2775 N N . LYS A 1 368 ? -10.041 19.197 -18.521 1.00 59.19 368 LYS A N 1
ATOM 2776 C CA . LYS A 1 368 ? -9.769 18.487 -19.771 1.00 59.19 368 LYS A CA 1
ATOM 2777 C C . LYS A 1 368 ? -8.892 17.278 -19.452 1.00 59.19 368 LYS A C 1
ATOM 2779 O O . LYS A 1 368 ? -7.686 17.419 -19.269 1.00 59.19 368 LYS A O 1
ATOM 2784 N N . ARG A 1 369 ? -9.505 16.096 -19.383 1.00 68.75 369 ARG A N 1
ATOM 2785 C CA . ARG A 1 369 ? -8.792 14.825 -19.253 1.00 68.75 369 ARG A CA 1
ATOM 2786 C C . ARG A 1 369 ? -8.110 14.506 -20.576 1.00 68.75 369 ARG A C 1
ATOM 2788 O O . ARG A 1 369 ? -8.769 14.473 -21.617 1.00 68.75 369 ARG A O 1
ATOM 2795 N N . PHE A 1 370 ? -6.807 14.261 -20.532 1.00 73.19 370 PHE A N 1
ATOM 2796 C CA . PHE A 1 370 ? -6.068 13.769 -21.693 1.00 73.19 370 PHE A CA 1
ATOM 2797 C C . PHE A 1 370 ? -6.010 12.235 -21.653 1.00 73.19 370 PHE A C 1
ATOM 2799 O O . PHE A 1 370 ? -5.893 11.663 -20.566 1.00 73.19 370 PHE A O 1
ATOM 2806 N N . PRO A 1 371 ? -6.075 11.536 -22.802 1.00 82.06 371 PRO A N 1
ATOM 2807 C CA . PRO A 1 371 ? -5.925 10.085 -22.827 1.00 82.06 371 PRO A CA 1
ATOM 2808 C C . PRO A 1 371 ? -4.527 9.687 -22.333 1.00 82.06 371 PRO A C 1
ATOM 2810 O O . PRO A 1 371 ? -3.515 9.998 -22.970 1.00 82.06 371 PRO A O 1
ATOM 2813 N N . ALA A 1 372 ? -4.460 8.996 -21.193 1.00 83.12 372 ALA A N 1
ATOM 2814 C CA . ALA A 1 372 ? -3.196 8.650 -20.541 1.00 83.12 372 ALA A CA 1
ATOM 2815 C C . ALA A 1 372 ? -2.305 7.760 -21.424 1.00 83.12 372 ALA A C 1
ATOM 2817 O O . ALA A 1 372 ? -1.106 7.996 -21.532 1.00 83.12 372 ALA A O 1
ATOM 2818 N N . VAL A 1 373 ? -2.902 6.801 -22.138 1.00 81.12 373 VAL A N 1
ATOM 2819 C CA . VAL A 1 373 ? -2.189 5.873 -23.035 1.00 81.12 373 VAL A CA 1
ATOM 2820 C C . VAL A 1 373 ? -1.535 6.612 -24.208 1.00 81.12 373 VAL A C 1
ATOM 2822 O O . VAL A 1 373 ? -0.364 6.383 -24.507 1.00 81.12 373 VAL A O 1
ATOM 2825 N N . GLU A 1 374 ? -2.260 7.530 -24.854 1.00 87.12 374 GLU A N 1
ATOM 2826 C CA . GLU A 1 374 ? -1.713 8.329 -25.960 1.00 87.12 374 GLU A CA 1
ATOM 2827 C C . GLU A 1 374 ? -0.626 9.286 -25.469 1.00 87.12 374 GLU A C 1
ATOM 2829 O O . GLU A 1 374 ? 0.411 9.436 -26.117 1.00 87.12 374 GLU A O 1
ATOM 2834 N N . THR A 1 375 ? -0.842 9.905 -24.305 1.00 89.19 375 THR A N 1
ATOM 2835 C CA . THR A 1 375 ? 0.140 10.800 -23.684 1.00 89.19 375 THR A CA 1
ATOM 2836 C C . THR A 1 375 ? 1.419 10.037 -23.352 1.00 89.19 375 THR A C 1
ATOM 2838 O O . THR A 1 375 ? 2.504 10.477 -23.722 1.00 89.19 375 THR A O 1
ATOM 2841 N N . LEU A 1 376 ? 1.306 8.850 -22.751 1.00 90.00 376 LEU A N 1
ATOM 2842 C CA . LEU A 1 376 ? 2.437 7.976 -22.445 1.00 90.00 376 LEU A CA 1
ATOM 2843 C C . LEU A 1 376 ? 3.224 7.598 -23.704 1.00 90.00 376 LEU A C 1
ATOM 2845 O O . LEU A 1 376 ? 4.454 7.673 -23.703 1.00 90.00 376 LEU A O 1
ATOM 2849 N N . ALA A 1 377 ? 2.535 7.212 -24.782 1.00 87.56 377 ALA A N 1
ATOM 2850 C CA . ALA A 1 377 ? 3.178 6.852 -26.044 1.00 87.56 377 ALA A CA 1
ATOM 2851 C C . ALA A 1 377 ? 3.969 8.032 -26.634 1.00 87.56 377 ALA A C 1
ATOM 2853 O O . ALA A 1 377 ? 5.136 7.870 -26.989 1.00 87.56 377 ALA A O 1
ATOM 2854 N N . LYS A 1 378 ? 3.366 9.227 -26.664 1.00 90.12 378 LYS A N 1
ATOM 2855 C CA . LYS A 1 378 ? 4.008 10.449 -27.168 1.00 90.12 378 LYS A CA 1
ATOM 2856 C C . LYS A 1 378 ? 5.193 10.888 -26.311 1.00 90.12 378 LYS A C 1
ATOM 2858 O O . LYS A 1 378 ? 6.243 11.207 -26.854 1.00 90.12 378 LYS A O 1
ATOM 2863 N N . VAL A 1 379 ? 5.063 10.858 -24.981 1.00 89.50 379 VAL A N 1
ATOM 2864 C CA . VAL A 1 379 ? 6.177 11.166 -24.066 1.00 89.50 379 VAL A CA 1
ATOM 2865 C C . VAL A 1 379 ? 7.350 10.223 -24.334 1.00 89.50 379 VAL A C 1
ATOM 2867 O O . VAL A 1 379 ? 8.480 10.677 -24.480 1.00 89.50 379 VAL A O 1
ATOM 2870 N N . ASN A 1 380 ? 7.097 8.919 -24.459 1.00 91.12 380 ASN A N 1
ATOM 2871 C CA . ASN A 1 380 ? 8.150 7.949 -24.759 1.00 91.12 380 ASN A CA 1
ATOM 2872 C C . ASN A 1 380 ? 8.787 8.154 -26.137 1.00 91.12 380 ASN A C 1
ATOM 2874 O O . ASN A 1 380 ? 9.982 7.911 -26.292 1.00 91.12 380 ASN A O 1
ATOM 2878 N N . GLU A 1 381 ? 8.024 8.608 -27.131 1.00 88.75 381 GLU A N 1
ATOM 2879 C CA . GLU A 1 381 ? 8.564 8.965 -28.441 1.00 88.75 381 GLU A CA 1
ATOM 2880 C C . GLU A 1 381 ? 9.546 10.145 -28.348 1.00 88.75 381 GLU A C 1
ATOM 2882 O O . GLU A 1 381 ? 10.645 10.064 -28.903 1.00 88.75 381 GLU A O 1
ATOM 2887 N N . LEU A 1 382 ? 9.196 11.193 -27.597 1.00 87.31 382 LEU A N 1
ATOM 2888 C CA . LEU A 1 382 ? 10.075 12.343 -27.338 1.00 87.31 382 LEU A CA 1
ATOM 2889 C C . LEU A 1 382 ? 11.335 11.922 -26.553 1.00 87.31 382 LEU A C 1
ATOM 2891 O O . LEU A 1 382 ? 12.467 12.187 -26.968 1.00 87.31 382 LEU A O 1
ATOM 2895 N N . LEU A 1 383 ? 11.166 11.134 -25.483 1.00 87.44 383 LEU A N 1
ATOM 2896 C CA . LEU A 1 383 ? 12.277 10.560 -24.704 1.00 87.44 383 LEU A CA 1
ATOM 2897 C C . LEU A 1 383 ? 13.182 9.627 -25.530 1.00 87.44 383 LEU A C 1
ATOM 2899 O O . LEU A 1 383 ? 14.368 9.475 -25.246 1.00 87.44 383 LEU A O 1
ATOM 2903 N N . ALA A 1 384 ? 12.671 8.977 -26.574 1.00 84.50 384 ALA A N 1
ATOM 2904 C CA . ALA A 1 384 ? 13.508 8.156 -27.448 1.00 84.50 384 ALA A CA 1
ATOM 2905 C C . ALA A 1 384 ? 14.390 9.008 -28.384 1.00 84.50 384 ALA A C 1
ATOM 2907 O O . ALA A 1 384 ? 15.493 8.583 -28.763 1.00 84.50 384 ALA A O 1
ATOM 2908 N N . ARG A 1 385 ? 13.911 10.202 -28.762 1.00 81.00 385 ARG A N 1
ATOM 2909 C CA . ARG A 1 385 ? 14.568 11.134 -29.694 1.00 81.00 385 ARG A CA 1
ATOM 2910 C C . ARG A 1 385 ? 15.607 12.016 -29.012 1.00 81.00 385 ARG A C 1
ATOM 2912 O O . ARG A 1 385 ? 16.661 12.277 -29.603 1.00 81.00 385 ARG A O 1
ATOM 2919 N N . ALA A 1 386 ? 15.350 12.454 -27.782 1.00 74.62 386 ALA A N 1
ATOM 2920 C CA . ALA A 1 386 ? 16.210 13.406 -27.095 1.00 74.62 386 ALA A CA 1
ATOM 2921 C C . ALA A 1 386 ? 17.622 12.831 -26.828 1.00 74.62 386 ALA A C 1
ATOM 2923 O O . ALA A 1 386 ? 17.820 11.745 -26.264 1.00 74.62 386 ALA A O 1
ATOM 2924 N N . LYS A 1 387 ? 18.662 13.568 -27.236 1.00 65.69 387 LYS A N 1
ATOM 2925 C CA . LYS A 1 387 ? 20.061 13.126 -27.085 1.00 65.69 387 LYS A CA 1
ATOM 2926 C C . LYS A 1 387 ? 20.422 13.046 -25.598 1.00 65.69 387 LYS A C 1
ATOM 2928 O O . LYS A 1 387 ? 20.371 14.040 -24.886 1.00 65.69 387 LYS A O 1
ATOM 2933 N N . GLY A 1 388 ? 20.797 11.853 -25.131 1.00 63.84 388 GLY A N 1
ATOM 2934 C CA . GLY A 1 388 ? 21.114 11.582 -23.719 1.00 63.84 388 GLY A CA 1
ATOM 2935 C C . GLY A 1 388 ? 19.924 11.124 -22.863 1.00 63.84 388 GLY A C 1
ATOM 2936 O O . GLY A 1 388 ? 20.145 10.626 -21.762 1.00 63.84 388 GLY A O 1
ATOM 2937 N N . SER A 1 389 ? 18.698 11.209 -23.390 1.00 59.72 389 SER A N 1
ATOM 2938 C CA . SER A 1 389 ? 17.451 10.833 -22.702 1.00 59.72 389 SER A CA 1
ATOM 2939 C C . SER A 1 389 ? 16.979 9.397 -22.951 1.00 59.72 389 SER A C 1
ATOM 2941 O O . SER A 1 389 ? 16.083 8.936 -22.255 1.00 59.72 389 SER A O 1
ATOM 2943 N N . ARG A 1 390 ? 17.694 8.616 -23.786 1.00 58.16 390 ARG A N 1
ATOM 2944 C CA . ARG A 1 390 ? 17.564 7.136 -23.881 1.00 58.16 390 ARG A CA 1
ATOM 2945 C C . ARG A 1 390 ? 17.765 6.400 -22.542 1.00 58.16 390 ARG A C 1
ATOM 2947 O O . ARG A 1 390 ? 17.773 5.175 -22.487 1.00 58.16 390 ARG A O 1
ATOM 2954 N N . ARG A 1 391 ? 17.994 7.168 -21.483 1.00 78.38 391 ARG A N 1
ATOM 2955 C CA . ARG A 1 391 ? 18.052 6.784 -20.088 1.00 78.38 391 ARG A CA 1
ATOM 2956 C C . ARG A 1 391 ? 16.683 6.745 -19.433 1.00 78.38 391 ARG A C 1
ATOM 2958 O O . ARG A 1 391 ? 16.662 6.293 -18.311 1.00 78.38 391 ARG A O 1
ATOM 2965 N N . PHE A 1 392 ? 15.588 7.204 -20.037 1.00 89.81 392 PHE A N 1
ATOM 2966 C CA . PHE A 1 392 ? 14.282 7.203 -19.376 1.00 89.81 392 PHE A CA 1
ATOM 2967 C C . PHE A 1 392 ? 13.185 6.604 -20.252 1.00 89.81 392 PHE A C 1
ATOM 2969 O O . PHE A 1 392 ? 13.119 6.869 -21.449 1.00 89.81 392 PHE A O 1
ATOM 2976 N N . VAL A 1 393 ? 12.316 5.805 -19.637 1.00 91.12 393 VAL A N 1
ATOM 2977 C CA . VAL A 1 393 ? 11.098 5.266 -20.250 1.00 91.12 393 VAL A CA 1
ATOM 2978 C C . VAL A 1 393 ? 9.957 5.432 -19.260 1.00 91.12 393 VAL A C 1
ATOM 2980 O O . VAL A 1 393 ? 10.017 4.912 -18.147 1.00 91.12 393 VAL A O 1
ATOM 2983 N N . LEU A 1 394 ? 8.905 6.134 -19.662 1.00 92.50 394 LEU A N 1
ATOM 2984 C CA . LEU A 1 394 ? 7.666 6.222 -18.905 1.00 92.50 394 LEU A CA 1
ATOM 2985 C C . LEU A 1 394 ? 6.883 4.917 -19.096 1.00 92.50 394 LEU A C 1
ATOM 2987 O O . LEU A 1 394 ? 6.345 4.650 -20.168 1.00 92.50 394 LEU A O 1
ATOM 2991 N N . ARG A 1 395 ? 6.867 4.061 -18.074 1.00 93.31 395 ARG A N 1
ATOM 2992 C CA . ARG A 1 395 ? 6.197 2.754 -18.113 1.00 93.31 395 ARG A CA 1
ATOM 2993 C C . ARG A 1 395 ? 4.734 2.824 -17.726 1.00 93.31 395 ARG A C 1
ATOM 2995 O O . ARG A 1 395 ? 3.951 2.051 -18.273 1.00 93.31 395 ARG A O 1
ATOM 3002 N N . ARG A 1 396 ? 4.380 3.738 -16.824 1.00 90.50 396 ARG A N 1
ATOM 3003 C CA . ARG A 1 396 ? 3.002 3.924 -16.374 1.00 90.50 396 ARG A CA 1
ATOM 3004 C C . ARG A 1 396 ? 2.648 5.394 -16.234 1.00 90.50 396 ARG A C 1
ATOM 3006 O O . ARG A 1 396 ? 3.487 6.209 -15.850 1.00 90.50 396 ARG A O 1
ATOM 3013 N N . LEU A 1 397 ? 1.404 5.685 -16.579 1.00 90.88 397 LEU A N 1
ATOM 3014 C CA . LEU A 1 397 ? 0.724 6.957 -16.428 1.00 90.88 397 LEU A CA 1
ATOM 3015 C C . LEU A 1 397 ? -0.761 6.616 -16.324 1.00 90.88 397 LEU A C 1
ATOM 3017 O O . LEU A 1 397 ? -1.328 6.099 -17.287 1.00 90.88 397 LEU A O 1
ATOM 3021 N N . ASP A 1 398 ? -1.353 6.844 -15.158 1.00 84.12 398 ASP A N 1
ATOM 3022 C CA . ASP A 1 398 ? -2.737 6.456 -14.888 1.00 84.12 398 ASP A CA 1
ATOM 3023 C C . ASP A 1 398 ? -3.697 7.517 -15.449 1.00 84.12 398 ASP A C 1
ATOM 3025 O O . ASP A 1 398 ? -4.605 7.195 -16.215 1.00 84.12 398 ASP A O 1
ATOM 3029 N N . GLU A 1 399 ? -3.456 8.800 -15.149 1.00 86.25 399 GLU A N 1
ATOM 3030 C CA . GLU A 1 399 ? -4.308 9.913 -15.596 1.00 86.25 399 GLU A CA 1
ATOM 3031 C C . GLU A 1 399 ? -3.518 11.207 -15.856 1.00 86.25 399 GLU A C 1
ATOM 3033 O O . GLU A 1 399 ? -2.400 11.385 -15.370 1.00 86.25 399 GLU A O 1
ATOM 3038 N N . VAL A 1 400 ? -4.115 12.136 -16.612 1.00 86.75 400 VAL A N 1
ATOM 3039 C CA . VAL A 1 400 ? -3.566 13.474 -16.891 1.00 86.75 400 VAL A CA 1
ATOM 3040 C C . VAL A 1 400 ? -4.676 14.526 -16.776 1.00 86.75 400 VAL A C 1
ATOM 3042 O O . VAL A 1 400 ? -5.646 14.486 -17.539 1.00 86.75 400 VAL A O 1
ATOM 3045 N N . HIS A 1 401 ? -4.509 15.478 -15.852 1.00 83.38 401 HIS A N 1
ATOM 3046 C CA . HIS A 1 401 ? -5.457 16.551 -15.521 1.00 83.38 401 HIS A CA 1
ATOM 3047 C C . HIS A 1 401 ? -4.873 17.952 -15.767 1.00 83.38 401 HIS A C 1
ATOM 3049 O O . HIS A 1 401 ? -3.655 18.162 -15.734 1.00 83.38 401 HIS A O 1
ATOM 3055 N N . GLY A 1 402 ? -5.765 18.929 -15.973 1.00 66.25 402 GLY A N 1
ATOM 3056 C CA . GLY A 1 402 ? -5.499 20.349 -15.704 1.00 66.25 402 GLY A CA 1
ATOM 3057 C C . GLY A 1 402 ? -4.295 20.985 -16.412 1.00 66.25 402 GLY A C 1
ATOM 3058 O O . GLY A 1 402 ? -3.712 21.932 -15.897 1.00 66.25 402 GLY A O 1
ATOM 3059 N N . GLY A 1 403 ? -3.877 20.480 -17.576 1.00 70.88 403 GLY A N 1
ATOM 3060 C CA . GLY A 1 403 ? -2.877 21.157 -18.411 1.00 70.88 403 GLY A CA 1
ATOM 3061 C C . GLY A 1 403 ? -1.399 20.919 -18.072 1.00 70.88 403 GLY A C 1
ATOM 3062 O O . GLY A 1 403 ? -0.568 21.420 -18.822 1.00 70.88 403 GLY A O 1
ATOM 3063 N N . ALA A 1 404 ? -1.056 20.100 -17.064 1.00 81.50 404 ALA A N 1
ATOM 3064 C CA . ALA A 1 404 ? 0.301 19.527 -16.892 1.00 81.50 404 ALA A CA 1
ATOM 3065 C C . ALA A 1 404 ? 0.425 18.442 -15.805 1.00 81.50 404 ALA A C 1
ATOM 3067 O O . ALA A 1 404 ? 1.519 17.907 -15.603 1.00 81.50 404 ALA A O 1
ATOM 3068 N N . ARG A 1 405 ? -0.651 18.149 -15.060 1.00 90.19 405 ARG A N 1
ATOM 3069 C CA . ARG A 1 405 ? -0.589 17.298 -13.871 1.00 90.19 405 ARG A CA 1
ATOM 3070 C C . ARG A 1 405 ? -0.880 15.853 -14.238 1.00 90.19 405 ARG A C 1
ATOM 3072 O O . ARG A 1 405 ? -1.909 15.538 -14.824 1.00 90.19 405 ARG A O 1
ATOM 3079 N N . TRP A 1 406 ? 0.059 14.981 -13.940 1.00 91.69 406 TRP A N 1
ATOM 3080 C CA . TRP A 1 406 ? 0.052 13.565 -14.267 1.00 91.69 406 TRP A CA 1
ATOM 3081 C C . TRP A 1 406 ? -0.138 12.769 -12.984 1.00 91.69 406 TRP A C 1
ATOM 3083 O O . TRP A 1 406 ? 0.381 13.157 -11.940 1.00 91.69 406 TRP A O 1
ATOM 3093 N N . HIS A 1 407 ? -0.851 11.653 -13.057 1.00 88.75 407 HIS A N 1
ATOM 3094 C CA . HIS A 1 407 ? -1.106 10.793 -11.909 1.00 88.75 407 HIS A CA 1
ATOM 3095 C C . HIS A 1 407 ? -0.622 9.375 -12.156 1.00 88.75 407 HIS A C 1
ATOM 3097 O O . HIS A 1 407 ? -0.697 8.873 -13.278 1.00 88.75 407 HIS A O 1
ATOM 3103 N N . GLY A 1 408 ? -0.127 8.736 -11.096 1.00 85.75 408 GLY A N 1
ATOM 3104 C CA . GLY A 1 408 ? 0.299 7.342 -11.139 1.00 85.75 408 GLY A CA 1
ATOM 3105 C C . GLY A 1 408 ? 1.440 7.107 -12.123 1.00 85.75 408 GLY A C 1
ATOM 3106 O O . GLY A 1 408 ? 1.347 6.288 -13.036 1.00 85.75 408 GLY A O 1
ATOM 3107 N N . VAL A 1 409 ? 2.503 7.884 -11.956 1.00 92.75 409 VAL A N 1
ATOM 3108 C CA . VAL A 1 409 ? 3.643 7.943 -12.865 1.00 92.75 409 VAL A CA 1
ATOM 3109 C C . VAL A 1 409 ? 4.689 6.915 -12.457 1.00 92.75 409 VAL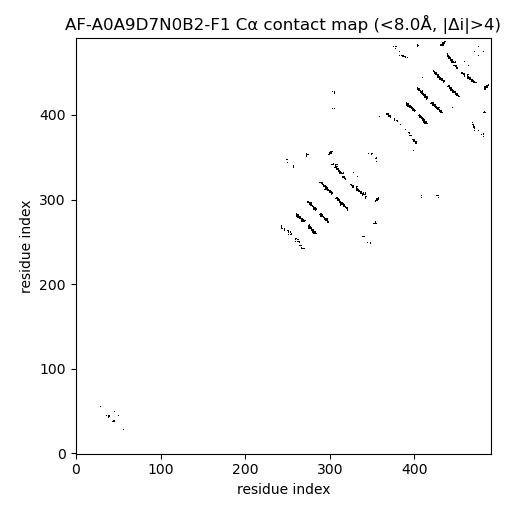 A C 1
ATOM 3111 O O . VAL A 1 409 ? 5.167 6.923 -11.325 1.00 92.75 409 VAL A O 1
ATOM 3114 N N . GLU A 1 410 ? 5.096 6.068 -13.400 1.00 93.94 410 GLU A N 1
ATOM 3115 C CA . GLU A 1 410 ? 6.217 5.141 -13.238 1.00 93.94 410 GLU A CA 1
ATOM 3116 C C . GLU A 1 410 ? 7.263 5.395 -14.326 1.00 93.94 410 GLU A C 1
ATOM 3118 O O . GLU A 1 410 ? 7.061 5.072 -15.498 1.00 93.94 410 GLU A O 1
ATOM 3123 N N . LEU A 1 411 ? 8.396 5.975 -13.937 1.00 94.44 411 LEU A N 1
ATOM 3124 C CA . LEU A 1 411 ? 9.493 6.345 -14.824 1.00 94.44 411 LEU A CA 1
ATOM 3125 C C . LEU A 1 411 ? 10.705 5.444 -14.575 1.00 94.44 411 LEU A C 1
ATOM 3127 O O . LEU A 1 411 ? 11.277 5.420 -13.488 1.00 94.44 411 LEU A O 1
ATOM 3131 N N . HIS A 1 412 ? 11.126 4.709 -15.597 1.00 93.56 412 HIS A N 1
ATOM 3132 C CA . HIS A 1 412 ? 12.268 3.800 -15.539 1.00 93.56 412 HIS A CA 1
ATOM 3133 C C . HIS A 1 412 ? 13.514 4.497 -16.052 1.00 93.56 412 HIS A C 1
ATOM 3135 O O . HIS A 1 412 ? 13.548 4.906 -17.209 1.00 93.56 412 HIS A O 1
ATOM 3141 N N . GLN A 1 413 ? 14.547 4.578 -15.221 1.00 92.06 413 GLN A N 1
ATOM 3142 C CA . GLN A 1 413 ? 15.880 4.990 -15.621 1.00 92.06 413 GLN A CA 1
ATOM 3143 C C . GLN A 1 413 ? 16.702 3.782 -16.094 1.00 92.06 413 GLN A C 1
ATOM 3145 O O . GLN A 1 413 ? 16.928 2.845 -15.329 1.00 92.06 413 GLN A O 1
ATOM 3150 N N . LEU A 1 414 ? 17.174 3.813 -17.336 1.00 89.25 414 LEU A N 1
ATOM 3151 C CA . LEU A 1 414 ? 17.991 2.789 -17.983 1.00 89.25 414 LEU A CA 1
ATOM 3152 C C . LEU A 1 414 ? 19.485 3.133 -17.918 1.00 89.25 414 LEU A C 1
ATOM 3154 O O . LEU A 1 414 ? 19.887 4.294 -18.045 1.00 89.25 414 LEU A O 1
ATOM 3158 N N . GLU A 1 415 ? 20.312 2.103 -17.769 1.00 83.69 415 GLU A N 1
ATOM 3159 C CA . GLU A 1 415 ? 21.767 2.204 -17.719 1.00 83.69 415 GLU A CA 1
ATOM 3160 C C . GLU A 1 415 ? 22.377 2.543 -19.091 1.00 83.69 415 GLU A C 1
ATOM 3162 O O . GLU A 1 415 ? 21.931 2.091 -20.153 1.00 83.69 415 GLU A O 1
ATOM 3167 N N . VAL A 1 416 ? 23.446 3.344 -19.077 1.00 70.94 416 VAL A N 1
ATOM 3168 C CA . VAL A 1 416 ? 24.157 3.757 -20.290 1.00 70.94 416 VAL A CA 1
ATOM 3169 C C . VAL A 1 416 ? 25.003 2.596 -20.812 1.00 70.94 416 VAL A C 1
ATOM 3171 O O . VAL A 1 416 ? 26.050 2.296 -20.253 1.00 70.94 416 VAL A O 1
ATOM 3174 N N . GLY A 1 417 ? 24.581 1.989 -21.924 1.00 68.00 417 GLY A N 1
ATOM 3175 C CA . GLY A 1 417 ? 25.395 1.025 -22.678 1.00 68.00 417 GLY A CA 1
ATOM 3176 C C . GLY A 1 417 ? 24.994 -0.448 -22.563 1.00 68.00 417 GLY A C 1
ATOM 3177 O O . GLY A 1 417 ? 25.668 -1.275 -23.166 1.00 68.00 417 GLY A O 1
ATOM 3178 N N . GLY A 1 418 ? 23.908 -0.792 -21.859 1.00 57.16 418 GLY A N 1
ATOM 3179 C CA . GLY A 1 418 ? 23.569 -2.209 -21.650 1.00 57.16 418 GLY A CA 1
ATOM 3180 C C . GLY A 1 418 ? 22.119 -2.561 -21.320 1.00 57.16 418 GLY A C 1
ATOM 3181 O O . GLY A 1 418 ? 21.867 -3.701 -20.957 1.00 57.16 418 GLY A O 1
ATOM 3182 N N . GLY A 1 419 ? 21.158 -1.636 -21.429 1.00 60.56 419 GLY A N 1
ATOM 3183 C CA . GLY A 1 419 ? 19.720 -1.942 -21.299 1.00 60.56 419 GLY A CA 1
ATOM 3184 C C . GLY A 1 419 ? 19.240 -2.370 -19.903 1.00 60.56 419 GLY A C 1
ATOM 3185 O O . GLY A 1 419 ? 18.045 -2.600 -19.726 1.00 60.56 419 GLY A O 1
ATOM 3186 N N . GLY A 1 420 ? 20.140 -2.456 -18.920 1.00 69.62 420 GLY A N 1
ATOM 3187 C CA . GLY A 1 420 ? 19.810 -2.735 -17.528 1.00 69.62 420 GLY A CA 1
ATOM 3188 C C . GLY A 1 420 ? 18.999 -1.604 -16.901 1.00 69.62 420 GLY A C 1
ATOM 3189 O O . GLY A 1 420 ? 19.206 -0.424 -17.191 1.00 69.62 420 GLY A O 1
ATOM 3190 N N . LEU A 1 421 ? 18.055 -1.966 -16.041 1.00 74.00 421 LEU A N 1
ATOM 3191 C CA . LEU A 1 421 ? 17.281 -1.020 -15.250 1.00 74.00 421 LEU A CA 1
ATOM 3192 C C . LEU A 1 421 ? 18.135 -0.500 -14.084 1.00 74.00 421 LEU A C 1
ATOM 3194 O O . LEU A 1 421 ? 18.584 -1.285 -13.252 1.00 74.00 421 LEU A O 1
ATOM 3198 N N . GLN A 1 422 ? 18.323 0.817 -14.004 1.00 82.50 422 GLN A N 1
ATOM 3199 C CA . GLN A 1 422 ? 19.139 1.461 -12.974 1.00 82.50 422 GLN A CA 1
ATOM 3200 C C . GLN A 1 422 ? 18.298 1.918 -11.774 1.00 82.50 422 GLN A C 1
ATOM 3202 O O . GLN A 1 422 ? 18.622 1.617 -10.625 1.00 82.50 422 GLN A O 1
ATOM 3207 N N . VAL A 1 423 ? 17.222 2.663 -12.036 1.00 90.81 423 VAL A N 1
ATOM 3208 C CA . VAL A 1 423 ? 16.338 3.237 -11.010 1.00 90.81 423 VAL A CA 1
ATOM 3209 C C . VAL A 1 423 ? 14.911 3.234 -11.541 1.00 90.81 423 VAL A C 1
ATOM 3211 O O . VAL A 1 423 ? 14.697 3.539 -12.707 1.00 90.81 423 VAL A O 1
ATOM 3214 N N . ILE A 1 424 ? 13.924 2.926 -10.709 1.00 93.12 424 ILE A N 1
ATOM 3215 C CA . ILE A 1 424 ? 12.513 3.186 -11.017 1.00 93.12 424 ILE A CA 1
ATOM 3216 C C . ILE A 1 424 ? 12.045 4.314 -10.116 1.00 93.12 424 ILE A C 1
ATOM 3218 O O . ILE A 1 424 ? 12.247 4.257 -8.909 1.00 93.12 424 ILE A O 1
ATOM 3222 N N . TYR A 1 425 ? 11.423 5.328 -10.694 1.00 94.62 425 TYR A N 1
ATOM 3223 C CA . TYR A 1 425 ? 10.718 6.362 -9.960 1.00 94.62 425 TYR A CA 1
ATOM 3224 C C . TYR A 1 425 ? 9.226 6.082 -10.051 1.00 94.62 425 TYR A C 1
ATOM 3226 O O . TYR A 1 425 ? 8.676 6.045 -11.147 1.00 94.62 425 TYR A O 1
ATOM 3234 N N . GLU A 1 426 ? 8.580 5.902 -8.910 1.00 92.69 426 GLU A N 1
ATOM 3235 C CA . GLU A 1 426 ? 7.136 5.704 -8.818 1.00 92.69 426 GLU A CA 1
ATOM 3236 C C . GLU A 1 426 ? 6.564 6.873 -8.025 1.00 92.69 426 GLU A C 1
ATOM 3238 O O . GLU A 1 426 ? 7.002 7.132 -6.903 1.00 92.69 426 GLU A O 1
ATOM 3243 N N . ALA A 1 427 ? 5.637 7.614 -8.621 1.00 92.94 427 ALA A N 1
ATOM 3244 C CA . ALA A 1 427 ? 5.099 8.845 -8.064 1.00 92.94 427 ALA A CA 1
ATOM 3245 C C . ALA A 1 427 ? 3.588 8.916 -8.228 1.00 92.94 427 ALA A C 1
ATOM 3247 O O . ALA A 1 427 ? 3.025 8.486 -9.234 1.00 92.94 427 ALA A O 1
ATOM 3248 N N . GLU A 1 428 ? 2.928 9.487 -7.231 1.00 85.44 428 GLU A N 1
ATOM 3249 C CA . GLU A 1 428 ? 1.480 9.647 -7.263 1.00 85.44 428 GLU A CA 1
ATOM 3250 C C . GLU A 1 428 ? 1.084 10.786 -8.179 1.00 85.44 428 GLU A C 1
ATOM 3252 O O . GLU A 1 428 ? 0.165 10.642 -8.974 1.00 85.44 428 GLU A O 1
ATOM 3257 N N . ASN A 1 429 ? 1.800 11.898 -8.059 1.00 91.56 429 ASN A N 1
ATOM 3258 C CA . ASN A 1 429 ? 1.605 13.076 -8.868 1.00 91.56 429 ASN A CA 1
ATOM 3259 C C . ASN A 1 429 ? 2.913 13.359 -9.595 1.00 91.56 429 ASN A C 1
ATOM 3261 O O . ASN A 1 429 ? 4.001 13.181 -9.040 1.00 91.56 429 ASN A O 1
ATOM 3265 N N . ALA A 1 430 ? 2.812 13.833 -10.824 1.00 93.69 430 ALA A N 1
ATOM 3266 C CA . ALA A 1 430 ? 3.913 14.490 -11.479 1.00 93.69 430 ALA A CA 1
ATOM 3267 C C . ALA A 1 430 ? 3.442 15.751 -12.183 1.00 93.69 430 ALA A C 1
ATOM 3269 O O . ALA A 1 430 ? 2.307 15.839 -12.636 1.00 93.69 430 ALA A O 1
ATOM 3270 N N . GLU A 1 431 ? 4.333 16.713 -12.317 1.00 93.62 431 GLU A N 1
ATOM 3271 C CA . GLU A 1 431 ? 4.134 17.843 -13.206 1.00 93.62 431 GLU A CA 1
ATOM 3272 C C . GLU A 1 431 ? 5.266 17.859 -14.216 1.00 93.62 431 GLU A C 1
ATOM 3274 O O . GLU A 1 431 ? 6.444 17.787 -13.847 1.00 93.62 431 GLU A O 1
ATOM 3279 N N . LEU A 1 432 ? 4.908 17.953 -15.493 1.00 90.88 432 LEU A N 1
ATOM 3280 C CA . LEU A 1 432 ? 5.881 18.182 -16.545 1.00 90.88 432 LEU A CA 1
ATOM 3281 C C . LEU A 1 432 ? 6.129 19.684 -16.669 1.00 90.88 432 LEU A C 1
ATOM 3283 O O . LEU A 1 432 ? 5.213 20.454 -16.950 1.00 90.88 432 LEU A O 1
ATOM 3287 N N . TRP A 1 433 ? 7.376 20.084 -16.472 1.00 90.56 433 TRP A N 1
ATOM 3288 C CA . TRP A 1 433 ? 7.841 21.454 -16.598 1.00 90.56 433 TRP A CA 1
ATOM 3289 C C . TRP A 1 433 ? 8.814 21.557 -17.770 1.00 90.56 433 TRP A C 1
ATOM 3291 O O . TRP A 1 433 ? 9.725 20.748 -17.911 1.00 90.56 433 TRP A O 1
ATOM 3301 N N . TRP A 1 434 ? 8.640 22.570 -18.604 1.00 86.81 434 TRP A N 1
ATOM 3302 C CA . TRP A 1 434 ? 9.500 22.889 -19.729 1.00 86.81 434 TRP A CA 1
ATOM 3303 C C . TRP A 1 434 ? 10.232 24.197 -19.461 1.00 86.81 434 TRP A C 1
ATOM 3305 O O . TRP A 1 434 ? 9.606 25.210 -19.163 1.00 86.81 434 TRP A O 1
ATOM 3315 N N . ASP A 1 435 ? 11.556 24.186 -19.566 1.00 86.12 435 ASP A N 1
ATOM 3316 C CA . ASP A 1 435 ? 12.390 25.381 -19.471 1.00 86.12 435 ASP A CA 1
ATOM 3317 C C . ASP A 1 435 ? 12.911 25.751 -20.872 1.00 86.12 435 ASP A C 1
ATOM 3319 O O . ASP A 1 435 ? 13.839 25.097 -21.369 1.00 86.12 435 ASP A O 1
ATOM 3323 N N . PRO A 1 436 ? 12.358 26.797 -21.520 1.00 81.75 436 PRO A N 1
ATOM 3324 C CA . PRO A 1 436 ? 12.775 27.210 -22.858 1.00 81.75 436 PRO A CA 1
ATOM 3325 C C . PRO A 1 436 ? 14.203 27.764 -22.894 1.00 81.75 436 PRO A C 1
ATOM 3327 O O . PRO A 1 436 ? 14.889 27.632 -23.911 1.00 81.75 436 PRO A O 1
ATOM 3330 N N . ALA A 1 437 ? 14.666 28.380 -21.798 1.00 82.69 437 ALA A N 1
ATOM 3331 C CA . ALA A 1 437 ? 16.002 28.964 -21.722 1.00 82.69 437 ALA A CA 1
ATOM 3332 C C . ALA A 1 437 ? 17.075 27.868 -21.698 1.00 82.69 437 ALA A C 1
ATOM 3334 O O . ALA A 1 437 ? 18.090 27.979 -22.388 1.00 82.69 437 ALA A O 1
ATOM 3335 N N . ASN A 1 438 ? 16.816 26.786 -20.960 1.00 79.88 438 ASN A N 1
ATOM 3336 C CA . ASN A 1 438 ? 17.719 25.639 -20.854 1.00 79.88 438 ASN A CA 1
ATOM 3337 C C . ASN A 1 438 ? 17.417 24.513 -21.858 1.00 79.88 438 ASN A C 1
ATOM 3339 O O . ASN A 1 438 ? 18.186 23.553 -21.946 1.00 79.88 438 ASN A O 1
ATOM 3343 N N . LYS A 1 439 ? 16.332 24.638 -22.638 1.00 80.19 439 LYS A N 1
ATOM 3344 C CA . LYS A 1 439 ? 15.818 23.616 -23.568 1.00 80.19 439 LYS A CA 1
ATOM 3345 C C . LYS A 1 439 ? 15.705 22.247 -22.900 1.00 80.19 439 LYS A C 1
ATOM 3347 O O . LYS A 1 439 ? 16.178 21.238 -23.429 1.00 80.19 439 LYS A O 1
ATOM 3352 N N . SER A 1 440 ? 15.143 22.233 -21.698 1.00 83.56 440 SER A N 1
ATOM 3353 C CA . SER A 1 440 ? 15.084 21.038 -20.864 1.00 83.56 440 SER A CA 1
ATOM 3354 C C . SER A 1 440 ? 13.686 20.807 -20.325 1.00 83.56 440 SER A C 1
ATOM 3356 O O . SER A 1 440 ? 13.079 21.718 -19.763 1.00 83.56 440 SER A O 1
ATOM 3358 N N . ALA A 1 441 ? 13.229 19.562 -20.429 1.00 87.44 441 ALA A N 1
ATOM 3359 C CA . ALA A 1 441 ? 12.053 19.086 -19.723 1.00 87.44 441 ALA A CA 1
ATOM 3360 C C . ALA A 1 441 ? 12.457 18.538 -18.345 1.00 87.44 441 ALA A C 1
ATOM 3362 O O . ALA A 1 441 ? 13.417 17.771 -18.208 1.00 87.44 441 ALA A O 1
ATOM 3363 N N . GLU A 1 442 ? 11.710 18.922 -17.322 1.00 90.94 442 GLU A N 1
ATOM 3364 C CA . GLU A 1 442 ? 11.836 18.471 -15.945 1.00 90.94 442 GLU A CA 1
ATOM 3365 C C . GLU A 1 442 ? 10.516 17.834 -15.515 1.00 90.94 442 GLU A C 1
ATOM 3367 O O . GLU A 1 442 ? 9.460 18.454 -15.589 1.00 90.94 442 GLU A O 1
ATOM 3372 N N . LEU A 1 443 ? 10.579 16.603 -15.023 1.00 92.94 443 LEU A N 1
ATOM 3373 C CA . LEU A 1 443 ? 9.452 15.950 -14.384 1.00 92.94 443 LEU A CA 1
ATOM 3374 C C . LEU A 1 443 ? 9.588 16.103 -12.871 1.00 92.94 443 LEU A C 1
ATOM 3376 O O . LEU A 1 443 ? 10.526 15.577 -12.259 1.00 92.94 443 LEU A O 1
ATOM 3380 N N . ARG A 1 444 ? 8.659 16.841 -12.267 1.00 94.94 444 ARG A N 1
ATOM 3381 C CA . ARG A 1 444 ? 8.562 16.996 -10.816 1.00 94.94 444 ARG A CA 1
ATOM 3382 C C . ARG A 1 444 ? 7.626 15.942 -10.282 1.00 94.94 444 ARG A C 1
ATOM 3384 O O . ARG A 1 444 ? 6.429 16.032 -10.488 1.00 94.94 444 ARG A O 1
ATOM 3391 N N . LEU A 1 445 ? 8.192 14.941 -9.635 1.00 95.25 445 LEU A N 1
ATOM 3392 C CA . LEU A 1 445 ? 7.488 13.820 -9.044 1.00 95.25 445 LEU A CA 1
ATOM 3393 C C . LEU A 1 445 ? 7.176 14.136 -7.582 1.00 95.25 445 LEU A C 1
ATOM 3395 O O . LEU A 1 445 ? 8.070 14.538 -6.836 1.00 95.25 445 LEU A O 1
ATOM 3399 N N . GLU A 1 446 ? 5.943 13.907 -7.151 1.00 92.94 446 GLU A N 1
ATOM 3400 C CA . GLU A 1 446 ? 5.519 14.108 -5.769 1.00 92.94 446 GLU A CA 1
ATOM 3401 C C . GLU A 1 446 ? 4.936 12.827 -5.167 1.00 92.94 446 GLU A C 1
ATOM 3403 O O . GLU A 1 446 ? 4.326 11.997 -5.847 1.00 92.94 446 GLU A O 1
ATOM 3408 N N . HIS A 1 447 ? 5.127 12.696 -3.855 1.00 86.62 447 HIS A N 1
ATOM 3409 C CA . HIS A 1 447 ? 4.552 11.650 -3.016 1.00 86.62 447 HIS A CA 1
ATOM 3410 C C . HIS A 1 447 ? 4.854 10.228 -3.511 1.00 86.62 447 HIS A C 1
ATOM 3412 O O . HIS A 1 447 ? 3.968 9.389 -3.664 1.00 86.62 447 HIS A O 1
ATOM 3418 N N . GLY A 1 448 ? 6.136 9.967 -3.761 1.00 91.62 448 GLY A N 1
ATOM 3419 C CA . GLY A 1 448 ? 6.610 8.724 -4.351 1.00 91.62 448 GLY A CA 1
ATOM 3420 C C . GLY A 1 448 ? 7.914 8.201 -3.757 1.00 91.62 448 GLY A C 1
ATOM 3421 O O . GLY A 1 448 ? 8.345 8.589 -2.666 1.00 91.62 448 GLY A O 1
ATOM 3422 N N . PHE A 1 449 ? 8.543 7.287 -4.483 1.00 92.56 449 PHE A N 1
ATOM 3423 C CA . PHE A 1 449 ? 9.765 6.602 -4.084 1.00 92.56 449 PHE A CA 1
ATOM 3424 C C . PHE A 1 449 ? 10.634 6.268 -5.293 1.00 92.56 449 PHE A C 1
ATOM 3426 O O . PHE A 1 449 ? 10.170 6.129 -6.423 1.00 92.56 449 PHE A O 1
ATOM 3433 N N . GLN A 1 450 ? 11.929 6.128 -5.029 1.00 94.19 450 GLN A N 1
ATOM 3434 C CA . GLN A 1 450 ? 12.888 5.549 -5.956 1.00 94.19 450 GLN A CA 1
ATOM 3435 C C . GLN A 1 450 ? 13.138 4.089 -5.564 1.00 94.19 450 GLN A C 1
ATOM 3437 O O . GLN A 1 450 ? 13.426 3.789 -4.403 1.00 94.19 450 GLN A O 1
ATOM 3442 N N . ARG A 1 451 ? 13.053 3.175 -6.526 1.00 91.50 451 ARG A N 1
ATOM 3443 C CA . ARG A 1 451 ? 13.415 1.768 -6.375 1.00 91.50 451 ARG A CA 1
ATOM 3444 C C . ARG A 1 451 ? 14.741 1.497 -7.083 1.00 91.50 451 ARG A C 1
ATOM 3446 O O . ARG A 1 451 ? 14.890 1.797 -8.266 1.00 91.50 451 ARG A O 1
ATOM 3453 N N . ARG A 1 452 ? 15.709 0.942 -6.352 1.00 89.62 452 ARG A N 1
ATOM 3454 C CA . ARG A 1 452 ? 17.038 0.540 -6.842 1.00 89.62 452 ARG A CA 1
ATOM 3455 C C . ARG A 1 452 ? 17.253 -0.931 -6.502 1.00 89.62 452 ARG A C 1
ATOM 3457 O O . ARG A 1 452 ? 17.528 -1.270 -5.353 1.00 89.62 452 ARG A O 1
ATOM 3464 N N . GLY A 1 453 ? 17.065 -1.811 -7.484 1.00 86.56 453 GLY A N 1
ATOM 3465 C CA . GLY A 1 453 ? 16.961 -3.248 -7.220 1.00 86.56 453 GLY A CA 1
ATOM 3466 C C . GLY A 1 453 ? 15.779 -3.541 -6.289 1.00 86.56 453 GLY A C 1
ATOM 3467 O O . GLY A 1 453 ? 14.653 -3.150 -6.590 1.00 86.56 453 GLY A O 1
ATOM 3468 N N . SER A 1 454 ? 16.039 -4.182 -5.149 1.00 81.44 454 SER A N 1
ATOM 3469 C CA . SER A 1 454 ? 15.038 -4.444 -4.103 1.00 81.44 454 SER A CA 1
ATOM 3470 C C . SER A 1 454 ? 14.840 -3.283 -3.122 1.00 81.44 454 SER A C 1
ATOM 3472 O O . SER A 1 454 ? 13.895 -3.303 -2.339 1.00 81.44 454 SER A O 1
ATOM 3474 N N . GLN A 1 455 ? 15.708 -2.267 -3.135 1.00 84.75 455 GLN A N 1
ATOM 3475 C CA . GLN A 1 455 ? 15.627 -1.173 -2.174 1.00 84.75 455 GLN A CA 1
ATOM 3476 C C . GLN A 1 455 ? 14.619 -0.119 -2.636 1.00 84.75 455 GLN A C 1
ATOM 3478 O O . GLN A 1 455 ? 14.788 0.475 -3.701 1.00 84.75 455 GLN A O 1
ATOM 3483 N N . ARG A 1 456 ? 13.614 0.161 -1.803 1.00 88.50 456 ARG A N 1
ATOM 3484 C CA . ARG A 1 456 ? 12.635 1.238 -1.991 1.00 88.50 456 ARG A CA 1
ATOM 3485 C C . ARG A 1 456 ? 12.954 2.386 -1.035 1.00 88.50 456 ARG A C 1
ATOM 3487 O O . ARG A 1 456 ? 12.995 2.193 0.174 1.00 88.50 456 ARG A O 1
ATOM 3494 N N . VAL A 1 457 ? 13.215 3.574 -1.574 1.00 87.56 457 VAL A N 1
ATOM 3495 C CA . VAL A 1 457 ? 13.573 4.767 -0.793 1.00 87.56 457 VAL A CA 1
ATOM 3496 C C . VAL A 1 457 ? 12.560 5.871 -1.093 1.00 87.56 457 VAL A C 1
ATOM 3498 O O . VAL A 1 457 ? 12.424 6.236 -2.262 1.00 87.56 457 VAL A O 1
ATOM 3501 N N . PRO A 1 458 ? 11.852 6.422 -0.092 1.00 85.56 458 PRO A N 1
ATOM 3502 C CA . PRO A 1 458 ? 10.923 7.523 -0.321 1.00 85.56 458 PRO A CA 1
ATOM 3503 C C . PRO A 1 458 ? 11.659 8.753 -0.860 1.00 85.56 458 PRO A C 1
ATOM 3505 O O . PRO A 1 458 ? 12.848 8.956 -0.599 1.00 85.56 458 PRO A O 1
ATOM 3508 N N . PHE A 1 459 ? 10.954 9.587 -1.618 1.00 90.56 459 PHE A N 1
ATOM 3509 C CA . PHE A 1 459 ? 11.509 10.858 -2.063 1.00 90.56 459 PHE A CA 1
ATOM 3510 C C . PHE A 1 459 ? 11.835 11.772 -0.876 1.00 90.56 459 PHE A C 1
ATOM 3512 O O . PHE A 1 459 ? 11.064 11.879 0.080 1.00 90.56 459 PHE A O 1
ATOM 3519 N N . PHE A 1 460 ? 12.970 12.465 -0.959 1.00 85.12 460 PHE A N 1
ATOM 3520 C CA . PHE A 1 460 ? 13.331 13.490 0.014 1.00 85.12 460 PHE A CA 1
ATOM 3521 C C . PHE A 1 460 ? 12.298 14.622 -0.031 1.00 85.12 460 PHE A C 1
ATOM 3523 O O . PHE A 1 460 ? 11.884 15.024 -1.114 1.00 85.12 460 PHE A O 1
ATOM 3530 N N . GLU A 1 461 ? 11.818 15.085 1.126 1.00 87.25 461 GLU A N 1
ATOM 3531 C CA . GLU A 1 461 ? 10.731 16.083 1.211 1.00 87.25 461 GLU A CA 1
ATOM 3532 C C . GLU A 1 461 ? 9.475 15.704 0.399 1.00 87.25 461 GLU A C 1
ATOM 3534 O O . GLU A 1 461 ? 8.735 16.566 -0.069 1.00 87.25 461 GLU A O 1
ATOM 3539 N N . LYS A 1 462 ? 9.231 14.397 0.213 1.0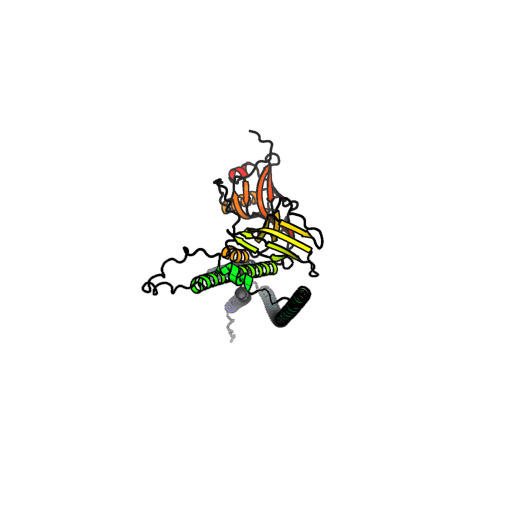0 84.94 462 LYS A N 1
ATOM 3540 C CA . LYS A 1 462 ? 8.146 13.860 -0.622 1.00 84.94 462 LYS A CA 1
ATOM 3541 C C . LYS A 1 462 ? 8.236 14.286 -2.100 1.00 84.94 462 LYS A C 1
ATOM 3543 O O . LYS A 1 462 ? 7.238 14.180 -2.808 1.00 84.94 462 LYS A O 1
ATOM 3548 N N . ARG A 1 463 ? 9.400 14.732 -2.594 1.00 92.62 463 ARG A N 1
ATOM 3549 C CA . ARG A 1 463 ? 9.581 15.241 -3.965 1.00 92.62 463 ARG A CA 1
ATOM 3550 C C . ARG A 1 463 ? 10.846 14.719 -4.645 1.00 92.62 463 ARG A C 1
ATOM 3552 O O . ARG A 1 463 ? 11.907 14.608 -4.039 1.00 92.62 463 ARG A O 1
ATOM 3559 N N . ALA A 1 464 ? 10.755 14.445 -5.940 1.00 93.75 464 ALA A N 1
ATOM 3560 C CA . ALA A 1 464 ? 11.904 14.163 -6.790 1.00 93.75 464 ALA A CA 1
ATOM 3561 C C . ALA A 1 464 ? 11.833 14.994 -8.072 1.00 93.75 464 ALA A C 1
ATOM 3563 O O . ALA A 1 464 ? 10.762 15.261 -8.606 1.00 93.75 464 ALA A O 1
ATOM 3564 N N . ARG A 1 465 ? 12.995 15.416 -8.566 1.00 93.69 465 ARG A N 1
ATOM 3565 C CA . ARG A 1 465 ? 13.122 16.172 -9.816 1.00 93.69 465 ARG A CA 1
ATOM 3566 C C . ARG A 1 465 ? 13.927 15.330 -10.788 1.00 93.69 465 ARG A C 1
ATOM 3568 O O . ARG A 1 465 ? 15.071 14.985 -10.489 1.00 93.69 465 ARG A O 1
ATOM 3575 N N . VAL A 1 466 ? 13.331 14.982 -11.923 1.00 90.94 466 VAL A N 1
ATOM 3576 C CA . VAL A 1 466 ? 13.984 14.181 -12.960 1.00 90.94 466 VAL A CA 1
ATOM 3577 C C . VAL A 1 466 ? 14.116 15.014 -14.223 1.00 90.94 466 VAL A C 1
ATOM 3579 O O . VAL A 1 466 ? 13.127 15.445 -14.804 1.00 90.94 466 VAL A O 1
ATOM 3582 N N . PHE A 1 467 ? 15.351 15.234 -14.663 1.00 89.25 467 PHE A N 1
ATOM 3583 C CA . PHE A 1 467 ? 15.627 15.953 -15.902 1.00 89.25 467 PHE A CA 1
ATOM 3584 C C . PHE A 1 467 ? 15.586 14.976 -17.077 1.00 89.25 467 PHE A C 1
ATOM 3586 O O . PHE A 1 467 ? 16.407 14.061 -17.164 1.00 89.25 467 PHE A O 1
ATOM 3593 N N . LEU A 1 468 ? 14.627 15.179 -17.978 1.00 84.12 468 LEU A N 1
ATOM 3594 C CA . LEU A 1 468 ? 14.308 14.261 -19.071 1.00 84.12 468 LEU A CA 1
ATOM 3595 C C . LEU A 1 468 ? 15.192 14.453 -20.316 1.00 84.12 468 LEU A C 1
ATOM 3597 O O . LEU A 1 468 ? 15.082 13.689 -21.265 1.00 84.12 468 LEU A O 1
ATOM 3601 N N . GLY A 1 469 ? 16.129 15.405 -20.307 1.00 70.94 469 GLY A N 1
ATOM 3602 C CA . GLY A 1 469 ? 17.049 15.659 -21.421 1.00 70.94 469 GLY A CA 1
ATOM 3603 C C . GLY A 1 469 ? 16.475 16.577 -22.509 1.00 70.94 469 GLY A C 1
ATOM 3604 O O . GLY A 1 469 ? 15.432 17.200 -22.328 1.00 70.94 469 GLY A O 1
ATOM 3605 N N . PHE A 1 470 ? 17.224 16.714 -23.609 1.00 66.75 470 PHE A N 1
ATOM 3606 C CA . PHE A 1 470 ? 17.070 17.797 -24.588 1.00 66.75 470 PHE A CA 1
ATOM 3607 C C . PHE A 1 470 ? 16.290 17.362 -25.838 1.00 66.75 470 PHE A C 1
ATOM 3609 O O . PHE A 1 470 ? 16.813 16.595 -26.654 1.00 66.75 470 PHE A O 1
ATOM 3616 N N . GLU A 1 471 ? 15.100 17.922 -26.033 1.00 64.31 471 GLU A N 1
ATOM 3617 C CA . GLU A 1 471 ? 14.474 18.091 -27.355 1.00 64.31 471 GLU A CA 1
ATOM 3618 C C . GLU A 1 471 ? 14.259 19.593 -27.590 1.00 64.31 471 GLU A C 1
ATOM 3620 O O . GLU A 1 471 ? 14.445 20.378 -26.666 1.00 64.31 471 GLU A O 1
ATOM 3625 N N . ASP A 1 472 ? 13.983 20.047 -28.808 1.00 67.50 472 ASP A N 1
ATOM 3626 C CA . ASP A 1 472 ? 13.604 21.443 -29.015 1.00 67.50 472 ASP A CA 1
ATOM 3627 C C . ASP A 1 472 ? 12.134 21.672 -28.621 1.00 67.50 472 ASP A C 1
ATOM 3629 O O . ASP A 1 472 ? 11.305 20.773 -28.701 1.00 67.50 472 ASP A O 1
ATOM 3633 N N . ASP A 1 473 ? 11.819 22.897 -28.192 1.00 64.31 473 ASP A N 1
ATOM 3634 C CA . ASP A 1 473 ? 10.486 23.372 -27.765 1.00 64.31 473 ASP A CA 1
ATOM 3635 C C . ASP A 1 473 ? 9.350 22.903 -28.700 1.00 64.31 473 ASP A C 1
ATOM 3637 O O . ASP A 1 473 ? 8.297 22.425 -28.283 1.00 64.31 473 ASP A O 1
ATOM 3641 N N . LYS A 1 474 ? 9.648 22.897 -30.005 1.00 70.44 474 LYS A N 1
ATOM 3642 C CA . LYS A 1 474 ? 8.736 22.480 -31.073 1.00 70.44 474 LYS A CA 1
ATOM 3643 C C . LYS A 1 474 ? 8.306 21.014 -30.986 1.00 70.44 474 LYS A C 1
ATOM 3645 O O . LYS A 1 474 ? 7.214 20.704 -31.452 1.00 70.44 474 LYS A O 1
ATOM 3650 N N . GLY A 1 475 ? 9.134 20.121 -30.443 1.00 77.56 475 GLY A N 1
ATOM 3651 C CA . GLY A 1 475 ? 8.801 18.703 -30.283 1.00 77.56 475 GLY A CA 1
ATOM 3652 C C . GLY A 1 475 ? 7.725 18.480 -29.220 1.00 77.56 475 GLY A C 1
ATOM 3653 O O . GLY A 1 475 ? 6.747 17.772 -29.470 1.00 77.56 475 GLY A O 1
ATOM 3654 N N . TRP A 1 476 ? 7.864 19.145 -28.070 1.00 77.56 476 TRP A N 1
ATOM 3655 C CA . TRP A 1 476 ? 6.905 19.067 -26.965 1.00 77.56 476 TRP A CA 1
ATOM 3656 C C . TRP A 1 476 ? 5.575 19.743 -27.312 1.00 77.56 476 TRP A C 1
ATOM 3658 O O . TRP A 1 476 ? 4.518 19.139 -27.109 1.00 77.56 476 TRP A O 1
ATOM 3668 N N . ASP A 1 477 ? 5.622 20.926 -27.932 1.00 77.94 477 ASP A N 1
ATOM 3669 C CA . ASP A 1 477 ? 4.431 21.616 -28.443 1.00 77.94 477 ASP A CA 1
ATOM 3670 C C . ASP A 1 477 ? 3.686 20.781 -29.497 1.00 77.94 477 ASP A C 1
ATOM 3672 O O . ASP A 1 477 ? 2.467 20.610 -29.423 1.00 77.94 477 ASP A O 1
ATOM 3676 N N . ALA A 1 478 ? 4.405 20.211 -30.473 1.00 81.69 478 ALA A N 1
ATOM 3677 C CA . ALA A 1 478 ? 3.798 19.418 -31.544 1.00 81.69 478 ALA A CA 1
ATOM 3678 C C . ALA A 1 478 ? 3.158 18.117 -31.037 1.00 81.69 478 ALA A C 1
ATOM 3680 O O . ALA A 1 478 ? 2.180 17.643 -31.619 1.00 81.69 478 ALA A O 1
ATOM 3681 N N . ALA A 1 479 ? 3.675 17.543 -29.947 1.00 81.38 479 ALA A N 1
ATOM 3682 C CA . ALA A 1 479 ? 3.081 16.367 -29.325 1.00 81.38 479 ALA A CA 1
ATOM 3683 C C . ALA A 1 479 ? 1.734 16.676 -28.639 1.00 81.38 479 ALA A C 1
ATOM 3685 O O . ALA A 1 479 ? 0.967 15.748 -28.353 1.00 81.38 479 ALA A O 1
ATOM 3686 N N . ALA A 1 480 ? 1.416 17.959 -28.421 1.00 83.25 480 ALA A N 1
ATOM 3687 C CA . ALA A 1 480 ? 0.253 18.419 -27.667 1.00 83.25 480 ALA A CA 1
ATOM 3688 C C . ALA A 1 480 ? 0.184 17.776 -26.269 1.00 83.25 480 ALA A C 1
ATOM 3690 O O . ALA A 1 480 ? -0.893 17.418 -25.787 1.00 83.25 480 ALA A O 1
ATOM 3691 N N . ILE A 1 481 ? 1.352 17.573 -25.649 1.00 83.69 481 ILE A N 1
ATOM 3692 C CA . ILE A 1 481 ? 1.453 17.066 -24.283 1.00 83.69 481 ILE A CA 1
ATOM 3693 C C . ILE A 1 481 ? 1.308 18.266 -23.343 1.00 83.69 481 ILE A C 1
ATOM 3695 O O . ILE A 1 481 ? 2.000 19.260 -23.531 1.00 83.69 481 ILE A O 1
ATOM 3699 N N . PRO A 1 482 ? 0.435 18.199 -22.334 1.00 84.06 482 PRO A N 1
ATOM 3700 C CA . PRO A 1 482 ? 0.301 19.268 -21.354 1.00 84.06 482 PRO A CA 1
ATOM 3701 C C . PRO A 1 482 ? 1.577 19.425 -20.499 1.00 84.06 482 PRO A C 1
ATOM 3703 O O . PRO A 1 482 ? 2.018 18.455 -19.874 1.00 84.06 482 PRO A O 1
ATOM 3706 N N . PHE A 1 483 ? 2.150 20.634 -20.452 1.00 85.81 483 PHE A N 1
ATOM 3707 C CA . PHE A 1 483 ? 3.309 20.999 -19.624 1.00 85.81 483 PHE A CA 1
ATOM 3708 C C . PHE A 1 483 ? 3.218 22.443 -19.099 1.00 85.81 483 PHE A C 1
ATOM 3710 O O . PHE A 1 483 ? 2.545 23.293 -19.680 1.00 85.81 483 PHE A O 1
ATOM 3717 N N . GLN A 1 484 ? 3.924 22.735 -18.003 1.00 87.62 484 GLN A N 1
ATOM 3718 C CA . GLN A 1 484 ? 4.097 24.091 -17.468 1.00 87.62 484 GLN A CA 1
ATOM 3719 C C . GLN A 1 484 ? 5.390 24.718 -17.989 1.00 87.62 484 GLN A C 1
ATOM 3721 O O . GLN A 1 484 ? 6.415 24.050 -18.038 1.00 87.62 484 GLN A O 1
ATOM 3726 N N . VAL A 1 485 ? 5.392 26.009 -18.323 1.00 84.62 485 VAL A N 1
ATOM 3727 C CA . VAL A 1 485 ? 6.612 26.713 -18.756 1.00 84.62 485 VAL A CA 1
ATOM 3728 C C . VAL A 1 485 ? 7.313 27.358 -17.555 1.00 84.62 485 VAL A C 1
ATOM 3730 O O . VAL A 1 485 ? 6.721 28.167 -16.843 1.00 84.62 485 VAL A O 1
ATOM 3733 N N . VAL A 1 486 ? 8.589 27.028 -17.336 1.00 79.38 486 VAL A N 1
ATOM 3734 C CA . VAL A 1 486 ? 9.470 27.666 -16.345 1.00 79.38 486 VAL A CA 1
ATOM 3735 C C . VAL A 1 486 ? 10.043 28.950 -16.952 1.00 79.38 486 VAL A C 1
ATOM 3737 O O . VAL A 1 486 ? 10.858 28.901 -17.869 1.00 79.38 486 VAL A O 1
ATOM 3740 N N . GLY A 1 487 ? 9.654 30.114 -16.434 1.00 68.00 487 GLY A N 1
ATOM 3741 C CA . GLY A 1 487 ? 10.234 31.400 -16.832 1.00 68.00 487 GLY A CA 1
ATOM 3742 C C . GLY A 1 487 ? 9.427 32.594 -16.319 1.00 68.00 487 GLY A C 1
ATOM 3743 O O . GLY A 1 487 ? 8.289 32.411 -15.880 1.00 68.00 487 GLY A O 1
ATOM 3744 N N . PRO A 1 488 ? 9.981 33.826 -16.339 1.00 50.00 488 PRO A N 1
ATOM 3745 C CA . PRO A 1 488 ? 9.169 35.012 -16.098 1.00 50.00 488 PRO A CA 1
ATOM 3746 C C . PRO A 1 488 ? 8.084 35.022 -17.169 1.00 50.00 488 PRO A C 1
ATOM 3748 O O . PRO A 1 488 ? 8.413 34.988 -18.351 1.00 50.00 488 PRO A O 1
ATOM 3751 N N . ALA A 1 489 ? 6.815 35.009 -16.762 1.00 43.59 489 ALA A N 1
ATOM 3752 C CA . ALA A 1 489 ? 5.685 35.022 -17.679 1.00 43.59 489 ALA A CA 1
ATOM 3753 C C . ALA A 1 489 ? 5.801 36.229 -18.622 1.00 43.59 489 ALA A C 1
ATOM 3755 O O . ALA A 1 489 ? 5.401 37.343 -18.280 1.00 43.59 489 ALA A O 1
ATOM 3756 N N . THR A 1 490 ? 6.391 36.037 -19.798 1.00 45.94 490 THR A N 1
ATOM 3757 C CA . THR A 1 490 ? 6.304 37.001 -20.884 1.00 45.94 490 THR A CA 1
ATOM 3758 C C . THR A 1 490 ? 4.887 36.897 -21.414 1.00 45.94 490 THR A C 1
ATOM 3760 O O . THR A 1 490 ? 4.542 35.923 -22.079 1.00 45.94 490 THR A O 1
ATOM 3763 N N . ARG A 1 491 ? 4.064 37.860 -20.988 1.00 35.59 491 ARG A N 1
ATOM 3764 C CA . ARG A 1 491 ? 2.737 38.139 -21.539 1.00 35.59 491 ARG A CA 1
ATOM 3765 C C . ARG A 1 491 ? 2.798 38.424 -23.030 1.00 35.59 491 ARG A C 1
ATOM 3767 O O . ARG A 1 491 ? 3.785 39.073 -23.448 1.00 35.59 491 ARG A O 1
#

Sequence (491 aa):
MNDLQPRPARSSLLSGIVLGFLCATSIAAAGVVAWSAGLHWLGAGESPAVVDLRRRLEEQEQRWAEVAAAARTAPASAERPERAPLASAELEAERARAERAERAVDEARGAAVELREELARTKAQLEDLQGEIDEHVVARAKLESSQSAMLERALAAEMRQNERDRLGAMSESVAPAPRVETLMGSSSFLEEIAKNIPPEVLGPPPSADRAVDASQGPGAERRAAEERAAEEAAAIAGKRSALDELRAQANRLLELDGYAETQLVRVGSMADGVLRDVAFREVGPLGETRRFLAAKELRFEAFPGLRSLRVHLIDGYEQRGSGASAPFENGASELTFADVRIDDWKTLLVAQGLWRETGATSSGEVDKRFPAVETLAKVNELLARAKGSRRFVLRRLDEVHGGARWHGVELHQLEVGGGGLQVIYEAENAELWWDPANKSAELRLEHGFQRRGSQRVPFFEKRARVFLGFEDDKGWDAAAIPFQVVGPATR

Foldseek 3Di:
DDDDDDDPDPPVVVVVVLVLVVVLLVVVVVVLVVVQVVCVVVVNPRDVVSVVVVVVSVVVVVVVVVVVVVVVPDDPDDDDDPDPDVVVVVVVVVVVVSVVSVVVVVVVVVVVVVVVVVVVVVVVVVVVVVVVVVVVVVVVVVVVVVVVVVVVVVVVVVVVVVVVVVVVVVVVVPDPDPPCPDPPPPPVVVVVVVVPDDPPPDDPDPDPPPPPPPPPDPVVVVVVVVVVVVVVVVVVVVQVVVVVVLQVLVCVQCVVLPNVQKGWPDFPHDDPLKTAFTKIFGADPVRATQKIKTAGTWAWEADQLQLKIKIKGFQIWMDGGPHDIDADDVRIDIDMRGNGPVVSVCVSSVVRSRDDYPPPDPDPDPWPKDDQVLLLVLLQVQLVPFVPLVQKHWPDWDTDTDQFKTAFTWIWGADPPDRDTAKIKTAGIWGWEAEQVVQWIKIKGFQTWIDGPNDTGADDVRIDIDINHHDHPCSCVVSVRRHHYPDDPPD

pLDDT: mean 77.17, std 17.75, range [34.62, 98.0]

Radius of gyration: 42.52 Å; Cα contacts (8 Å, |Δi|>4): 554; chains: 1; bounding box: 111×102×138 Å

Solvent-accessible surface area (backbone atoms only — not comparable to full-atom values): 27522 Å² total; per-residue (Å²): 141,78,89,83,76,83,79,80,73,71,72,58,56,63,55,48,54,56,51,53,53,53,50,55,54,51,51,54,51,50,53,53,52,56,50,49,53,54,40,53,75,68,72,46,73,85,50,71,67,55,55,54,53,50,53,54,50,53,53,49,52,51,53,51,52,49,53,55,52,51,63,73,68,57,76,95,78,76,81,87,76,94,70,84,70,66,63,57,59,53,52,53,51,49,50,57,49,50,55,50,51,52,51,50,50,54,52,52,50,51,53,52,52,54,54,50,53,51,50,52,51,53,50,53,53,50,53,53,51,50,52,53,51,54,52,51,52,55,53,47,53,53,49,51,53,53,49,51,56,49,51,52,52,51,52,54,49,50,52,53,50,55,50,50,53,52,52,50,53,52,56,64,69,55,59,81,70,76,80,83,86,75,85,86,65,74,71,58,61,64,54,55,59,67,71,71,63,72,90,84,79,72,71,81,78,80,70,89,84,73,85,80,83,77,81,83,47,76,63,57,60,50,48,54,51,52,48,51,50,49,52,50,51,50,52,50,50,53,52,50,52,53,42,53,49,49,39,53,53,52,34,51,51,31,36,78,46,72,36,67,42,47,36,61,77,42,66,66,49,76,57,97,44,32,40,23,51,31,26,39,36,32,41,42,99,85,72,44,63,47,34,37,39,38,19,48,33,40,44,54,42,47,39,70,84,69,19,27,40,37,39,41,32,34,59,30,35,38,24,52,53,91,52,72,75,40,69,32,68,93,40,40,47,78,48,80,43,62,72,32,63,47,69,62,52,46,55,59,29,49,78,63,52,35,60,48,68,76,86,70,72,94,59,96,67,90,55,65,68,50,63,26,68,61,48,41,54,49,51,37,52,51,24,64,66,14,68,83,10,71,31,47,41,61,78,40,48,66,39,32,41,73,58,26,40,33,27,38,34,29,39,36,31,37,41,92,89,73,78,44,80,55,37,37,38,42,19,46,38,31,36,36,33,36,26,76,89,77,37,34,38,34,39,40,31,30,66,31,30,41,32,46,87,91,48,75,42,70,32,65,95,40,38,45,79,45,76,52,39,41,56,60,70,65,59,53,60,72,64,69,59,55,49,42,76,59,68,82,83,80,125

Secondary structure (DSSP, 8-state):
----PPPP-THHHHHHHHHHHHHHHHHHHHHHHHHHHHHHHTTPPPPHHHHHHHHHHHHHHHHHHHHHHHHHHS-S-S------SHHHHHHHHHHHHHHHHHHHHHHHHHHHHHHHHHHHHHHHHHHHHHHHHHHHHHHHHHHHHHHHHHHHHHHHHHHHHHHHHHHHHHHHHS---------SSTHHHHHHHHHSS-TT--PPPPPTT--SS----HHHHHHHHHHHHHHHHHHHHHHHHHHHHHHHHHHHHHHHTT-TTEEEEE--EEETTEEEEEEEEEE-TTS-EEEEEEEEEEEEEEETTTTEEEEEEEEEEEEETTS--EEPGGGEEEEEE-S--HHHHHHHHHHTT---BTT---S--------HHHHHHHHHHHHHHSBTTTTEEEEE--EEETTTEEEEEEEEEEPTTT--EEEEEEEEEEEEEEETTTTEEEEEEES-EEEETTEEEEPGGGEEEEEEEB--HHHHHHHT---EE-SS---